Protein AF-0000000078518004 (afdb_homodimer)

Radius of gyration: 22.07 Å; Cα contacts (8 Å, |Δi|>4): 1075; chains: 2; bounding box: 61×69×48 Å

pLDDT: mean 90.81, std 13.17, range [35.31, 98.94]

Nearest PDB structures (foldseek):
  4y1e-assembly1_B  TM=8.186E-01  e=3.702E-12  Staphylococcus aureus subsp. aureus Mu50
  4y1g-assembly1_A  TM=8.233E-01  e=7.832E-12  Staphylococcus aureus subsp. aureus Mu50
  4y1r-assembly1_A  TM=8.293E-01  e=1.139E-11  Staphylococcus aureus subsp. aureus Mu50
  3cne-assembly2_C  TM=8.082E-01  e=4.004E-10  Bacteroides thetaiotaomicron VPI-5482
  3f5d-assembly1_A  TM=7.472E-01  e=5.141E-10  Bacillus subtilis

InterPro domains:
  IPR002818 DJ-1/PfpI [PF01965] (6-167)
  IPR029062 Class I glutamine amidotransferase-like [G3DSA:3.40.50.880] (2-229)
  IPR029062 Class I glutamine amidotransferase-like [SSF52317] (6-224)
  IPR052158 Isonitrile Hydratase and Quaternary Amine Regulator [PTHR43130] (5-227)

Solvent-accessible surface area (backbone atoms only — not comparable to full-atom values): 23136 Å² total; per-residue (Å²): 125,86,79,72,69,46,28,34,36,32,52,52,48,72,32,25,32,55,37,26,44,26,33,26,45,53,50,39,41,67,68,57,31,45,57,42,35,26,15,84,51,63,68,32,38,25,68,65,57,50,29,34,44,42,76,38,39,46,74,62,45,65,78,48,48,81,66,34,42,32,39,40,32,35,17,44,56,63,84,65,40,68,81,24,45,45,75,91,70,22,92,39,25,66,57,24,51,50,54,35,43,68,52,50,67,51,62,82,89,72,56,74,69,31,33,39,40,20,13,14,52,15,35,47,46,36,26,55,46,49,66,38,54,67,31,56,40,30,21,20,72,92,42,43,70,57,45,48,50,43,30,48,51,41,38,74,74,31,91,84,54,74,34,52,49,74,45,70,47,50,76,92,67,67,56,42,42,38,77,49,46,57,49,99,53,55,26,28,41,31,20,8,14,25,30,49,16,19,33,56,42,35,46,52,56,50,43,76,79,45,51,68,68,59,43,51,49,46,26,54,64,41,47,43,85,78,74,87,124,126,86,78,73,69,47,28,33,35,31,54,52,47,73,32,25,31,56,37,25,45,27,33,25,46,53,47,39,42,68,67,58,32,46,56,42,34,26,15,85,50,62,66,32,37,26,67,67,57,52,29,34,44,41,75,38,38,47,74,63,44,65,77,48,50,80,66,34,42,32,37,39,33,35,16,47,57,63,84,63,40,68,80,26,46,44,74,91,69,21,91,39,25,66,57,25,50,49,53,35,44,66,52,52,70,52,63,84,88,72,57,73,69,31,33,39,40,19,13,15,51,16,37,50,45,35,25,55,46,51,66,38,54,68,32,56,44,30,20,18,73,91,42,42,70,57,45,48,48,43,30,48,50,42,37,75,72,31,91,85,55,75,35,54,50,72,44,72,47,50,78,94,53,79,60,43,39,40,76,48,46,58,48,99,51,54,27,30,41,31,20,9,15,24,30,49,17,20,34,57,42,37,47,50,56,51,42,75,79,44,51,66,69,58,42,51,48,46,26,53,61,41,48,44,86,77,75,85,123

Sequence (458 aa):
MSHIQKRALVVIFPGFNILDVSGPVSVLYNSDFSVSYAAKDELTTSQENATVKRDISLAEAKLNLPDYEILVVPGSRPNNIIPHVQPEQGQLSELVKFISCFASDIDQDSAPQRTILAVCIGSFFLASGGVLDGLTATTHRLAVSGLRAVTQRYVDQTPGAKGTRVVPENSSGLVSYLDAGRNQFGVRIITTGAMVNGIDAALHFVSLGSSRSFVAEVAALIGHQWKDVMSHIQKRALVVIFPGFNILDVSGPVSVLYNSDFSVSYAAKDELTTSQENATVKRDISLAEAKLNLPDYEILVVPGSRPNNIIPHVQPEQGQLSELVKFISCFASDIDQDSAPQRTILAVCIGSFFLASGGVLDGLTATTHRLAVSGLRAVTQRYVDQTPGAKGTRVVPENSSGLVSYLDAGRNQFGVRIITTGAMVNGIDAALHFVSLGSSRSFVAEVAALIGHQWKDV

Structure (mmCIF, N/CA/C/O backbone):
data_AF-0000000078518004-model_v1
#
loop_
_entity.id
_entity.type
_entity.pdbx_description
1 polymer 'DJ-1 domain, InhA-type'
#
loop_
_atom_site.group_PDB
_atom_site.id
_atom_site.type_symbol
_atom_site.label_atom_id
_atom_site.label_alt_id
_atom_site.label_comp_id
_atom_site.label_asym_id
_atom_site.label_entity_id
_atom_site.label_seq_id
_atom_site.pdbx_PDB_ins_code
_atom_site.Cartn_x
_atom_site.Cartn_y
_atom_site.Cartn_z
_atom_site.occupancy
_atom_site.B_iso_or_equiv
_atom_site.auth_seq_id
_atom_site.auth_comp_id
_atom_site.auth_asym_id
_atom_site.auth_atom_id
_atom_site.pdbx_PDB_model_num
ATOM 1 N N . MET A 1 1 ? -31.094 -13.711 -0.17 1 35.31 1 MET A N 1
ATOM 2 C CA . MET A 1 1 ? -30 -14.648 -0.403 1 35.31 1 MET A CA 1
ATOM 3 C C . MET A 1 1 ? -28.766 -14.266 0.414 1 35.31 1 MET A C 1
ATOM 5 O O . MET A 1 1 ? -28.359 -13.102 0.416 1 35.31 1 MET A O 1
ATOM 9 N N . SER A 1 2 ? -28.422 -14.93 1.474 1 44.38 2 SER A N 1
ATOM 10 C CA . SER A 1 2 ? -27.422 -14.594 2.475 1 44.38 2 SER A CA 1
ATOM 11 C C . SER A 1 2 ? -26.125 -14.133 1.818 1 44.38 2 SER A C 1
ATOM 13 O O . SER A 1 2 ? -25.531 -14.859 1.019 1 44.38 2 SER A O 1
ATOM 15 N N . HIS A 1 3 ? -26 -12.922 1.458 1 57.41 3 HIS A N 1
ATOM 16 C CA . HIS A 1 3 ? -24.875 -12.359 0.719 1 57.41 3 HIS A CA 1
ATOM 17 C C . HIS A 1 3 ? -23.547 -12.75 1.352 1 57.41 3 HIS A C 1
ATOM 19 O O . HIS A 1 3 ? -23.234 -12.32 2.465 1 57.41 3 HIS A O 1
ATOM 25 N N . ILE A 1 4 ? -23.031 -13.969 0.992 1 72.75 4 ILE A N 1
ATOM 26 C CA . ILE A 1 4 ? -21.75 -14.398 1.536 1 72.75 4 ILE A CA 1
ATOM 27 C C . ILE A 1 4 ? -20.641 -13.516 0.997 1 72.75 4 ILE A C 1
ATOM 29 O O . ILE A 1 4 ? -20.484 -13.359 -0.218 1 72.75 4 ILE A O 1
ATOM 33 N N . GLN A 1 5 ? -20 -12.875 1.863 1 86.75 5 GLN A N 1
ATOM 34 C CA . GLN A 1 5 ? -18.906 -11.977 1.5 1 86.75 5 GLN A CA 1
ATOM 35 C C . GLN A 1 5 ? -17.75 -12.75 0.873 1 86.75 5 GLN A C 1
ATOM 37 O O . GLN A 1 5 ? -17.328 -13.781 1.397 1 86.75 5 GLN A O 1
ATOM 42 N N . LYS A 1 6 ? -17.359 -12.359 -0.325 1 94.56 6 LYS A N 1
ATOM 43 C CA . LYS A 1 6 ? -16.203 -12.961 -0.985 1 94.56 6 LYS A CA 1
ATOM 44 C C . LYS A 1 6 ? -14.945 -12.789 -0.144 1 94.56 6 LYS A C 1
ATOM 46 O O . LYS A 1 6 ? -14.789 -11.789 0.556 1 94.56 6 LYS A O 1
ATOM 51 N N . ARG A 1 7 ? -14.07 -13.805 -0.233 1 97 7 ARG A N 1
ATOM 52 C CA . ARG A 1 7 ? -12.891 -13.797 0.625 1 97 7 ARG A CA 1
ATOM 53 C C . ARG A 1 7 ? -11.609 -13.805 -0.205 1 97 7 ARG A C 1
ATOM 55 O O . ARG A 1 7 ? -11.5 -14.555 -1.181 1 97 7 ARG A O 1
ATOM 62 N N . ALA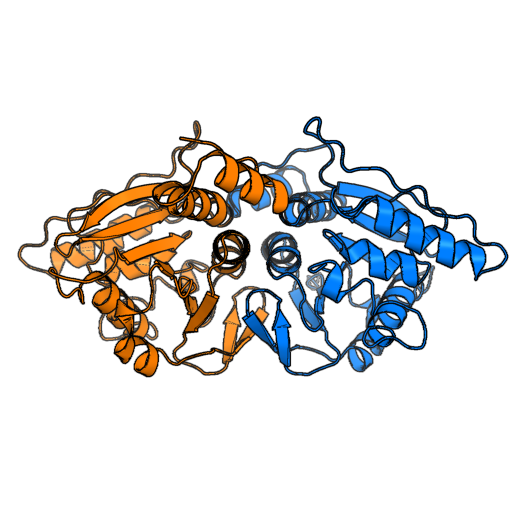 A 1 8 ? -10.719 -12.961 0.188 1 98.44 8 ALA A N 1
ATOM 63 C CA . ALA A 1 8 ? -9.375 -12.883 -0.379 1 98.44 8 ALA A CA 1
ATOM 64 C C . ALA A 1 8 ? -8.32 -13.281 0.653 1 98.44 8 ALA A C 1
ATOM 66 O O . ALA A 1 8 ? -8.445 -12.953 1.835 1 98.44 8 ALA A O 1
ATOM 67 N N . LEU A 1 9 ? -7.352 -13.977 0.203 1 98.75 9 LEU A N 1
ATOM 68 C CA . LEU A 1 9 ? -6.207 -14.336 1.029 1 98.75 9 LEU A CA 1
ATOM 69 C C . LEU A 1 9 ? -4.934 -13.672 0.511 1 98.75 9 LEU A C 1
ATOM 71 O O . LEU A 1 9 ? -4.695 -13.641 -0.698 1 98.75 9 LEU A O 1
ATOM 75 N N . VAL A 1 10 ? -4.176 -13.133 1.392 1 98.94 10 VAL A N 1
ATOM 76 C CA . VAL A 1 10 ? -2.877 -12.531 1.1 1 98.94 10 VAL A CA 1
ATOM 77 C C . VAL A 1 10 ? -1.78 -13.273 1.857 1 98.94 10 VAL A C 1
ATOM 79 O O . VAL A 1 10 ? -1.866 -13.445 3.076 1 98.94 10 VAL A O 1
ATOM 82 N N . VAL A 1 11 ? -0.768 -13.703 1.147 1 98.81 11 VAL A N 1
ATOM 83 C CA . VAL A 1 11 ? 0.359 -14.297 1.86 1 98.81 11 VAL A CA 1
ATOM 84 C C . VAL A 1 11 ? 1.446 -13.242 2.074 1 98.81 11 VAL A C 1
ATOM 86 O O . VAL A 1 11 ? 1.709 -12.422 1.191 1 98.81 11 VAL A O 1
ATOM 89 N N . ILE A 1 12 ? 1.982 -13.25 3.277 1 98.69 12 ILE A N 1
ATOM 90 C CA . ILE A 1 12 ? 3.137 -12.406 3.553 1 98.69 12 ILE A CA 1
ATOM 91 C C . ILE A 1 12 ? 4.277 -13.25 4.113 1 98.69 12 ILE A C 1
ATOM 93 O O . ILE A 1 12 ? 4.047 -14.344 4.633 1 98.69 12 ILE A O 1
ATOM 97 N N . PHE A 1 13 ? 5.465 -12.812 3.918 1 97.81 13 PHE A N 1
ATOM 98 C CA . PHE A 1 13 ? 6.715 -13.469 4.289 1 97.81 13 PHE A CA 1
ATOM 99 C C . PHE A 1 13 ? 7.781 -12.438 4.633 1 97.81 13 PHE A C 1
ATOM 101 O O . PHE A 1 13 ? 7.621 -11.25 4.344 1 97.81 13 PHE A O 1
ATOM 108 N N . PRO A 1 14 ? 8.82 -12.805 5.363 1 97.06 14 PRO A N 1
ATOM 109 C CA . PRO A 1 14 ? 9.844 -11.828 5.73 1 97.06 14 PRO A CA 1
ATOM 110 C C . PRO A 1 14 ? 10.398 -11.078 4.523 1 97.06 14 PRO A C 1
ATOM 112 O O . PRO A 1 14 ? 10.898 -11.695 3.582 1 97.06 14 PRO A O 1
ATOM 115 N N . GLY A 1 15 ? 10.25 -9.742 4.551 1 97.62 15 GLY A N 1
ATOM 116 C CA . GLY A 1 15 ? 10.773 -8.906 3.482 1 97.62 15 GLY A CA 1
ATOM 117 C C . GLY A 1 15 ? 9.773 -8.672 2.365 1 97.62 15 GLY A C 1
ATOM 118 O O . GLY A 1 15 ? 10.117 -8.109 1.323 1 97.62 15 GLY A O 1
ATOM 119 N N . PHE A 1 16 ? 8.5 -9.07 2.57 1 98.44 16 PHE A N 1
ATOM 120 C CA . PHE A 1 16 ? 7.527 -8.836 1.517 1 98.44 16 PHE A CA 1
ATOM 121 C C . PHE A 1 16 ? 7.406 -7.344 1.214 1 98.44 16 PHE A C 1
ATOM 123 O O . PHE A 1 16 ? 7.793 -6.504 2.033 1 98.44 16 PHE A O 1
ATOM 130 N N . ASN A 1 17 ? 6.973 -7.035 0.011 1 98.69 17 ASN A N 1
ATOM 131 C CA . ASN A 1 17 ? 6.77 -5.656 -0.421 1 98.69 17 ASN A CA 1
ATOM 132 C C . ASN A 1 17 ? 5.383 -5.148 -0.03 1 98.69 17 ASN A C 1
ATOM 134 O O . ASN A 1 17 ? 4.371 -5.723 -0.433 1 98.69 17 ASN A O 1
ATOM 138 N N . ILE A 1 18 ? 5.277 -4.055 0.652 1 98.69 18 ILE A N 1
ATOM 139 C CA . ILE A 1 18 ? 4.023 -3.621 1.259 1 98.69 18 ILE A CA 1
ATOM 140 C C . ILE A 1 18 ? 3.082 -3.096 0.178 1 98.69 18 ILE A C 1
ATOM 142 O O . ILE A 1 18 ? 1.86 -3.236 0.287 1 98.69 18 ILE A O 1
ATOM 146 N N . LEU A 1 19 ? 3.621 -2.451 -0.834 1 98.69 19 LEU A N 1
ATOM 147 C CA . LEU A 1 19 ? 2.768 -1.926 -1.894 1 98.69 19 LEU A CA 1
ATOM 148 C C . LEU A 1 19 ? 2.23 -3.055 -2.768 1 98.69 19 LEU A C 1
ATOM 150 O O . LEU A 1 19 ? 1.093 -2.992 -3.24 1 98.69 19 LEU A O 1
ATOM 154 N N . ASP A 1 20 ? 3.033 -4.137 -2.971 1 98.75 20 ASP A N 1
ATOM 155 C CA . ASP A 1 20 ? 2.555 -5.336 -3.656 1 98.75 20 ASP A CA 1
ATOM 156 C C . ASP A 1 20 ? 1.305 -5.891 -2.98 1 98.75 20 ASP A C 1
ATOM 158 O O . ASP A 1 20 ? 0.469 -6.523 -3.633 1 98.75 20 ASP A O 1
ATOM 162 N N . VAL A 1 21 ? 1.203 -5.672 -1.674 1 98.88 21 VAL A N 1
ATOM 163 C CA . VAL A 1 21 ? 0.066 -6.152 -0.896 1 98.88 21 VAL A CA 1
ATOM 164 C C . VAL A 1 21 ? -1.053 -5.113 -0.918 1 98.88 21 VAL A C 1
ATOM 166 O O . VAL A 1 21 ? -2.186 -5.422 -1.301 1 98.88 21 VAL A O 1
ATOM 169 N N . SER A 1 22 ? -0.735 -3.885 -0.609 1 98.88 22 SER A N 1
ATOM 170 C CA . SER A 1 22 ? -1.75 -2.877 -0.318 1 98.88 22 SER A CA 1
ATOM 171 C C . SER A 1 22 ? -2.475 -2.439 -1.586 1 98.88 22 SER A C 1
ATOM 173 O O . SER A 1 22 ? -3.648 -2.062 -1.539 1 98.88 22 SER A O 1
ATOM 175 N N . GLY A 1 23 ? -1.747 -2.455 -2.719 1 98.31 23 GLY A N 1
ATOM 176 C CA . GLY A 1 23 ? -2.4 -2.119 -3.973 1 98.31 23 GLY A CA 1
ATOM 177 C C . GLY A 1 23 ? -3.609 -2.986 -4.266 1 98.31 23 GLY A C 1
ATOM 178 O O . GLY A 1 23 ? -4.742 -2.496 -4.285 1 98.31 23 GLY A O 1
ATOM 179 N N . PRO A 1 24 ? -3.387 -4.285 -4.434 1 98.81 24 PRO A N 1
ATOM 180 C CA . PRO A 1 24 ? -4.512 -5.188 -4.695 1 98.81 24 PRO A CA 1
ATOM 181 C C . PRO A 1 24 ? -5.539 -5.191 -3.566 1 98.81 24 PRO A C 1
ATOM 183 O O . PRO A 1 24 ? -6.746 -5.219 -3.828 1 98.81 24 PRO A O 1
ATOM 186 N N . VAL A 1 25 ? -5.121 -5.152 -2.32 1 98.88 25 VAL A N 1
ATOM 187 C CA . VAL A 1 25 ? -6.012 -5.254 -1.167 1 98.88 25 VAL A CA 1
ATOM 188 C C . VAL A 1 25 ? -6.965 -4.062 -1.146 1 98.88 25 VAL A C 1
ATOM 190 O O . VAL A 1 25 ? -8.133 -4.199 -0.777 1 98.88 25 VAL A O 1
ATOM 193 N N . SER A 1 26 ? -6.441 -2.887 -1.489 1 98.62 26 SER A N 1
ATOM 194 C CA . SER A 1 26 ? -7.301 -1.709 -1.54 1 98.62 26 SER A CA 1
ATOM 195 C C . SER A 1 26 ? -8.445 -1.903 -2.527 1 98.62 26 SER A C 1
ATOM 197 O O . SER A 1 26 ? -9.594 -1.547 -2.236 1 98.62 26 SER A O 1
ATOM 199 N N . VAL A 1 27 ? -8.148 -2.467 -3.688 1 98.44 27 VAL A N 1
ATOM 200 C CA . VAL A 1 27 ? -9.164 -2.738 -4.695 1 98.44 27 VAL A CA 1
ATOM 201 C C . VAL A 1 27 ? -10.156 -3.77 -4.16 1 98.44 27 VAL A C 1
ATOM 203 O O . VAL A 1 27 ? -11.375 -3.564 -4.23 1 98.44 27 VAL A O 1
ATOM 206 N N . LEU A 1 28 ? -9.656 -4.855 -3.594 1 98.75 28 LEU A N 1
ATOM 207 C CA . LEU A 1 28 ? -10.5 -5.953 -3.127 1 98.75 28 LEU A CA 1
ATOM 208 C C . LEU A 1 28 ? -11.406 -5.496 -1.988 1 98.75 28 LEU A C 1
ATOM 210 O O . LEU A 1 28 ? -12.602 -5.797 -1.98 1 98.75 28 LEU A O 1
ATOM 214 N N . TYR A 1 29 ? -10.836 -4.77 -1.044 1 98.25 29 TYR A N 1
ATOM 215 C CA . TYR A 1 29 ? -11.609 -4.242 0.074 1 98.25 29 TYR A CA 1
ATOM 216 C C . TYR A 1 29 ? -12.758 -3.375 -0.421 1 98.25 29 TYR A C 1
ATOM 218 O O . TYR A 1 29 ? -13.898 -3.531 0.027 1 98.25 29 TYR A O 1
ATOM 226 N N . ASN A 1 30 ? -12.461 -2.514 -1.354 1 97.81 30 ASN A N 1
ATOM 227 C CA . ASN A 1 30 ? -13.484 -1.614 -1.871 1 97.81 30 ASN A CA 1
ATOM 228 C C . ASN A 1 30 ? -14.422 -2.328 -2.842 1 97.81 30 ASN A C 1
ATOM 230 O O . ASN A 1 30 ? -15.359 -1.724 -3.367 1 97.81 30 ASN A O 1
ATOM 234 N N . SER A 1 31 ? -14.203 -3.568 -3.123 1 97.81 31 SER A N 1
ATOM 235 C CA . SER A 1 31 ? -15.094 -4.414 -3.91 1 97.81 31 SER A CA 1
ATOM 236 C C . SER A 1 31 ? -15.805 -5.438 -3.031 1 97.81 31 SER A C 1
ATOM 238 O O . SER A 1 31 ? -16.234 -6.488 -3.514 1 97.81 31 SER A O 1
ATOM 240 N N . ASP A 1 32 ? -15.758 -5.223 -1.697 1 96.06 32 ASP A N 1
ATOM 241 C CA . ASP A 1 32 ? -16.547 -5.934 -0.691 1 96.06 32 ASP A CA 1
ATOM 242 C C . ASP A 1 32 ? -15.938 -7.305 -0.398 1 96.06 32 ASP A C 1
ATOM 244 O O . ASP A 1 32 ? -16.656 -8.25 -0.063 1 96.06 32 ASP A O 1
ATOM 248 N N . PHE A 1 33 ? -14.672 -7.48 -0.65 1 97.69 33 PHE A N 1
ATOM 249 C CA . PHE A 1 33 ? -13.977 -8.68 -0.198 1 97.69 33 PHE A CA 1
ATOM 250 C C . PHE A 1 33 ? -13.57 -8.555 1.266 1 97.69 33 PHE A C 1
ATOM 252 O O . PHE A 1 33 ? -13.156 -7.48 1.706 1 97.69 33 PHE A O 1
ATOM 259 N N . SER A 1 34 ? -13.68 -9.641 1.986 1 97.81 34 SER A N 1
ATOM 260 C CA . SER A 1 34 ? -12.938 -9.766 3.238 1 97.81 34 SER A CA 1
ATOM 261 C C . SER A 1 34 ? -11.523 -10.266 2.994 1 97.81 34 SER A C 1
ATOM 263 O O . SER A 1 34 ? -11.312 -11.195 2.215 1 97.81 34 SER A O 1
ATOM 265 N N . VAL A 1 35 ? -10.586 -9.625 3.648 1 98.5 35 VAL A N 1
ATOM 266 C CA . VAL A 1 35 ? -9.18 -9.945 3.404 1 98.5 35 VAL A CA 1
ATOM 267 C C . VAL A 1 35 ? -8.578 -10.586 4.648 1 98.5 35 VAL A C 1
ATOM 269 O O . VAL A 1 35 ? -8.766 -10.094 5.766 1 98.5 35 VAL A O 1
ATOM 272 N N . SER A 1 36 ? -7.875 -11.68 4.449 1 98.75 36 SER A N 1
ATOM 273 C CA . SER A 1 36 ? -7.094 -12.312 5.504 1 98.75 36 SER A CA 1
ATOM 274 C C . SER A 1 36 ? -5.621 -12.422 5.113 1 98.75 36 SER A C 1
ATOM 276 O O . SER A 1 36 ? -5.301 -12.695 3.957 1 98.75 36 SER A O 1
ATOM 278 N N . TYR A 1 37 ? -4.812 -12.203 6.074 1 98.88 37 TYR A N 1
ATOM 279 C CA . TYR A 1 37 ? -3.373 -12.305 5.879 1 98.88 37 TYR A CA 1
ATOM 280 C C . TYR A 1 37 ? -2.836 -13.609 6.445 1 98.88 37 TYR A C 1
ATOM 282 O O . TYR A 1 37 ? -3.062 -13.93 7.617 1 98.88 37 TYR A O 1
ATOM 290 N N . ALA A 1 38 ? -2.148 -14.359 5.609 1 98.88 38 ALA A N 1
ATOM 291 C CA . ALA A 1 38 ? -1.561 -15.633 6.012 1 98.88 38 ALA A CA 1
ATOM 292 C C . ALA A 1 38 ? -0.036 -15.562 5.996 1 98.88 38 ALA A C 1
ATOM 294 O O . ALA A 1 38 ? 0.554 -14.969 5.094 1 98.88 38 ALA A O 1
ATOM 295 N N . ALA A 1 39 ? 0.574 -16.109 6.953 1 98.62 39 ALA A N 1
ATOM 296 C CA . ALA A 1 39 ? 2.029 -16.172 7.059 1 98.62 39 ALA A CA 1
ATOM 297 C C . ALA A 1 39 ? 2.479 -17.344 7.918 1 98.62 39 ALA A C 1
ATOM 299 O O . ALA A 1 39 ? 1.678 -17.922 8.656 1 98.62 39 ALA A O 1
ATOM 300 N N . LYS A 1 40 ? 3.715 -17.719 7.66 1 96.94 40 LYS A N 1
ATOM 301 C CA . LYS A 1 40 ? 4.312 -18.734 8.516 1 96.94 40 LYS A CA 1
ATOM 302 C C . LYS A 1 40 ? 4.465 -18.234 9.945 1 96.94 40 LYS A C 1
ATOM 304 O O . LYS A 1 40 ? 4.023 -18.891 10.891 1 96.94 40 LYS A O 1
ATOM 309 N N . ASP A 1 41 ? 5.055 -17.062 10.102 1 97.38 41 ASP A N 1
ATOM 310 C CA . ASP A 1 41 ? 5.312 -16.484 11.414 1 97.38 41 ASP A CA 1
ATOM 311 C C . ASP A 1 41 ? 4.168 -15.562 11.836 1 97.38 41 ASP A C 1
ATOM 313 O O . ASP A 1 41 ? 3.49 -14.977 10.992 1 97.38 41 ASP A O 1
ATOM 317 N N . GLU A 1 42 ? 3.932 -15.453 13.094 1 98.5 42 GLU A N 1
ATOM 318 C CA . GLU A 1 42 ? 2.85 -14.617 13.609 1 98.5 42 GLU A CA 1
ATOM 319 C C . GLU A 1 42 ? 3.041 -13.156 13.211 1 98.5 42 GLU A C 1
ATOM 321 O O . GLU A 1 42 ? 2.084 -12.484 12.828 1 98.5 42 GLU A O 1
ATOM 326 N N . LEU A 1 43 ? 4.27 -12.664 13.438 1 98.75 43 LEU A N 1
ATOM 327 C CA . LEU A 1 43 ? 4.66 -11.328 13 1 98.75 43 LEU A CA 1
ATOM 328 C C . LEU A 1 43 ? 5.668 -11.398 11.859 1 98.75 43 LEU A C 1
ATOM 330 O O . LEU A 1 43 ? 6.645 -12.148 11.93 1 98.75 43 LEU A O 1
ATOM 334 N N . THR A 1 44 ? 5.379 -10.688 10.773 1 98.5 44 THR A N 1
ATOM 335 C CA . THR A 1 44 ? 6.242 -10.664 9.594 1 98.5 44 THR A CA 1
ATOM 336 C C . THR A 1 44 ? 6.539 -9.227 9.18 1 98.5 44 THR A C 1
ATOM 338 O O . THR A 1 44 ? 5.629 -8.398 9.094 1 98.5 44 THR A O 1
ATOM 341 N N . THR A 1 45 ? 7.805 -8.922 8.953 1 98.75 45 THR A N 1
ATOM 342 C CA . THR A 1 45 ? 8.203 -7.555 8.648 1 98.75 45 THR A CA 1
ATOM 343 C C . THR A 1 45 ? 8.484 -7.391 7.16 1 98.75 45 THR A C 1
ATOM 345 O O . THR A 1 45 ? 9.211 -8.195 6.57 1 98.75 45 THR A O 1
ATOM 348 N N . SER A 1 46 ? 7.93 -6.375 6.566 1 98.69 46 SER A N 1
ATOM 349 C CA . SER A 1 46 ? 8.133 -6.051 5.16 1 98.69 46 SER A CA 1
ATOM 350 C C . SER A 1 46 ? 9.5 -5.406 4.934 1 98.69 46 SER A C 1
ATOM 352 O O . SER A 1 46 ? 10.188 -5.051 5.895 1 98.69 46 SER A O 1
ATOM 354 N N . GLN A 1 47 ? 9.922 -5.285 3.691 1 97.75 47 GLN A N 1
ATOM 355 C CA . GLN A 1 47 ? 11.18 -4.621 3.369 1 97.75 47 GLN A CA 1
ATOM 356 C C . GLN A 1 47 ? 11.125 -3.137 3.727 1 97.75 47 GLN A C 1
ATOM 358 O O . GLN A 1 47 ? 12.164 -2.512 3.965 1 97.75 47 GLN A O 1
ATOM 363 N N . GLU A 1 48 ? 9.922 -2.553 3.867 1 98.25 48 GLU A N 1
ATOM 364 C CA . GLU A 1 48 ? 9.742 -1.152 4.246 1 98.25 48 GLU A CA 1
ATOM 365 C C . GLU A 1 48 ? 9.547 -1.008 5.75 1 98.25 48 GLU A C 1
ATOM 367 O O . GLU A 1 48 ? 9.039 0.012 6.223 1 98.25 48 GLU A O 1
ATOM 372 N N . ASN A 1 49 ? 9.719 -2.045 6.52 1 98.44 49 ASN A N 1
ATOM 373 C CA . ASN A 1 49 ? 9.766 -2.076 7.977 1 98.44 49 ASN A CA 1
ATOM 374 C C . ASN A 1 49 ? 8.367 -2.078 8.586 1 98.44 49 ASN A C 1
ATOM 376 O O . ASN A 1 49 ? 8.18 -1.641 9.719 1 98.44 49 ASN A O 1
ATOM 380 N N . ALA A 1 50 ? 7.355 -2.436 7.855 1 98.81 50 ALA A N 1
ATOM 381 C CA . ALA A 1 50 ? 6.039 -2.672 8.445 1 98.81 50 ALA A CA 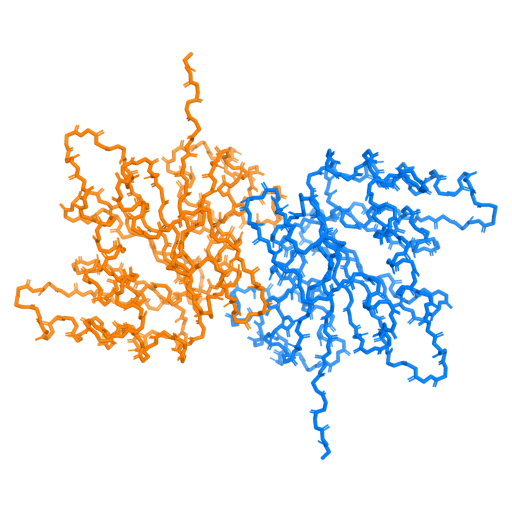1
ATOM 382 C C . ALA A 1 50 ? 5.934 -4.094 8.992 1 98.81 50 ALA A C 1
ATOM 384 O O . ALA A 1 50 ? 6.066 -5.062 8.242 1 98.81 50 ALA A O 1
ATOM 385 N N . THR A 1 51 ? 5.742 -4.207 10.25 1 98.94 51 THR A N 1
ATOM 386 C CA . THR A 1 51 ? 5.543 -5.512 10.867 1 98.94 51 THR A CA 1
ATOM 387 C C . THR A 1 51 ? 4.059 -5.844 10.969 1 98.94 51 THR A C 1
ATOM 389 O O . THR A 1 51 ? 3.316 -5.164 11.688 1 98.94 51 THR A O 1
ATOM 392 N N . VAL A 1 52 ? 3.662 -6.922 10.312 1 98.94 52 VAL A N 1
ATOM 393 C CA . VAL A 1 52 ? 2.248 -7.27 10.195 1 98.94 52 VAL A CA 1
ATOM 394 C C . VAL A 1 52 ? 1.971 -8.57 10.938 1 98.94 52 VAL A C 1
ATOM 396 O O . VAL A 1 52 ? 2.732 -9.539 10.82 1 98.94 52 VAL A O 1
ATOM 399 N N . LYS A 1 53 ? 0.917 -8.578 11.648 1 98.94 53 LYS A N 1
ATOM 400 C CA . LYS A 1 53 ? 0.439 -9.797 12.297 1 98.94 53 LYS A CA 1
ATOM 401 C C . LYS A 1 53 ? -0.49 -10.586 11.375 1 98.94 53 LYS A C 1
ATOM 403 O O . LYS A 1 53 ? -1.459 -10.039 10.852 1 98.94 53 LYS A O 1
ATOM 408 N N . ARG A 1 54 ? -0.216 -11.844 11.227 1 98.81 54 ARG A N 1
ATOM 409 C CA . ARG A 1 54 ? -1.089 -12.656 10.383 1 98.81 54 ARG A CA 1
ATOM 410 C C . ARG A 1 54 ? -2.449 -12.859 11.047 1 98.81 54 ARG A C 1
ATOM 412 O O . ARG A 1 54 ? -2.562 -12.82 12.273 1 98.81 54 ARG A O 1
ATOM 419 N N . ASP A 1 55 ? -3.461 -13.086 10.25 1 98.75 55 ASP A N 1
ATOM 420 C CA . ASP A 1 55 ? -4.773 -13.5 10.734 1 98.75 55 ASP A CA 1
ATOM 421 C C . ASP A 1 55 ? -4.844 -15.016 10.898 1 98.75 55 ASP A C 1
ATOM 423 O O . ASP A 1 55 ? -5.602 -15.523 11.734 1 98.75 55 ASP A O 1
ATOM 427 N N . ILE A 1 56 ? -4.121 -15.672 10.039 1 98.62 56 ILE A N 1
ATOM 428 C CA . ILE A 1 56 ? -4.207 -17.125 9.945 1 98.62 56 ILE A CA 1
ATOM 429 C C . ILE A 1 56 ? -2.852 -17.703 9.531 1 98.62 56 ILE A C 1
ATOM 431 O O . ILE A 1 56 ? -2.127 -17.078 8.75 1 98.62 56 ILE A O 1
ATOM 435 N N . SER A 1 57 ? -2.473 -18.797 10.062 1 98.38 57 SER A N 1
ATOM 436 C CA . SER A 1 57 ? -1.234 -19.453 9.641 1 98.38 57 SER A CA 1
ATOM 437 C C . SER A 1 57 ? -1.387 -20.094 8.266 1 98.38 57 SER A C 1
ATOM 439 O O . SER A 1 57 ? -2.502 -20.391 7.828 1 98.38 57 SER A O 1
ATOM 441 N N . LEU A 1 58 ? -0.261 -20.297 7.621 1 97.62 58 LEU A N 1
ATOM 442 C CA . LEU A 1 58 ? -0.307 -21 6.352 1 97.62 58 LEU A CA 1
ATOM 443 C C . LEU A 1 58 ? -0.932 -22.391 6.523 1 97.62 58 LEU A C 1
ATOM 445 O O . LEU A 1 58 ? -1.744 -22.812 5.699 1 97.62 58 LEU A O 1
ATOM 449 N N . ALA A 1 59 ? -0.57 -23.078 7.578 1 96 59 ALA A N 1
ATOM 450 C CA . ALA A 1 59 ? -1.089 -24.422 7.855 1 96 59 ALA A CA 1
ATOM 451 C C . ALA A 1 59 ? -2.607 -24.391 8.008 1 96 59 ALA A C 1
ATOM 453 O O . ALA A 1 59 ? -3.309 -25.234 7.445 1 96 59 ALA A O 1
ATOM 454 N N . GLU A 1 60 ? -3.117 -23.484 8.758 1 97.5 60 GLU A N 1
ATOM 455 C CA . GLU A 1 60 ? -4.559 -23.375 8.969 1 97.5 60 GLU A CA 1
ATOM 456 C C . GLU A 1 60 ? -5.273 -22.984 7.68 1 97.5 60 GLU A C 1
ATOM 458 O O . GLU A 1 60 ? -6.355 -23.484 7.379 1 97.5 60 GLU A O 1
ATOM 463 N N . ALA A 1 61 ? -4.684 -22 6.949 1 97.44 61 ALA A N 1
ATOM 464 C CA . ALA A 1 61 ? -5.277 -21.562 5.688 1 97.44 61 ALA A CA 1
ATOM 465 C C . ALA A 1 61 ? -5.375 -22.719 4.699 1 97.44 61 ALA A C 1
ATOM 467 O O . ALA A 1 61 ? -6.332 -22.797 3.922 1 97.44 61 ALA A O 1
ATOM 468 N N . LYS A 1 62 ? -4.41 -23.578 4.727 1 94.94 62 LYS A N 1
ATOM 469 C CA . LYS A 1 62 ? -4.363 -24.719 3.811 1 94.94 62 LYS A CA 1
ATOM 470 C C . LYS A 1 62 ? -5.59 -25.609 3.975 1 94.94 62 LYS A C 1
ATOM 472 O O . LYS A 1 62 ? -6.051 -26.234 3.014 1 94.94 62 LYS A O 1
ATOM 477 N N . LEU A 1 63 ? -6.191 -25.594 5.137 1 94.06 63 LEU A N 1
ATOM 478 C CA . LEU A 1 63 ? -7.336 -26.453 5.438 1 94.06 63 LEU A CA 1
ATOM 479 C C . LEU A 1 63 ? -8.625 -25.844 4.883 1 94.06 63 LEU A C 1
ATOM 481 O O . LEU A 1 63 ? -9.656 -26.516 4.828 1 94.06 63 LEU A O 1
ATOM 485 N N . ASN A 1 64 ? -8.555 -24.547 4.387 1 91.38 64 ASN A N 1
ATOM 486 C CA . ASN A 1 64 ? -9.773 -23.859 3.967 1 91.38 64 ASN A CA 1
ATOM 487 C C . ASN A 1 64 ? -9.578 -23.125 2.646 1 91.38 64 ASN A C 1
ATOM 489 O O . ASN A 1 64 ? -10.125 -22.047 2.447 1 91.38 64 ASN A O 1
ATOM 493 N N . LEU A 1 65 ? -8.805 -23.656 1.76 1 92.75 65 LEU A N 1
ATOM 494 C CA . LEU A 1 65 ? -8.406 -22.984 0.528 1 92.75 65 LEU A CA 1
ATOM 495 C C . LEU A 1 65 ? -9.617 -22.672 -0.344 1 92.75 65 LEU A C 1
ATOM 497 O O . LEU A 1 65 ? -9.703 -21.609 -0.958 1 92.75 65 LEU A O 1
ATOM 501 N N . PRO A 1 66 ? -10.641 -23.609 -0.39 1 88.94 66 PRO A N 1
ATOM 502 C CA . PRO A 1 66 ? -11.797 -23.359 -1.258 1 88.94 66 PRO A CA 1
ATOM 503 C C . PRO A 1 66 ? -12.609 -22.141 -0.824 1 88.94 66 PRO A C 1
ATOM 505 O O . PRO A 1 66 ? -13.453 -21.656 -1.579 1 88.94 66 PRO A O 1
ATOM 508 N N . ASP A 1 67 ? -12.336 -21.656 0.385 1 90.88 67 ASP A N 1
ATOM 509 C CA . ASP A 1 67 ? -13.086 -20.531 0.915 1 90.88 67 ASP A CA 1
ATOM 510 C C . ASP A 1 67 ? -12.641 -19.219 0.259 1 90.88 67 ASP A C 1
ATOM 512 O O . ASP A 1 67 ? -13.328 -18.203 0.363 1 90.88 67 ASP A O 1
ATOM 516 N N . TYR A 1 68 ? -11.508 -19.266 -0.367 1 95.19 68 TYR A N 1
ATOM 517 C CA . TYR A 1 68 ? -10.93 -18.031 -0.885 1 95.19 68 TYR A CA 1
ATOM 518 C C . TYR A 1 68 ? -11.055 -17.953 -2.402 1 95.19 68 TYR A C 1
ATOM 520 O O . TYR A 1 68 ? -10.703 -18.906 -3.105 1 95.19 68 TYR A O 1
ATOM 528 N N . GLU A 1 69 ? -11.5 -16.812 -2.873 1 94.94 69 GLU A N 1
ATOM 529 C CA . GLU A 1 69 ? -11.688 -16.609 -4.309 1 94.94 69 GLU A CA 1
ATOM 530 C C . GLU A 1 69 ? -10.391 -16.172 -4.98 1 94.94 69 GLU A C 1
ATOM 532 O O . GLU A 1 69 ? -10.195 -16.391 -6.176 1 94.94 69 GLU A O 1
ATOM 537 N N . ILE A 1 70 ? -9.523 -15.523 -4.188 1 97.94 70 ILE A N 1
ATOM 538 C CA . ILE A 1 70 ? -8.281 -15.023 -4.766 1 97.94 70 ILE A CA 1
ATOM 539 C C . ILE A 1 70 ? -7.16 -15.102 -3.73 1 97.94 70 ILE A C 1
ATOM 541 O O . ILE A 1 70 ? -7.387 -14.852 -2.543 1 97.94 70 ILE A O 1
ATOM 545 N N . LEU A 1 71 ? -5.992 -15.508 -4.219 1 98.75 71 LEU A N 1
ATOM 546 C CA . LEU A 1 71 ? -4.738 -15.453 -3.475 1 98.75 71 LEU A CA 1
ATOM 547 C C . LEU A 1 71 ? -3.822 -14.367 -4.035 1 98.75 71 LEU A C 1
ATOM 549 O O . LEU A 1 71 ? -3.463 -14.398 -5.215 1 98.75 71 LEU A O 1
ATOM 553 N N . VAL A 1 72 ? -3.488 -13.398 -3.234 1 98.94 72 VAL A N 1
ATOM 554 C CA . VAL A 1 72 ? -2.527 -12.367 -3.607 1 98.94 72 VAL A CA 1
ATOM 555 C C . VAL A 1 72 ? -1.134 -12.75 -3.119 1 98.94 72 VAL A C 1
ATOM 557 O O . VAL A 1 72 ? -0.934 -13 -1.927 1 98.94 72 VAL A O 1
ATOM 560 N N . VAL A 1 73 ? -0.186 -12.812 -4.047 1 98.88 73 VAL A N 1
ATOM 561 C CA . VAL A 1 73 ? 1.192 -13.195 -3.768 1 98.88 73 VAL A CA 1
ATOM 562 C C . VAL A 1 73 ? 2.131 -12.031 -4.074 1 98.88 73 VAL A C 1
ATOM 564 O O . VAL A 1 73 ? 2.492 -11.805 -5.23 1 98.88 73 VAL A O 1
ATOM 567 N N . PRO A 1 74 ? 2.578 -11.344 -3.037 1 98.88 74 PRO A N 1
ATOM 568 C CA . PRO A 1 74 ? 3.463 -10.195 -3.252 1 98.88 74 PRO A CA 1
ATOM 569 C C . PRO A 1 74 ? 4.902 -10.602 -3.555 1 98.88 74 PRO A C 1
ATOM 571 O O . PRO A 1 74 ? 5.266 -11.773 -3.373 1 98.88 74 PRO A O 1
ATOM 574 N N . GLY A 1 75 ? 5.645 -9.617 -4.066 1 98.25 75 GLY A N 1
ATOM 575 C CA . GLY A 1 75 ? 7.078 -9.781 -4.234 1 98.25 75 GLY A CA 1
ATOM 576 C C . GLY A 1 75 ? 7.887 -9.148 -3.121 1 98.25 75 GLY A C 1
ATOM 577 O O . GLY A 1 75 ? 7.441 -9.094 -1.975 1 98.25 75 GLY A O 1
ATOM 578 N N . SER A 1 76 ? 9.078 -8.891 -3.426 1 97.19 76 SER A N 1
ATOM 579 C CA . SER A 1 76 ? 10.109 -8.297 -2.578 1 97.19 76 SER A CA 1
ATOM 580 C C . SER A 1 76 ? 11.312 -7.84 -3.404 1 97.19 76 SER A C 1
ATOM 582 O O . SER A 1 76 ? 11.273 -7.875 -4.637 1 97.19 76 SER A O 1
ATOM 584 N N . ARG A 1 77 ? 12.312 -7.34 -2.725 1 94 77 ARG A N 1
ATOM 585 C CA . ARG A 1 77 ? 13.602 -7.242 -3.393 1 94 77 ARG A CA 1
ATOM 586 C C . ARG A 1 77 ? 14.125 -8.617 -3.791 1 94 77 ARG A C 1
ATOM 588 O O . ARG A 1 77 ? 13.953 -9.594 -3.051 1 94 77 ARG A O 1
ATOM 595 N N . PRO A 1 78 ? 14.766 -8.664 -4.98 1 88.94 78 PRO A N 1
ATOM 596 C CA . PRO A 1 78 ? 15.211 -9.961 -5.496 1 88.94 78 PRO A CA 1
ATOM 597 C C . PRO A 1 78 ? 16.047 -10.742 -4.484 1 88.94 78 PRO A C 1
ATOM 599 O O . PRO A 1 78 ? 15.883 -11.953 -4.344 1 88.94 78 PRO A O 1
ATOM 602 N N . ASN A 1 79 ? 16.875 -10.031 -3.752 1 87.62 79 ASN A N 1
ATOM 603 C CA . ASN A 1 79 ? 17.766 -10.703 -2.812 1 87.62 79 ASN A CA 1
ATOM 604 C C . ASN A 1 79 ? 16.984 -11.359 -1.673 1 87.62 79 ASN A C 1
ATOM 606 O O . ASN A 1 79 ? 17.516 -12.242 -0.991 1 87.62 79 ASN A O 1
ATOM 610 N N . ASN A 1 80 ? 15.758 -10.938 -1.487 1 87.94 80 ASN A N 1
ATOM 611 C CA . ASN A 1 80 ? 14.93 -11.508 -0.429 1 87.94 80 ASN A CA 1
ATOM 612 C C . ASN A 1 80 ? 14.203 -12.758 -0.904 1 87.94 80 ASN A C 1
ATOM 614 O O . ASN A 1 80 ? 13.625 -13.492 -0.097 1 87.94 80 ASN A O 1
ATOM 618 N N . ILE A 1 81 ? 14.195 -13.062 -2.197 1 86.12 81 ILE A N 1
ATOM 619 C CA . ILE A 1 81 ? 13.383 -14.164 -2.703 1 86.12 81 ILE A CA 1
ATOM 620 C C . ILE A 1 81 ? 14.273 -15.172 -3.436 1 86.12 81 ILE A C 1
ATOM 622 O O . ILE A 1 81 ? 14.289 -16.359 -3.092 1 86.12 81 ILE A O 1
ATOM 626 N N . ILE A 1 82 ? 15.141 -14.773 -4.312 1 79.19 82 ILE A N 1
ATOM 627 C CA . ILE A 1 82 ? 15.773 -15.633 -5.312 1 79.19 82 ILE A CA 1
ATOM 628 C C . ILE A 1 82 ? 16.594 -16.719 -4.617 1 79.19 82 ILE A C 1
ATOM 630 O O . ILE A 1 82 ? 16.469 -17.906 -4.938 1 79.19 82 ILE A O 1
ATOM 634 N N . PRO A 1 83 ? 17.328 -16.297 -3.57 1 78.56 83 PRO A N 1
ATOM 635 C CA . PRO A 1 83 ? 18.141 -17.328 -2.924 1 78.56 83 PRO A CA 1
ATOM 636 C C . PRO A 1 83 ? 17.297 -18.281 -2.066 1 78.56 83 PRO A C 1
ATOM 638 O O . PRO A 1 83 ? 17.781 -19.344 -1.653 1 78.56 83 PRO A O 1
ATOM 641 N N . HIS A 1 84 ? 16.031 -17.922 -1.873 1 81.06 84 HIS A N 1
ATOM 642 C CA . HIS A 1 84 ? 15.289 -18.609 -0.815 1 81.06 84 HIS A CA 1
ATOM 643 C C . HIS A 1 84 ? 14.125 -19.406 -1.387 1 81.06 84 HIS A C 1
ATOM 645 O O . HIS A 1 84 ? 13.344 -20 -0.636 1 81.06 84 HIS A O 1
ATOM 651 N N . VAL A 1 85 ? 13.961 -19.391 -2.664 1 74.44 85 VAL A N 1
ATOM 652 C CA . VAL A 1 85 ? 12.781 -20.047 -3.24 1 74.44 85 VAL A CA 1
ATOM 653 C C . VAL A 1 85 ? 13.156 -21.422 -3.768 1 74.44 85 VAL A C 1
ATOM 655 O O . VAL A 1 85 ? 12.305 -22.156 -4.27 1 74.44 85 VAL A O 1
ATOM 658 N N . GLN A 1 86 ? 14.422 -21.812 -3.578 1 68.94 86 GLN A N 1
ATOM 659 C CA . GLN A 1 86 ? 14.75 -23.156 -4.012 1 68.94 86 GLN A CA 1
ATOM 660 C C . GLN A 1 86 ? 13.922 -24.188 -3.248 1 68.94 86 GLN A C 1
ATOM 662 O O . GLN A 1 86 ? 13.789 -24.109 -2.025 1 68.94 86 GLN A O 1
ATOM 667 N N . PRO A 1 87 ? 13.352 -25.094 -4.031 1 61.34 87 PRO A N 1
ATOM 668 C CA . PRO A 1 87 ? 12.508 -26.094 -3.391 1 61.34 87 PRO A CA 1
ATOM 669 C C . PRO A 1 87 ? 13.25 -26.906 -2.34 1 61.34 87 PRO A C 1
ATOM 671 O O . PRO A 1 87 ? 14.453 -27.156 -2.484 1 61.34 87 PRO A O 1
ATOM 674 N N . GLU A 1 88 ? 12.5 -27.266 -1.232 1 62.38 88 GLU A N 1
ATOM 675 C CA . GLU A 1 88 ? 12.883 -28.203 -0.191 1 62.38 88 GLU A CA 1
ATOM 676 C C . GLU A 1 88 ? 13.906 -27.609 0.764 1 62.38 88 GLU A C 1
ATOM 678 O O . GLU A 1 88 ? 14.156 -28.141 1.843 1 62.38 88 GLU A O 1
ATOM 683 N N . GLN A 1 89 ? 14.5 -26.516 0.337 1 63.12 89 GLN A N 1
ATOM 684 C CA . GLN A 1 89 ? 15.602 -26.109 1.205 1 63.12 89 GLN A CA 1
ATOM 685 C C . GLN A 1 89 ? 15.438 -24.656 1.642 1 63.12 89 GLN A C 1
ATOM 687 O O . GLN A 1 89 ? 15.945 -24.25 2.693 1 63.12 89 GLN A O 1
ATOM 692 N N . GLY A 1 90 ? 14.633 -24.047 0.988 1 71.5 90 GLY A N 1
ATOM 693 C CA . GLY A 1 90 ? 14.688 -22.609 1.236 1 71.5 90 GLY A CA 1
ATOM 694 C C . GLY A 1 90 ? 13.703 -22.156 2.297 1 71.5 90 GLY A C 1
ATOM 695 O O . GLY A 1 90 ? 12.703 -22.828 2.562 1 71.5 90 GLY A O 1
ATOM 696 N N . GLN A 1 91 ? 14.016 -21.109 2.932 1 79.25 91 GLN A N 1
ATOM 697 C CA . GLN A 1 91 ? 13.211 -20.516 3.994 1 79.25 91 GLN A CA 1
ATOM 698 C C . GLN A 1 91 ? 11.789 -20.234 3.512 1 79.25 91 GLN A C 1
ATOM 700 O O . GLN A 1 91 ? 10.859 -20.141 4.316 1 79.25 91 GLN A O 1
ATOM 705 N N . LEU A 1 92 ? 11.68 -20.234 2.186 1 90.12 92 LEU A N 1
ATOM 706 C CA . LEU A 1 92 ? 10.383 -19.875 1.624 1 90.12 92 LEU A CA 1
ATOM 707 C C . LEU A 1 92 ? 9.711 -21.078 0.982 1 90.12 92 LEU A C 1
ATOM 709 O O . LEU A 1 92 ? 8.719 -20.938 0.271 1 90.12 92 LEU A O 1
ATOM 713 N N . SER A 1 93 ? 10.227 -22.328 1.271 1 90.31 93 SER A N 1
ATOM 714 C CA . SER A 1 93 ? 9.711 -23.562 0.669 1 90.31 93 SER A CA 1
ATOM 715 C C . SER A 1 93 ? 8.266 -23.828 1.085 1 90.31 93 SER A C 1
ATOM 717 O O . SER A 1 93 ? 7.465 -24.297 0.282 1 90.31 93 SER A O 1
ATOM 719 N N . GLU A 1 94 ? 7.977 -23.516 2.355 1 92.56 94 GLU A N 1
ATOM 720 C CA . GLU A 1 94 ? 6.617 -23.719 2.838 1 92.56 94 GLU A CA 1
ATOM 721 C C . GLU A 1 94 ? 5.621 -22.844 2.086 1 92.56 94 GLU A C 1
ATOM 723 O O . GLU A 1 94 ? 4.512 -23.281 1.772 1 92.56 94 GLU A O 1
ATOM 728 N N . LEU A 1 95 ? 6.039 -21.656 1.823 1 95.62 95 LEU A N 1
ATOM 729 C CA . LEU A 1 95 ? 5.184 -20.734 1.084 1 95.62 95 LEU A CA 1
ATOM 730 C C . LEU A 1 95 ? 4.969 -21.219 -0.346 1 95.62 95 LEU A C 1
ATOM 732 O O . LEU A 1 95 ? 3.846 -21.203 -0.854 1 95.62 95 LEU A O 1
ATOM 736 N N . VAL A 1 96 ? 6.035 -21.672 -1.005 1 95.5 96 VAL A N 1
ATOM 737 C CA . VAL A 1 96 ? 5.949 -22.203 -2.361 1 95.5 96 VAL A CA 1
ATOM 738 C C . VAL A 1 96 ? 4.973 -23.375 -2.4 1 95.5 96 VAL A C 1
ATOM 740 O O . VAL A 1 96 ? 4.105 -23.438 -3.273 1 95.5 96 VAL A O 1
ATOM 743 N N . LYS A 1 97 ? 5.066 -24.266 -1.453 1 94.19 97 LYS A N 1
ATOM 744 C CA . LYS A 1 97 ? 4.176 -25.422 -1.378 1 94.19 97 LYS A CA 1
ATOM 745 C C . LYS A 1 97 ? 2.727 -24.984 -1.166 1 94.19 97 LYS A C 1
ATOM 747 O O . LYS A 1 97 ? 1.809 -25.547 -1.766 1 94.19 97 LYS A O 1
ATOM 752 N N . PHE A 1 98 ? 2.549 -24.062 -0.319 1 96.56 98 PHE A N 1
ATOM 753 C CA . PHE A 1 98 ? 1.218 -23.531 -0.045 1 96.56 98 PHE A CA 1
ATOM 754 C C . PHE A 1 98 ? 0.581 -22.984 -1.316 1 96.56 98 PHE A C 1
ATOM 756 O O . PHE A 1 98 ? -0.574 -23.281 -1.62 1 96.56 98 PHE A O 1
ATOM 763 N N . ILE A 1 99 ? 1.337 -22.172 -2.031 1 97.12 99 ILE A N 1
ATOM 764 C CA . ILE A 1 99 ? 0.855 -21.562 -3.262 1 97.12 99 ILE A CA 1
ATOM 765 C C . ILE A 1 99 ? 0.531 -22.641 -4.289 1 97.12 99 ILE A C 1
ATOM 767 O O . ILE A 1 99 ? -0.487 -22.562 -4.98 1 97.12 99 ILE A O 1
ATOM 771 N N . SER A 1 100 ? 1.37 -23.672 -4.359 1 95.81 100 SER A N 1
ATOM 772 C CA . SER A 1 100 ? 1.116 -24.797 -5.258 1 95.81 100 SER A CA 1
ATOM 773 C C . SER A 1 100 ? -0.182 -25.5 -4.898 1 95.81 100 SER A C 1
ATOM 775 O O . SER A 1 100 ? -0.947 -25.891 -5.785 1 95.81 100 SER A O 1
ATOM 777 N N . CYS A 1 101 ? -0.426 -25.641 -3.65 1 95.62 101 CYS A N 1
ATOM 778 C CA . CYS A 1 101 ? -1.661 -26.281 -3.199 1 95.62 101 CYS A CA 1
ATOM 779 C C . CYS A 1 101 ? -2.875 -25.438 -3.594 1 95.62 101 CYS A C 1
ATOM 781 O O . CYS A 1 101 ? -3.871 -25.984 -4.082 1 95.62 101 CYS A O 1
ATOM 783 N N . PHE A 1 102 ? -2.77 -24.156 -3.369 1 96.69 102 PHE A N 1
ATOM 784 C CA . PHE A 1 102 ? -3.861 -23.266 -3.76 1 96.69 102 PHE A CA 1
ATOM 785 C C . PHE A 1 102 ? -4.148 -23.391 -5.254 1 96.69 102 PHE A C 1
ATOM 787 O O . PHE A 1 102 ? -5.305 -23.312 -5.676 1 96.69 102 PHE A O 1
ATOM 794 N N . ALA A 1 103 ? -3.148 -23.609 -6.039 1 96.19 103 ALA A N 1
ATOM 795 C CA . ALA A 1 103 ? -3.223 -23.609 -7.5 1 96.19 103 ALA A CA 1
ATOM 796 C C . ALA A 1 103 ? -3.773 -24.938 -8.016 1 96.19 103 ALA A C 1
ATOM 798 O O . ALA A 1 103 ? -4.086 -25.062 -9.195 1 96.19 103 ALA A O 1
ATOM 799 N N . SER A 1 104 ? -3.906 -25.953 -7.133 1 92.25 104 SER A N 1
ATOM 800 C CA . SER A 1 104 ? -4.219 -27.281 -7.664 1 92.25 104 SER A CA 1
ATOM 801 C C . SER A 1 104 ? -5.336 -27.938 -6.871 1 92.25 104 SER A C 1
ATOM 803 O O . SER A 1 104 ? -5.93 -28.922 -7.324 1 92.25 104 SER A O 1
ATOM 805 N N . ASP A 1 105 ? -5.492 -27.438 -5.66 1 78.44 105 ASP A N 1
ATOM 806 C CA . ASP A 1 105 ? -6.461 -28.094 -4.793 1 78.44 105 ASP A CA 1
ATOM 807 C C . ASP A 1 105 ? -7.887 -27.672 -5.137 1 78.44 105 ASP A C 1
ATOM 809 O O . ASP A 1 105 ? -8.523 -26.938 -4.383 1 78.44 105 ASP A O 1
ATOM 813 N N . ILE A 1 106 ? -8.336 -27.953 -6.301 1 71.12 106 ILE A N 1
ATOM 814 C CA . ILE A 1 106 ? -9.703 -27.625 -6.676 1 71.12 106 ILE A CA 1
ATOM 815 C C . ILE A 1 106 ? -10.5 -28.906 -6.91 1 71.12 106 ILE A C 1
ATOM 817 O O . ILE A 1 106 ? -9.984 -29.875 -7.473 1 71.12 106 ILE A O 1
ATOM 821 N N . ASP A 1 107 ? -11.531 -29.031 -6.055 1 61.47 107 ASP A N 1
ATOM 822 C CA . ASP A 1 107 ? -12.492 -30.047 -6.477 1 61.47 107 ASP A CA 1
ATOM 823 C C . ASP A 1 107 ? -13.273 -29.578 -7.699 1 61.47 107 ASP A C 1
ATOM 825 O O . ASP A 1 107 ? -13.953 -28.547 -7.652 1 61.47 107 ASP A O 1
ATOM 829 N N . GLN A 1 108 ? -12.867 -29.969 -8.969 1 55.81 108 GLN A N 1
ATOM 830 C CA . GLN A 1 108 ? -13.367 -29.578 -10.281 1 55.81 108 GLN A CA 1
ATOM 831 C C . GLN A 1 108 ? -14.875 -29.359 -10.258 1 55.81 108 GLN A C 1
ATOM 833 O O . GLN A 1 108 ? -15.398 -28.516 -11 1 55.81 108 GLN A O 1
ATOM 838 N N . ASP A 1 109 ? -15.695 -30.094 -9.586 1 54.28 109 ASP A N 1
ATOM 839 C CA . ASP A 1 109 ? -17.141 -30.062 -9.766 1 54.28 109 ASP A CA 1
ATOM 840 C C . ASP A 1 109 ? -17.766 -28.891 -9.023 1 54.28 109 ASP A C 1
ATOM 842 O O . ASP A 1 109 ? -18.906 -28.516 -9.281 1 54.28 109 ASP A O 1
ATOM 846 N N . SER A 1 110 ? -17.156 -28.25 -8.062 1 51.91 110 SER A N 1
ATOM 847 C CA . SER A 1 110 ? -18.016 -27.391 -7.25 1 51.91 110 SER A CA 1
ATOM 848 C C . SER A 1 110 ? -17.297 -26.094 -6.891 1 51.91 110 SER A C 1
ATOM 850 O O . SER A 1 110 ? -17.922 -25.156 -6.359 1 51.91 110 SER A O 1
ATOM 852 N N . ALA A 1 111 ? -16.078 -25.938 -7.145 1 55.31 111 ALA A N 1
ATOM 853 C CA . ALA A 1 111 ? -15.43 -24.859 -6.395 1 55.31 111 ALA A CA 1
ATOM 854 C C . ALA A 1 111 ? -15.422 -23.562 -7.199 1 55.31 111 ALA A C 1
ATOM 856 O O . ALA A 1 111 ? -15.391 -23.578 -8.43 1 55.31 111 ALA A O 1
ATOM 857 N N . PRO A 1 112 ? -15.922 -22.5 -6.457 1 59.84 112 PRO A N 1
ATOM 858 C CA . PRO A 1 112 ? -15.758 -21.188 -7.09 1 59.84 112 PRO A CA 1
ATOM 859 C C . PRO A 1 112 ? -14.398 -21.016 -7.762 1 59.84 112 PRO A C 1
ATOM 861 O O . PRO A 1 112 ? -13.43 -21.672 -7.371 1 59.84 112 PRO A O 1
ATOM 864 N N . GLN A 1 113 ? -14.422 -20.328 -8.828 1 81.75 113 GLN A N 1
ATOM 865 C CA . GLN A 1 113 ? -13.227 -20.016 -9.594 1 81.75 113 GLN A CA 1
ATOM 866 C C . GLN A 1 113 ? -12.188 -19.312 -8.734 1 81.75 113 GLN A C 1
ATOM 868 O O . GLN A 1 113 ? -12.508 -18.344 -8.031 1 81.75 113 GLN A O 1
ATOM 873 N N . ARG A 1 114 ? -11.062 -20 -8.562 1 93.69 114 ARG A N 1
ATOM 874 C CA . ARG A 1 114 ? -9.977 -19.422 -7.781 1 93.69 114 ARG A CA 1
ATOM 875 C C . ARG A 1 114 ? -8.984 -18.688 -8.68 1 93.69 114 ARG A C 1
ATOM 877 O O . ARG A 1 114 ? -8.805 -19.062 -9.844 1 93.69 114 ARG A O 1
ATOM 884 N N . THR A 1 115 ? -8.445 -17.641 -8.172 1 97.44 115 THR A N 1
ATOM 885 C CA . THR A 1 115 ? -7.465 -16.844 -8.883 1 97.44 115 THR A CA 1
ATOM 886 C C . THR A 1 115 ? -6.227 -16.609 -8.023 1 97.44 115 THR A C 1
ATOM 888 O O . THR A 1 115 ? -6.332 -16.406 -6.812 1 97.44 115 THR A O 1
ATOM 891 N N . ILE A 1 116 ? -5.082 -16.75 -8.648 1 98.69 116 ILE A N 1
ATOM 892 C CA . ILE A 1 116 ? -3.848 -16.281 -8.031 1 98.69 116 ILE A CA 1
ATOM 893 C C . ILE A 1 116 ? -3.367 -15.008 -8.734 1 98.69 116 ILE A C 1
ATOM 895 O O . ILE A 1 116 ? -3.293 -14.961 -9.961 1 98.69 116 ILE A O 1
ATOM 899 N N . LEU A 1 117 ? -3.127 -14 -7.988 1 98.88 117 LEU A N 1
ATOM 900 C CA . LEU A 1 117 ? -2.545 -12.742 -8.445 1 98.88 117 LEU A CA 1
ATOM 901 C C . LEU A 1 117 ? -1.153 -12.547 -7.852 1 98.88 117 LEU A C 1
ATOM 903 O O . LEU A 1 117 ? -1.015 -12.266 -6.66 1 98.88 117 LEU A O 1
ATOM 907 N N . ALA A 1 118 ? -0.176 -12.727 -8.68 1 98.81 118 ALA A N 1
ATOM 908 C CA . ALA A 1 118 ? 1.203 -12.5 -8.258 1 98.81 118 ALA A CA 1
ATOM 909 C C . ALA A 1 118 ? 1.692 -11.125 -8.703 1 98.81 118 ALA A C 1
ATOM 911 O O . ALA A 1 118 ? 1.606 -10.773 -9.883 1 98.81 118 ALA A O 1
ATOM 912 N N . VAL A 1 119 ? 2.213 -10.375 -7.777 1 98.44 119 VAL A N 1
ATOM 913 C CA . VAL A 1 119 ? 2.59 -8.984 -8.031 1 98.44 119 VAL A CA 1
ATOM 914 C C . VAL A 1 119 ? 4.109 -8.852 -8.023 1 98.44 119 VAL A C 1
ATOM 916 O O . VAL A 1 119 ? 4.785 -9.422 -7.16 1 98.44 119 VAL A O 1
ATOM 919 N N . CYS A 1 120 ? 4.672 -8.023 -9.008 1 96.81 120 CYS A N 1
ATOM 920 C CA . CYS A 1 120 ? 6.117 -7.824 -9.078 1 96.81 120 CYS A CA 1
ATOM 921 C C . CYS A 1 120 ? 6.848 -9.156 -9.164 1 96.81 120 CYS A C 1
ATOM 923 O O . CYS A 1 120 ? 6.555 -9.977 -10.039 1 96.81 120 CYS A O 1
ATOM 925 N N . ILE A 1 121 ? 7.711 -9.469 -8.234 1 96.94 121 ILE A N 1
ATOM 926 C CA . ILE A 1 121 ? 8.477 -10.703 -8.383 1 96.94 121 ILE A CA 1
ATOM 927 C C . ILE A 1 121 ? 7.797 -11.828 -7.609 1 96.94 121 ILE A C 1
ATOM 929 O O . ILE A 1 121 ? 8.398 -12.883 -7.379 1 96.94 121 ILE A O 1
ATOM 933 N N . GLY A 1 122 ? 6.504 -11.617 -7.238 1 98.12 122 GLY A N 1
ATOM 934 C CA . GLY A 1 122 ? 5.719 -12.711 -6.688 1 98.12 122 GLY A CA 1
ATOM 935 C C . GLY A 1 122 ? 5.625 -13.906 -7.617 1 98.12 122 GLY A C 1
ATOM 936 O O . GLY A 1 122 ? 5.395 -15.031 -7.172 1 98.12 122 GLY A O 1
ATOM 937 N N . SER A 1 123 ? 5.781 -13.703 -8.875 1 97.31 123 SER A N 1
ATOM 938 C CA . SER A 1 123 ? 5.727 -14.75 -9.891 1 97.31 123 SER A CA 1
ATOM 939 C C . SER A 1 123 ? 6.832 -15.781 -9.672 1 97.31 123 SER A C 1
ATOM 941 O O . SER A 1 123 ? 6.723 -16.922 -10.141 1 97.31 123 SER A O 1
ATOM 943 N N . PHE A 1 124 ? 7.891 -15.414 -8.977 1 97 124 PHE A N 1
ATOM 944 C CA . PHE A 1 124 ? 8.984 -16.344 -8.703 1 97 124 PHE A CA 1
ATOM 945 C C . PHE A 1 124 ? 8.5 -17.516 -7.852 1 97 124 PHE A C 1
ATOM 947 O O . PHE A 1 124 ? 8.938 -18.641 -8.047 1 97 124 PHE A O 1
ATOM 954 N N . PHE A 1 125 ? 7.613 -17.234 -6.887 1 96.81 125 PHE A N 1
ATOM 955 C CA . PHE A 1 125 ? 7.055 -18.312 -6.074 1 96.81 125 PHE A CA 1
ATOM 956 C C . PHE A 1 125 ? 6.262 -19.281 -6.938 1 96.81 125 PHE A C 1
ATOM 958 O O . PHE A 1 125 ? 6.371 -20.5 -6.77 1 96.81 125 PHE A O 1
ATOM 965 N N . LEU A 1 126 ? 5.457 -18.719 -7.859 1 97.31 126 LEU A N 1
ATOM 966 C CA . LEU A 1 126 ? 4.668 -19.547 -8.758 1 97.31 126 LEU A CA 1
ATOM 967 C C . LEU A 1 126 ? 5.57 -20.406 -9.648 1 97.31 126 LEU A C 1
ATOM 969 O O . LEU A 1 126 ? 5.32 -21.594 -9.836 1 97.31 126 LEU A O 1
ATOM 973 N N . ALA A 1 127 ? 6.598 -19.766 -10.172 1 96.56 127 ALA A N 1
ATOM 974 C CA . ALA A 1 127 ? 7.531 -20.453 -11.047 1 96.56 127 ALA A CA 1
ATOM 975 C C . ALA A 1 127 ? 8.219 -21.609 -10.32 1 96.56 127 ALA A C 1
ATOM 977 O O . ALA A 1 127 ? 8.305 -22.719 -10.844 1 96.56 127 ALA A O 1
ATOM 978 N N . SER A 1 128 ? 8.68 -21.344 -9.117 1 94.38 128 SER A N 1
ATOM 979 C CA . SER A 1 128 ? 9.414 -22.328 -8.336 1 94.38 128 SER A CA 1
ATOM 980 C C . SER A 1 128 ? 8.531 -23.531 -7.992 1 94.38 128 SER A C 1
ATOM 982 O O . SER A 1 128 ? 9.008 -24.656 -7.898 1 94.38 128 SER A O 1
ATOM 984 N N . GLY A 1 129 ? 7.23 -23.266 -7.832 1 94.06 129 GLY A N 1
ATOM 985 C CA . GLY A 1 129 ? 6.289 -24.297 -7.461 1 94.06 129 GLY A CA 1
ATOM 986 C C . GLY A 1 129 ? 5.656 -24.984 -8.656 1 94.06 129 GLY A C 1
ATOM 987 O O . GLY A 1 129 ? 4.801 -25.859 -8.5 1 94.06 129 GLY A O 1
ATOM 988 N N . GLY A 1 130 ? 5.98 -24.516 -9.836 1 95.19 130 GLY A N 1
ATOM 989 C CA . GLY A 1 130 ? 5.48 -25.141 -11.047 1 95.19 130 GLY A CA 1
ATOM 990 C C . GLY A 1 130 ? 4.109 -24.641 -11.461 1 95.19 130 GLY A C 1
ATOM 991 O O . GLY A 1 130 ? 3.518 -25.141 -12.414 1 95.19 130 GLY A O 1
ATOM 992 N N . VAL A 1 131 ? 3.627 -23.656 -10.781 1 97 131 VAL A N 1
ATOM 993 C CA . VAL A 1 131 ? 2.283 -23.141 -11.016 1 97 131 VAL A CA 1
ATOM 994 C C . VAL A 1 131 ? 2.215 -22.484 -12.398 1 97 131 VAL A C 1
ATOM 996 O O . VAL A 1 131 ? 1.164 -22.5 -13.039 1 97 131 VAL A O 1
ATOM 999 N N . LEU A 1 132 ? 3.35 -22 -12.938 1 98 132 LEU A N 1
ATOM 1000 C CA . LEU A 1 132 ? 3.373 -21.266 -14.203 1 98 132 LEU A CA 1
ATOM 1001 C C . LEU A 1 132 ? 3.611 -22.219 -15.375 1 98 132 LEU A C 1
ATOM 1003 O O . LEU A 1 132 ? 3.639 -21.781 -16.531 1 98 132 LEU A O 1
ATOM 1007 N N . ASP A 1 133 ? 3.771 -23.516 -15.133 1 97.62 133 ASP A N 1
ATOM 1008 C CA . ASP A 1 133 ? 4.102 -24.453 -16.203 1 97.62 133 ASP A CA 1
ATOM 1009 C C . ASP A 1 133 ? 3 -24.484 -17.266 1 97.62 133 ASP A C 1
ATOM 1011 O O . ASP A 1 133 ? 1.828 -24.703 -16.938 1 97.62 133 ASP A O 1
ATOM 1015 N N . GLY A 1 134 ? 3.375 -24.266 -18.484 1 97.81 134 GLY A N 1
ATOM 1016 C CA . GLY A 1 134 ? 2.447 -24.281 -19.594 1 97.81 134 GLY A CA 1
ATOM 1017 C C . GLY A 1 134 ? 1.763 -22.953 -19.828 1 97.81 134 GLY A C 1
ATOM 1018 O O . GLY A 1 134 ? 0.916 -22.828 -20.703 1 97.81 134 GLY A O 1
ATOM 1019 N N . LEU A 1 135 ? 2.146 -21.922 -19.078 1 97.75 135 LEU A N 1
ATOM 1020 C CA . LEU A 1 135 ? 1.466 -20.641 -19.141 1 97.75 135 LEU A CA 1
ATOM 1021 C C . LEU A 1 135 ? 2.43 -19.531 -19.562 1 97.75 135 LEU A C 1
ATOM 1023 O O . LEU A 1 135 ? 3.635 -19.766 -19.688 1 97.75 135 LEU A O 1
ATOM 1027 N N . THR A 1 136 ? 1.864 -18.359 -19.891 1 96.44 136 THR A N 1
ATOM 1028 C CA . THR A 1 136 ? 2.631 -17.125 -20.062 1 96.44 136 THR A CA 1
ATOM 1029 C C . THR A 1 136 ? 2.6 -16.297 -18.781 1 96.44 136 THR A C 1
ATOM 1031 O O . THR A 1 136 ? 1.576 -16.234 -18.094 1 96.44 136 THR A O 1
ATOM 1034 N N . ALA A 1 137 ? 3.725 -15.664 -18.469 1 96.19 137 ALA A N 1
ATOM 1035 C CA . ALA A 1 137 ? 3.801 -14.875 -17.234 1 96.19 137 ALA A CA 1
ATOM 1036 C C . ALA A 1 137 ? 4.684 -13.648 -17.422 1 96.19 137 ALA A C 1
ATOM 1038 O O . ALA A 1 137 ? 5.457 -13.57 -18.391 1 96.19 137 ALA A O 1
ATOM 1039 N N . THR A 1 138 ? 4.5 -12.664 -16.641 1 95.62 138 THR A N 1
ATOM 1040 C CA . THR A 1 138 ? 5.383 -11.5 -16.562 1 95.62 138 THR A CA 1
ATOM 1041 C C . THR A 1 138 ? 5.844 -11.266 -15.125 1 95.62 138 THR A C 1
ATOM 1043 O O . THR A 1 138 ? 5.488 -12.031 -14.227 1 95.62 138 THR A O 1
ATOM 1046 N N . THR A 1 139 ? 6.758 -10.391 -14.93 1 95.56 139 THR A N 1
ATOM 1047 C CA . THR A 1 139 ? 7.32 -9.977 -13.648 1 95.56 139 THR A CA 1
ATOM 1048 C C . THR A 1 139 ? 7.891 -8.562 -13.742 1 95.56 139 THR A C 1
ATOM 1050 O O . THR A 1 139 ? 7.754 -7.898 -14.773 1 95.56 139 THR A O 1
ATOM 1053 N N . HIS A 1 140 ? 8.406 -8.094 -12.656 1 94.94 140 HIS A N 1
ATOM 1054 C CA . HIS A 1 140 ? 9.055 -6.789 -12.695 1 94.94 140 HIS A CA 1
ATOM 1055 C C . HIS A 1 140 ? 10.141 -6.75 -13.766 1 94.94 140 HIS A C 1
ATOM 1057 O O . HIS A 1 140 ? 10.898 -7.707 -13.922 1 94.94 140 HIS A O 1
ATOM 1063 N N . ARG A 1 141 ? 10.25 -5.645 -14.406 1 91.5 141 ARG A N 1
ATOM 1064 C CA . ARG A 1 141 ? 11.133 -5.5 -15.562 1 91.5 141 ARG A CA 1
ATOM 1065 C C . ARG A 1 141 ? 12.57 -5.871 -15.195 1 91.5 141 ARG A C 1
ATOM 1067 O O . ARG A 1 141 ? 13.312 -6.387 -16.031 1 91.5 141 ARG A O 1
ATOM 1074 N N . LEU A 1 142 ? 12.953 -5.625 -13.984 1 91.19 142 LEU A N 1
ATOM 1075 C CA . LEU A 1 142 ? 14.336 -5.848 -13.562 1 91.19 142 LEU A CA 1
ATOM 1076 C C . LEU A 1 142 ? 14.57 -7.312 -13.219 1 91.19 142 LEU A C 1
ATOM 1078 O O . LEU A 1 142 ? 15.711 -7.723 -12.992 1 91.19 142 LEU A O 1
ATOM 1082 N N . ALA A 1 143 ? 13.508 -8.102 -13.242 1 93.88 143 ALA A N 1
ATOM 1083 C CA . ALA A 1 143 ? 13.641 -9.477 -12.781 1 93.88 143 ALA A CA 1
ATOM 1084 C C . ALA A 1 143 ? 13.266 -10.469 -13.883 1 93.88 143 ALA A C 1
ATOM 1086 O O . ALA A 1 143 ? 13.094 -11.664 -13.617 1 93.88 143 ALA A O 1
ATOM 1087 N N . VAL A 1 144 ? 13.156 -10.023 -15.109 1 93.62 144 VAL A N 1
ATOM 1088 C CA . VAL A 1 144 ? 12.68 -10.859 -16.203 1 93.62 144 VAL A CA 1
ATOM 1089 C C . VAL A 1 144 ? 13.664 -12 -16.453 1 93.62 144 VAL A C 1
ATOM 1091 O O . VAL A 1 144 ? 13.266 -13.164 -16.547 1 93.62 144 VAL A O 1
ATOM 1094 N N . SER A 1 145 ? 14.953 -11.695 -16.547 1 94.44 145 SER A N 1
ATOM 1095 C CA . SER A 1 145 ? 15.961 -12.727 -16.766 1 94.44 145 SER A CA 1
ATOM 1096 C C . SER A 1 145 ? 15.977 -13.742 -15.625 1 94.44 145 SER A C 1
ATOM 1098 O O . SER A 1 145 ? 16.156 -14.938 -15.859 1 94.44 145 SER A O 1
ATOM 1100 N N . GLY A 1 146 ? 15.797 -13.227 -14.43 1 94.81 146 GLY A N 1
ATOM 1101 C CA . GLY A 1 146 ? 15.742 -14.109 -13.273 1 94.81 146 GLY A CA 1
ATOM 1102 C C . GLY A 1 146 ? 14.562 -15.07 -13.32 1 94.81 146 GLY A C 1
ATOM 1103 O O . GLY A 1 146 ? 14.703 -16.25 -13 1 94.81 146 GLY A O 1
ATOM 1104 N N . LEU A 1 147 ? 13.414 -14.539 -13.703 1 95.56 147 LEU A N 1
ATOM 1105 C CA . LEU A 1 147 ? 12.242 -15.406 -13.781 1 95.56 147 LEU A CA 1
ATOM 1106 C C . LEU A 1 147 ? 12.422 -16.469 -14.852 1 95.56 147 LEU A C 1
ATOM 1108 O O . LEU A 1 147 ? 12.039 -17.625 -14.648 1 95.56 147 LEU A O 1
ATOM 1112 N N . ARG A 1 148 ? 13.023 -16.109 -15.984 1 96.25 148 ARG A N 1
ATOM 1113 C CA . ARG A 1 148 ? 13.32 -17.078 -17.031 1 96.25 148 ARG A CA 1
ATOM 1114 C C . ARG A 1 148 ? 14.211 -18.203 -16.5 1 96.25 148 ARG A C 1
ATOM 1116 O O . ARG A 1 148 ? 13.984 -19.375 -16.797 1 96.25 148 ARG A O 1
ATOM 1123 N N . ALA A 1 149 ? 15.141 -17.812 -15.695 1 95.31 149 ALA A N 1
ATOM 1124 C CA . ALA A 1 149 ? 16.062 -18.797 -15.125 1 95.31 149 ALA A CA 1
ATOM 1125 C C . ALA A 1 149 ? 15.328 -19.75 -14.18 1 95.31 149 ALA A C 1
ATOM 1127 O O . ALA A 1 149 ? 15.57 -20.953 -14.211 1 95.31 149 ALA A O 1
ATOM 1128 N N . VAL A 1 150 ? 14.461 -19.219 -13.352 1 94.69 150 VAL A N 1
ATOM 1129 C CA . VAL A 1 150 ? 13.734 -20.047 -12.391 1 94.69 150 VAL A CA 1
ATOM 1130 C C . VAL A 1 150 ? 12.797 -21 -13.133 1 94.69 150 VAL A C 1
ATOM 1132 O O . VAL A 1 150 ? 12.688 -22.172 -12.773 1 94.69 150 VAL A O 1
ATOM 1135 N N . THR A 1 151 ? 12.125 -20.531 -14.164 1 96.19 151 THR A N 1
ATOM 1136 C CA . THR A 1 151 ? 11.219 -21.359 -14.93 1 96.19 151 THR A CA 1
ATOM 1137 C C . THR A 1 151 ? 11.992 -22.469 -15.664 1 96.19 151 THR A C 1
ATOM 1139 O O . THR A 1 151 ? 11.523 -23.594 -15.766 1 96.19 151 THR A O 1
ATOM 1142 N N . GLN A 1 152 ? 13.156 -22.125 -16.172 1 96.19 152 GLN A N 1
ATOM 1143 C CA . GLN A 1 152 ? 13.992 -23.125 -16.828 1 96.19 152 GLN A CA 1
ATOM 1144 C C . GLN A 1 152 ? 14.453 -24.188 -15.828 1 96.19 152 GLN A C 1
ATOM 1146 O O . GLN A 1 152 ? 14.477 -25.375 -16.141 1 96.19 152 GLN A O 1
ATOM 1151 N N . ARG A 1 153 ? 14.852 -23.75 -14.688 1 94.19 153 ARG A N 1
ATOM 1152 C CA . ARG A 1 153 ? 15.258 -24.703 -13.641 1 94.19 153 ARG A CA 1
ATOM 1153 C C . ARG A 1 153 ? 14.133 -25.688 -13.328 1 94.19 153 ARG A C 1
ATOM 1155 O O . ARG A 1 153 ? 14.383 -26.875 -13.141 1 94.19 153 ARG A O 1
ATOM 1162 N N . TYR A 1 154 ? 12.93 -25.156 -13.203 1 94.25 154 TYR A N 1
ATOM 1163 C CA . TYR A 1 154 ? 11.789 -26.031 -12.969 1 94.25 154 TYR A CA 1
ATOM 1164 C C . TYR A 1 154 ? 11.672 -27.078 -14.062 1 94.25 154 TYR A C 1
ATOM 1166 O O . TYR A 1 154 ? 11.469 -28.266 -13.781 1 94.25 154 TYR A O 1
ATOM 1174 N N . VAL A 1 155 ? 11.805 -26.703 -15.336 1 96.25 155 VAL A N 1
ATOM 1175 C CA . VAL A 1 155 ? 11.711 -27.625 -16.469 1 96.25 155 VAL A CA 1
ATOM 1176 C C . VAL A 1 155 ? 12.805 -28.672 -16.375 1 96.25 155 VAL A C 1
ATOM 1178 O O . VAL A 1 155 ? 12.555 -29.859 -16.594 1 96.25 155 VAL A O 1
ATOM 1181 N N . ASP A 1 156 ? 13.984 -28.172 -16.062 1 96.12 156 ASP A N 1
ATOM 1182 C CA . ASP A 1 156 ? 15.141 -29.078 -15.984 1 96.12 156 ASP A CA 1
ATOM 1183 C C . ASP A 1 156 ? 14.945 -30.141 -14.906 1 96.12 156 ASP A C 1
ATOM 1185 O O . ASP A 1 156 ? 15.453 -31.25 -15.023 1 96.12 156 ASP A O 1
ATOM 1189 N N . GLN A 1 157 ? 14.188 -29.812 -13.906 1 93.81 157 GLN A N 1
ATOM 1190 C CA . GLN A 1 157 ? 14.062 -30.688 -12.742 1 93.81 157 GLN A CA 1
ATOM 1191 C C . GLN A 1 157 ? 12.758 -31.469 -12.781 1 93.81 157 GLN A C 1
ATOM 1193 O O . GLN A 1 157 ? 12.477 -32.281 -11.891 1 93.81 157 GLN A O 1
ATOM 1198 N N . THR A 1 158 ? 11.922 -31.25 -13.727 1 95.25 158 THR A N 1
ATOM 1199 C CA . THR A 1 158 ? 10.594 -31.859 -13.75 1 95.25 158 THR A CA 1
ATOM 1200 C C . THR A 1 158 ? 10.312 -32.5 -15.117 1 95.25 158 THR A C 1
ATOM 1202 O O . THR A 1 158 ? 9.898 -31.797 -16.047 1 95.25 158 THR A O 1
ATOM 1205 N N . PRO A 1 159 ? 10.406 -33.781 -15.25 1 95.69 159 PRO A N 1
ATOM 1206 C CA . PRO A 1 159 ? 10.109 -34.438 -16.516 1 95.69 159 PRO A CA 1
ATOM 1207 C C . PRO A 1 159 ? 8.68 -34.156 -17 1 95.69 159 PRO A C 1
ATOM 1209 O O . PRO A 1 159 ? 7.73 -34.281 -16.219 1 95.69 159 PRO A O 1
ATOM 1212 N N . GLY A 1 160 ? 8.594 -33.781 -18.156 1 95.94 160 GLY A N 1
ATOM 1213 C CA . GLY A 1 160 ? 7.281 -33.594 -18.75 1 95.94 160 GLY A CA 1
ATOM 1214 C C . GLY A 1 160 ? 6.777 -32.188 -18.641 1 95.94 160 GLY A C 1
ATOM 1215 O O . GLY A 1 160 ? 5.703 -31.844 -19.156 1 95.94 160 GLY A O 1
ATOM 1216 N N . ALA A 1 161 ? 7.535 -31.391 -17.953 1 96.75 161 ALA A N 1
ATOM 1217 C CA . ALA A 1 161 ? 7.152 -30 -17.844 1 96.75 161 ALA A CA 1
ATOM 1218 C C . ALA A 1 161 ? 7.074 -29.328 -19.219 1 96.75 161 ALA A C 1
ATOM 1220 O O . ALA A 1 161 ? 7.898 -29.609 -20.094 1 96.75 161 ALA A O 1
ATOM 1221 N N . LYS A 1 162 ? 6.086 -28.484 -19.422 1 97.19 162 LYS A N 1
ATOM 1222 C CA . LYS A 1 162 ? 5.84 -27.844 -20.703 1 97.19 162 LYS A CA 1
ATOM 1223 C C . LYS A 1 162 ? 6.656 -26.562 -20.828 1 97.19 162 LYS A C 1
ATOM 1225 O O . LYS A 1 162 ? 6.926 -26.094 -21.953 1 97.19 162 LYS A O 1
ATOM 1230 N N . GLY A 1 163 ? 6.988 -25.969 -19.688 1 97.44 163 GLY A N 1
ATOM 1231 C CA . GLY A 1 163 ? 7.699 -24.688 -19.672 1 97.44 163 GLY A CA 1
ATOM 1232 C C . GLY A 1 163 ? 6.777 -23.5 -19.547 1 97.44 163 GLY A C 1
ATOM 1233 O O . GLY A 1 163 ? 5.555 -23.625 -19.656 1 97.44 163 GLY A O 1
ATOM 1234 N N . THR A 1 164 ? 7.375 -22.375 -19.234 1 97.81 164 THR A N 1
ATOM 1235 C CA . THR A 1 164 ? 6.684 -21.094 -19.078 1 97.81 164 THR A CA 1
ATOM 1236 C C . THR A 1 164 ? 7.219 -20.062 -20.062 1 97.81 164 THR A C 1
ATOM 1238 O O . THR A 1 164 ? 8.43 -19.953 -20.25 1 97.81 164 THR A O 1
ATOM 1241 N N . ARG A 1 165 ? 6.312 -19.375 -20.812 1 97.06 165 ARG A N 1
ATOM 1242 C CA . ARG A 1 165 ? 6.738 -18.234 -21.625 1 97.06 165 ARG A CA 1
ATOM 1243 C C . ARG A 1 165 ? 6.758 -16.953 -20.812 1 97.06 165 ARG A C 1
ATOM 1245 O O . ARG A 1 165 ? 5.707 -16.438 -20.422 1 97.06 165 ARG A O 1
ATOM 1252 N N . VAL A 1 166 ? 7.961 -16.422 -20.562 1 95.75 166 VAL A N 1
ATOM 1253 C CA . VAL A 1 166 ? 8.117 -15.211 -19.781 1 95.75 166 VAL A CA 1
ATOM 1254 C C . VAL A 1 166 ? 8.227 -14 -20.703 1 95.75 166 VAL A C 1
ATOM 1256 O O . VAL A 1 166 ? 9.125 -13.93 -21.547 1 95.75 166 VAL A O 1
ATOM 1259 N N . VAL A 1 167 ? 7.309 -13.016 -20.578 1 92.81 167 VAL A N 1
ATOM 1260 C CA . VAL A 1 167 ? 7.293 -11.828 -21.422 1 92.81 167 VAL A CA 1
ATOM 1261 C C . VAL A 1 167 ? 7.527 -10.578 -20.578 1 92.81 167 VAL A C 1
ATOM 1263 O O . VAL A 1 167 ? 7.016 -10.477 -19.469 1 92.81 167 VAL A O 1
ATOM 1266 N N . PRO A 1 168 ? 8.391 -9.719 -21.109 1 89.75 168 PRO A N 1
ATOM 1267 C CA . PRO A 1 168 ? 8.602 -8.484 -20.359 1 89.75 168 PRO A CA 1
ATOM 1268 C C . PRO A 1 168 ? 7.34 -7.621 -20.281 1 89.75 168 PRO A C 1
ATOM 1270 O O . PRO A 1 168 ? 6.484 -7.695 -21.172 1 89.75 168 PRO A O 1
ATOM 1273 N N . GLU A 1 169 ? 7.367 -6.988 -19.141 1 78.06 169 GLU A N 1
ATOM 1274 C CA . GLU A 1 169 ? 6.293 -6.004 -19.062 1 78.06 169 GLU A CA 1
ATOM 1275 C C . GLU A 1 169 ? 6.352 -5.027 -20.234 1 78.06 169 GLU A C 1
ATOM 1277 O O . GLU A 1 169 ? 7.43 -4.754 -20.766 1 78.06 169 GLU A O 1
ATOM 1282 N N . ASN A 1 170 ? 5.328 -4.887 -21.062 1 61.69 170 ASN A N 1
ATOM 1283 C CA . ASN A 1 170 ? 5.34 -3.977 -22.188 1 61.69 170 ASN A CA 1
ATOM 1284 C C . ASN A 1 170 ? 5.414 -2.52 -21.75 1 61.69 170 ASN A C 1
ATOM 1286 O O . ASN A 1 170 ? 4.566 -2.055 -20.984 1 61.69 170 ASN A O 1
ATOM 1290 N N . SER A 1 171 ? 6.664 -1.947 -21.906 1 47.78 171 SER A N 1
ATOM 1291 C CA . SER A 1 171 ? 6.898 -0.544 -21.594 1 47.78 171 SER A CA 1
ATOM 1292 C C . SER A 1 171 ? 5.883 0.359 -22.281 1 47.78 171 SER A C 1
ATOM 1294 O O . SER A 1 171 ? 5.766 1.539 -21.953 1 47.78 171 SER A O 1
ATOM 1296 N N . SER A 1 172 ? 5.691 0.008 -23.594 1 43.94 172 SER A N 1
ATOM 1297 C CA . SER A 1 172 ? 4.949 0.994 -24.375 1 43.94 172 SER A CA 1
ATOM 1298 C C . SER A 1 172 ? 3.619 1.336 -23.703 1 43.94 172 SER A C 1
ATOM 1300 O O . SER A 1 172 ? 2.768 1.991 -24.312 1 43.94 172 SER A O 1
ATOM 1302 N N . GLY A 1 173 ? 3.562 1.19 -22.422 1 46.38 173 GLY A N 1
ATOM 1303 C CA . GLY A 1 173 ? 2.482 1.83 -21.688 1 46.38 173 GLY A CA 1
ATOM 1304 C C . GLY A 1 173 ? 1.438 0.849 -21.188 1 46.38 173 GLY A C 1
ATOM 1305 O O . GLY A 1 173 ? 0.654 1.171 -20.297 1 46.38 173 GLY A O 1
ATOM 1306 N N . LEU A 1 174 ? 1.066 -0.081 -22.125 1 46.69 174 LEU A N 1
ATOM 1307 C CA . LEU A 1 174 ? -0.246 -0.639 -21.828 1 46.69 174 LEU A CA 1
ATOM 1308 C C . LEU A 1 174 ? -0.145 -1.704 -20.734 1 46.69 174 LEU A C 1
ATOM 1310 O O . LEU A 1 174 ? -0.88 -1.659 -19.75 1 46.69 174 LEU A O 1
ATOM 1314 N N . VAL A 1 175 ? 0.31 -3.162 -21.062 1 56.03 175 VAL A N 1
ATOM 1315 C CA . VAL A 1 175 ? -0.26 -4.211 -20.219 1 56.03 175 VAL A CA 1
ATOM 1316 C C . VAL A 1 175 ? 0.558 -4.348 -18.938 1 56.03 175 VAL A C 1
ATOM 1318 O O . VAL A 1 175 ? 1.736 -4.707 -18.984 1 56.03 175 VAL A O 1
ATOM 1321 N N . SER A 1 176 ? 0.194 -3.795 -17.75 1 80.19 176 SER A N 1
ATOM 1322 C CA . SER A 1 176 ? 0.67 -3.697 -16.375 1 80.19 176 SER A CA 1
ATOM 1323 C C . SER A 1 176 ? 0.563 -5.039 -15.664 1 80.19 176 SER A C 1
ATOM 1325 O O . SER A 1 176 ? 1.238 -5.266 -14.656 1 80.19 176 SER A O 1
ATOM 1327 N N . TYR A 1 177 ? -0.129 -5.883 -16.422 1 92.81 177 TYR A N 1
ATOM 1328 C CA . TYR A 1 177 ? -0.377 -7.215 -15.891 1 92.81 177 TYR A CA 1
ATOM 1329 C C . TYR A 1 177 ? -0.671 -8.203 -17.016 1 92.81 177 TYR A C 1
ATOM 1331 O O . TYR A 1 177 ? -0.92 -7.809 -18.156 1 92.81 177 TYR A O 1
ATOM 1339 N N . LEU A 1 178 ? -0.548 -9.508 -16.828 1 94.62 178 LEU A N 1
ATOM 1340 C CA . LEU A 1 178 ? -0.856 -10.586 -17.766 1 94.62 178 LEU A CA 1
ATOM 1341 C C . LEU A 1 178 ? -1.816 -11.586 -17.141 1 94.62 178 LEU A C 1
ATOM 1343 O O . LEU A 1 178 ? -1.506 -12.188 -16.094 1 94.62 178 LEU A O 1
ATOM 1347 N N . ASP A 1 179 ? -3.006 -11.703 -17.688 1 95.62 179 ASP A N 1
ATOM 1348 C CA . ASP A 1 179 ? -3.943 -12.773 -17.359 1 95.62 179 ASP A CA 1
ATOM 1349 C C . ASP A 1 179 ? -3.715 -14 -18.234 1 95.62 179 ASP A C 1
ATOM 1351 O O . ASP A 1 179 ? -4.055 -14 -19.422 1 95.62 179 ASP A O 1
ATOM 1355 N N . ALA A 1 180 ? -3.18 -15.055 -17.656 1 96.69 180 ALA A N 1
ATOM 1356 C CA . ALA A 1 180 ? -2.789 -16.25 -18.422 1 96.69 180 ALA A CA 1
ATOM 1357 C C . ALA A 1 180 ? -3.963 -17.203 -18.562 1 96.69 180 ALA A C 1
ATOM 1359 O O . ALA A 1 180 ? -3.809 -18.297 -19.125 1 96.69 180 ALA A O 1
ATOM 1360 N N . GLY A 1 181 ? -5.117 -16.812 -18.078 1 94.81 181 GLY A N 1
ATOM 1361 C CA . GLY A 1 181 ? 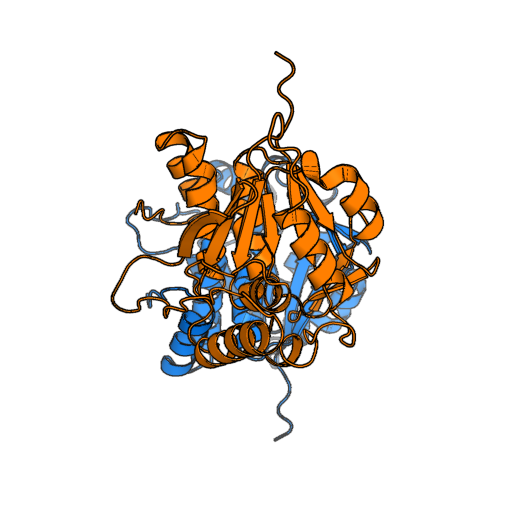-6.246 -17.719 -18.062 1 94.81 181 GLY A CA 1
ATOM 1362 C C . GLY A 1 181 ? -6.148 -18.766 -16.969 1 94.81 181 GLY A C 1
ATOM 1363 O O . GLY A 1 181 ? -5.621 -18.5 -15.883 1 94.81 181 GLY A O 1
ATOM 1364 N N . ARG A 1 182 ? -6.781 -19.938 -17.188 1 93.56 182 ARG A N 1
ATOM 1365 C CA . ARG A 1 182 ? -6.859 -20.984 -16.172 1 93.56 182 ARG A CA 1
ATOM 1366 C C . ARG A 1 182 ? -5.82 -22.062 -16.422 1 93.56 182 ARG A C 1
ATOM 1368 O O . ARG A 1 182 ? -5.582 -22.453 -17.562 1 93.56 182 ARG A O 1
ATOM 1375 N N . ASN A 1 183 ? -5.211 -22.5 -15.328 1 92.38 183 ASN A N 1
ATOM 1376 C CA . ASN A 1 183 ? -4.297 -23.641 -15.461 1 92.38 183 ASN A CA 1
ATOM 1377 C C . ASN A 1 183 ? -5.059 -24.953 -15.586 1 92.38 183 ASN A C 1
ATOM 1379 O O . ASN A 1 183 ? -6.281 -24.969 -15.711 1 92.38 183 ASN A O 1
ATOM 1383 N N . GLN A 1 184 ? -4.363 -26.094 -15.625 1 87.69 184 GLN A N 1
ATOM 1384 C CA . GLN A 1 184 ? -4.953 -27.406 -15.875 1 87.69 184 GLN A CA 1
ATOM 1385 C C . GLN A 1 184 ? -5.926 -27.797 -14.766 1 87.69 184 GLN A C 1
ATOM 1387 O O . GLN A 1 184 ? -6.754 -28.688 -14.945 1 87.69 184 GLN A O 1
ATOM 1392 N N . PHE A 1 185 ? -5.887 -27.094 -13.617 1 90.5 185 PHE A N 1
ATOM 1393 C CA . PHE A 1 185 ? -6.766 -27.406 -12.5 1 90.5 185 PHE A CA 1
ATOM 1394 C C . PHE A 1 185 ? -7.926 -26.422 -12.43 1 90.5 185 PHE A C 1
ATOM 1396 O O . PHE A 1 185 ? -8.758 -26.5 -11.516 1 90.5 185 PHE A O 1
ATOM 1403 N N . GLY A 1 186 ? -7.922 -25.453 -13.367 1 91.19 186 GLY A N 1
ATOM 1404 C CA . GLY A 1 186 ? -9.031 -24.516 -13.43 1 91.19 186 GLY A CA 1
ATOM 1405 C C . GLY A 1 186 ? -8.789 -23.25 -12.625 1 91.19 186 GLY A C 1
ATOM 1406 O O . GLY A 1 186 ? -9.695 -22.438 -12.445 1 91.19 186 GLY A O 1
ATOM 1407 N N . VAL A 1 187 ? -7.59 -23.047 -12.109 1 95.56 187 VAL A N 1
ATOM 1408 C CA . VAL A 1 187 ? -7.246 -21.859 -11.336 1 95.56 187 VAL A CA 1
ATOM 1409 C C . VAL A 1 187 ? -6.695 -20.781 -12.266 1 95.56 187 VAL A C 1
ATOM 1411 O O . VAL A 1 187 ? -5.805 -21.047 -13.078 1 95.56 187 VAL A O 1
ATOM 1414 N N . ARG A 1 188 ? -7.238 -19.594 -12.211 1 96.56 188 ARG A N 1
ATOM 1415 C CA . ARG A 1 188 ? -6.762 -18.484 -13.031 1 96.56 188 ARG A CA 1
ATOM 1416 C C . ARG A 1 188 ? -5.469 -17.906 -12.477 1 96.56 188 ARG A C 1
ATOM 1418 O O . ARG A 1 188 ? -5.332 -17.734 -11.258 1 96.56 188 ARG A O 1
ATOM 1425 N N . ILE A 1 189 ? -4.543 -17.594 -13.398 1 98.19 189 ILE A N 1
ATOM 1426 C CA . ILE A 1 189 ? -3.244 -17.062 -12.984 1 98.19 189 ILE A CA 1
ATOM 1427 C C . ILE A 1 189 ? -3.023 -15.688 -13.602 1 98.19 189 ILE A C 1
ATOM 1429 O O . ILE A 1 189 ? -3.035 -15.539 -14.82 1 98.19 189 ILE A O 1
ATOM 1433 N N . ILE A 1 190 ? -2.83 -14.688 -12.758 1 97.69 190 ILE A N 1
ATOM 1434 C CA . ILE A 1 190 ? -2.514 -13.328 -13.18 1 97.69 190 ILE A CA 1
ATOM 1435 C C . ILE A 1 190 ? -1.168 -12.906 -12.594 1 97.69 190 ILE A C 1
ATOM 1437 O O . ILE A 1 190 ? -0.924 -13.078 -11.398 1 97.69 190 ILE A O 1
ATOM 1441 N N . THR A 1 191 ? -0.289 -12.422 -13.406 1 97.5 191 THR A N 1
ATOM 1442 C CA . THR A 1 191 ? 0.999 -11.891 -12.969 1 97.5 191 THR A CA 1
ATOM 1443 C C . THR A 1 191 ? 1.157 -10.438 -13.398 1 97.5 191 THR A C 1
ATOM 1445 O O . THR A 1 191 ? 0.544 -10 -14.375 1 97.5 191 THR A O 1
ATOM 1448 N N . THR A 1 192 ? 1.925 -9.688 -12.641 1 96.44 192 THR A N 1
ATOM 1449 C CA . THR A 1 192 ? 2.109 -8.281 -12.969 1 96.44 192 THR A CA 1
ATOM 1450 C C . THR A 1 192 ? 3.592 -7.934 -13.047 1 96.44 192 THR A C 1
ATOM 1452 O O . THR A 1 192 ? 4.445 -8.75 -12.703 1 96.44 192 THR A O 1
ATOM 1455 N N . GLY A 1 193 ? 3.814 -6.711 -13.594 1 93.44 193 GLY A N 1
ATOM 1456 C CA . GLY A 1 193 ? 5.133 -6.105 -13.516 1 93.44 193 GLY A CA 1
ATOM 1457 C C . GLY A 1 193 ? 5.41 -5.449 -12.172 1 93.44 193 GLY A C 1
ATOM 1458 O O . GLY A 1 193 ? 5.348 -6.105 -11.133 1 93.44 193 GLY A O 1
ATOM 1459 N N . ALA A 1 194 ? 5.488 -4.148 -12.172 1 93.75 194 ALA A N 1
ATOM 1460 C CA . ALA A 1 194 ? 5.895 -3.379 -11 1 93.75 194 ALA A CA 1
ATOM 1461 C C . ALA A 1 194 ? 4.781 -3.346 -9.953 1 93.75 194 ALA A C 1
ATOM 1463 O O . ALA A 1 194 ? 3.674 -3.822 -10.203 1 93.75 194 ALA A O 1
ATOM 1464 N N . MET A 1 195 ? 5.086 -2.807 -8.805 1 96 195 MET A N 1
ATOM 1465 C CA . MET A 1 195 ? 4.25 -2.824 -7.609 1 96 195 MET A CA 1
ATOM 1466 C C . MET A 1 195 ? 2.875 -2.229 -7.898 1 96 195 MET A C 1
ATOM 1468 O O . MET A 1 195 ? 1.851 -2.834 -7.578 1 96 195 MET A O 1
ATOM 1472 N N . VAL A 1 196 ? 2.826 -1.09 -8.578 1 94.56 196 VAL A N 1
ATOM 1473 C CA . VAL A 1 196 ? 1.586 -0.353 -8.789 1 94.56 196 VAL A CA 1
ATOM 1474 C C . VAL A 1 196 ? 0.669 -1.143 -9.727 1 94.56 196 VAL A C 1
ATOM 1476 O O . VAL A 1 196 ? -0.556 -1.025 -9.641 1 94.56 196 VAL A O 1
ATOM 1479 N N . ASN A 1 197 ? 1.238 -1.998 -10.531 1 94 197 ASN A N 1
ATOM 1480 C CA . ASN A 1 197 ? 0.459 -2.781 -11.484 1 94 197 ASN A CA 1
ATOM 1481 C C . ASN A 1 197 ? -0.452 -3.779 -10.773 1 94 197 ASN A C 1
ATOM 1483 O O . ASN A 1 197 ? -1.399 -4.293 -11.375 1 94 197 ASN A O 1
ATOM 1487 N N . GLY A 1 198 ? -0.173 -4.059 -9.516 1 96.25 198 GLY A N 1
ATOM 1488 C CA . GLY A 1 198 ? -1.093 -4.867 -8.727 1 96.25 198 GLY A CA 1
ATOM 1489 C C . GLY A 1 198 ? -2.482 -4.266 -8.633 1 96.25 198 GLY A C 1
ATOM 1490 O O . GLY A 1 198 ? -3.473 -4.992 -8.523 1 96.25 198 GLY A O 1
ATOM 1491 N N . ILE A 1 199 ? -2.549 -2.943 -8.625 1 96 199 ILE A N 1
ATOM 1492 C CA . ILE A 1 199 ? -3.84 -2.266 -8.602 1 96 199 ILE A CA 1
ATOM 1493 C C . ILE A 1 199 ? -4.605 -2.566 -9.891 1 96 199 ILE A C 1
ATOM 1495 O O . ILE A 1 199 ? -5.762 -2.988 -9.852 1 96 199 ILE A O 1
ATOM 1499 N N . ASP A 1 200 ? -3.92 -2.439 -11.023 1 93.62 200 ASP A N 1
ATOM 1500 C CA . ASP A 1 200 ? -4.531 -2.709 -12.32 1 93.62 200 ASP A CA 1
ATOM 1501 C C . ASP A 1 200 ? -5 -4.16 -12.414 1 93.62 200 ASP A C 1
ATOM 1503 O O . ASP A 1 200 ? -6.102 -4.43 -12.898 1 93.62 200 ASP A O 1
ATOM 1507 N N . ALA A 1 201 ? -4.172 -5.027 -11.984 1 95.69 201 ALA A N 1
ATOM 1508 C CA . ALA A 1 201 ? -4.492 -6.453 -12.062 1 95.69 201 ALA A CA 1
ATOM 1509 C C . ALA A 1 201 ? -5.691 -6.793 -11.18 1 95.69 201 ALA A C 1
ATOM 1511 O O . ALA A 1 201 ? -6.551 -7.586 -11.57 1 95.69 201 ALA A O 1
ATOM 1512 N N . ALA A 1 202 ? -5.723 -6.223 -9.984 1 97.38 202 ALA A N 1
ATOM 1513 C CA . ALA A 1 202 ? -6.855 -6.457 -9.086 1 97.38 202 ALA A CA 1
ATOM 1514 C C . ALA A 1 202 ? -8.141 -5.895 -9.68 1 97.38 202 ALA A C 1
ATOM 1516 O O . ALA A 1 202 ? -9.203 -6.516 -9.57 1 97.38 202 ALA A O 1
ATOM 1517 N N . LEU A 1 203 ? -8.07 -4.707 -10.297 1 96.56 203 LEU A N 1
ATOM 1518 C CA . LEU A 1 203 ? -9.234 -4.145 -10.969 1 96.56 203 LEU A CA 1
ATOM 1519 C C . LEU A 1 203 ? -9.703 -5.055 -12.102 1 96.56 203 LEU A C 1
ATOM 1521 O O . LEU A 1 203 ? -10.906 -5.25 -12.289 1 96.56 203 LEU A O 1
ATOM 1525 N N . HIS A 1 204 ? -8.758 -5.609 -12.852 1 95.12 204 HIS A N 1
ATOM 1526 C CA . HIS A 1 204 ? -9.094 -6.586 -13.883 1 95.12 204 HIS A CA 1
ATOM 1527 C C . HIS A 1 204 ? -9.812 -7.793 -13.289 1 95.12 204 HIS A C 1
ATOM 1529 O O . HIS A 1 204 ? -10.875 -8.188 -13.781 1 95.12 204 HIS A O 1
ATOM 1535 N N . PHE A 1 205 ? -9.312 -8.281 -12.242 1 96.75 205 PHE A N 1
ATOM 1536 C CA . PHE A 1 205 ? -9.938 -9.422 -11.578 1 96.75 205 PHE A CA 1
ATOM 1537 C C . PHE A 1 205 ? -11.375 -9.094 -11.18 1 96.75 205 PHE A C 1
ATOM 1539 O O . PHE A 1 205 ? -12.289 -9.883 -11.438 1 96.75 205 PHE A O 1
ATOM 1546 N N . VAL A 1 206 ? -11.562 -7.945 -10.516 1 96.88 206 VAL A N 1
ATOM 1547 C CA . VAL A 1 206 ? -12.898 -7.551 -10.078 1 96.88 206 VAL A CA 1
ATOM 1548 C C . VAL A 1 206 ? -13.812 -7.402 -11.289 1 96.88 206 VAL A C 1
ATOM 1550 O O . VAL A 1 206 ? -15 -7.73 -11.219 1 96.88 206 VAL A O 1
ATOM 1553 N N . SER A 1 207 ? -13.25 -6.98 -12.406 1 95.75 207 SER A N 1
ATOM 1554 C CA . SER A 1 207 ? -14.047 -6.734 -13.602 1 95.75 207 SER A CA 1
ATOM 1555 C C . SER A 1 207 ? -14.586 -8.039 -14.18 1 95.75 207 SER A C 1
ATOM 1557 O O . SER A 1 207 ? -15.555 -8.031 -14.945 1 95.75 207 SER A O 1
ATOM 1559 N N . LEU A 1 208 ? -13.93 -9.164 -13.859 1 93.94 208 LEU A N 1
ATOM 1560 C CA . LEU A 1 208 ? -14.359 -10.469 -14.367 1 93.94 208 LEU A CA 1
ATOM 1561 C C . LEU A 1 208 ? -15.703 -10.867 -13.758 1 93.94 208 LEU A C 1
ATOM 1563 O O . LEU A 1 208 ? -16.422 -11.68 -14.336 1 93.94 208 LEU A O 1
ATOM 1567 N N . GLY A 1 209 ? -16.047 -10.25 -12.594 1 93.44 209 GLY A N 1
ATOM 1568 C CA . GLY A 1 209 ? -17.266 -10.664 -11.914 1 93.44 209 GLY A CA 1
ATOM 1569 C C . GLY A 1 209 ? -18.188 -9.508 -11.57 1 93.44 209 GLY A C 1
ATOM 1570 O O . GLY A 1 209 ? -19.125 -9.664 -10.797 1 93.44 209 GLY A O 1
ATOM 1571 N N . SER A 1 210 ? -17.844 -8.344 -12.031 1 94.94 210 SER A N 1
ATOM 1572 C CA . SER A 1 210 ? -18.625 -7.152 -11.711 1 94.94 210 SER A CA 1
ATOM 1573 C C . SER A 1 210 ? -18.828 -6.281 -12.945 1 94.94 210 SER A C 1
ATOM 1575 O O . SER A 1 210 ? -18.219 -6.512 -13.984 1 94.94 210 SER A O 1
ATOM 1577 N N . SER A 1 211 ? -19.641 -5.305 -12.828 1 95.5 211 SER A N 1
ATOM 1578 C CA . SER A 1 211 ? -19.906 -4.383 -13.93 1 95.5 211 SER A CA 1
ATOM 1579 C C . SER A 1 211 ? -18.75 -3.414 -14.125 1 95.5 211 SER A C 1
ATOM 1581 O O . SER A 1 211 ? -18 -3.125 -13.18 1 95.5 211 SER A O 1
ATOM 1583 N N . ARG A 1 212 ? -18.703 -2.965 -15.312 1 93.69 212 ARG A N 1
ATOM 1584 C CA . ARG A 1 212 ? -17.688 -1.971 -15.648 1 93.69 212 ARG A CA 1
ATOM 1585 C C . ARG A 1 212 ? -17.859 -0.703 -14.82 1 93.69 212 ARG A C 1
ATOM 1587 O O . ARG A 1 212 ? -16.891 -0.089 -14.391 1 93.69 212 ARG A O 1
ATOM 1594 N N . SER A 1 213 ? -19.078 -0.301 -14.664 1 94.81 213 SER A N 1
ATOM 1595 C CA . SER A 1 213 ? -19.359 0.9 -13.883 1 94.81 213 SER A CA 1
ATOM 1596 C C . SER A 1 213 ? -18.891 0.749 -12.438 1 94.81 213 SER A C 1
ATOM 1598 O O . SER A 1 213 ? -18.359 1.691 -11.859 1 94.81 213 SER A O 1
ATOM 1600 N N . PHE A 1 214 ? -19.141 -0.429 -11.875 1 96.31 214 PHE A N 1
ATOM 1601 C CA . PHE A 1 214 ? -18.688 -0.685 -10.508 1 96.31 214 PHE A CA 1
ATOM 1602 C C . PHE A 1 214 ? -17.172 -0.615 -10.414 1 96.31 214 PHE A C 1
ATOM 1604 O O . PHE A 1 214 ? -16.641 0.014 -9.5 1 96.31 214 PHE A O 1
ATOM 1611 N N . VAL A 1 215 ? -16.484 -1.207 -11.383 1 96.56 215 VAL A N 1
ATOM 1612 C CA . VAL A 1 215 ? -15.023 -1.232 -11.383 1 96.56 215 VAL A CA 1
ATOM 1613 C C . VAL A 1 215 ? -14.484 0.188 -11.539 1 96.56 215 VAL A C 1
ATOM 1615 O O . VAL A 1 215 ? -13.523 0.569 -10.859 1 96.56 215 VAL A O 1
ATOM 1618 N N . ALA A 1 216 ? -15.055 0.973 -12.359 1 94.5 216 ALA A N 1
ATOM 1619 C CA . ALA A 1 216 ? -14.656 2.365 -12.547 1 94.5 216 ALA A CA 1
ATOM 1620 C C . ALA A 1 216 ? -14.828 3.164 -11.258 1 94.5 216 ALA A C 1
ATOM 1622 O O . ALA A 1 216 ? -13.992 4.008 -10.93 1 94.5 216 ALA A O 1
ATOM 1623 N N . GLU A 1 217 ? -15.859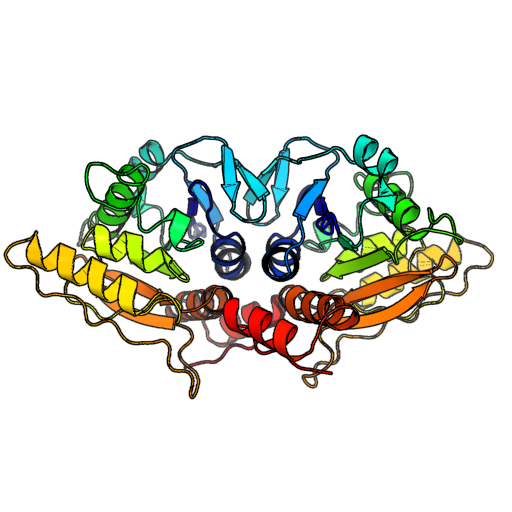 2.891 -10.57 1 95.06 217 GLU A N 1
ATOM 1624 C CA . GLU A 1 217 ? -16.109 3.559 -9.297 1 95.06 217 GLU A CA 1
ATOM 1625 C C . GLU A 1 217 ? -15.039 3.203 -8.266 1 95.06 217 GLU A C 1
ATOM 1627 O O . GLU A 1 217 ? -14.57 4.07 -7.523 1 95.06 217 GLU A O 1
ATOM 1632 N N . VAL A 1 218 ? -14.695 1.944 -8.211 1 96.88 218 VAL A N 1
ATOM 1633 C CA . VAL A 1 218 ? -13.648 1.501 -7.289 1 96.88 218 VAL A CA 1
ATOM 1634 C C . VAL A 1 218 ? -12.328 2.184 -7.641 1 96.88 218 VAL A C 1
ATOM 1636 O O . VAL A 1 218 ? -11.641 2.703 -6.758 1 96.88 218 VAL A O 1
ATOM 1639 N N . ALA A 1 219 ? -12.008 2.182 -8.93 1 95.31 219 ALA A N 1
ATOM 1640 C CA . ALA A 1 219 ? -10.781 2.83 -9.391 1 95.31 219 ALA A CA 1
ATOM 1641 C C . ALA A 1 219 ? -10.773 4.312 -9.016 1 95.31 219 ALA A C 1
ATOM 1643 O O . ALA A 1 219 ? -9.773 4.82 -8.5 1 95.31 219 ALA A O 1
ATOM 1644 N N . ALA A 1 220 ? -11.867 4.984 -9.211 1 92.31 220 ALA A N 1
ATOM 1645 C CA . ALA A 1 220 ? -11.984 6.41 -8.914 1 92.31 220 ALA A CA 1
ATOM 1646 C C . ALA A 1 220 ? -11.844 6.668 -7.414 1 92.31 220 ALA A C 1
ATOM 1648 O O . ALA A 1 220 ? -11.203 7.637 -7.004 1 92.31 220 ALA A O 1
ATOM 1649 N N . LEU A 1 221 ? -12.438 5.816 -6.664 1 94.06 221 LEU A N 1
ATOM 1650 C CA . LEU A 1 221 ? -12.383 5.945 -5.215 1 94.06 221 LEU A CA 1
ATOM 1651 C C . LEU A 1 221 ? -10.938 5.906 -4.719 1 94.06 221 LEU A C 1
ATOM 1653 O O . LEU A 1 221 ? -10.562 6.672 -3.828 1 94.06 221 LEU A O 1
ATOM 1657 N N . ILE A 1 222 ? -10.125 5.082 -5.34 1 95 222 ILE A N 1
ATOM 1658 C CA . ILE A 1 222 ? -8.766 4.871 -4.863 1 95 222 ILE A CA 1
ATOM 1659 C C . ILE A 1 222 ? -7.82 5.855 -5.555 1 95 222 ILE A C 1
ATOM 1661 O O . ILE A 1 222 ? -6.66 5.992 -5.16 1 95 222 ILE A O 1
ATOM 1665 N N . GLY A 1 223 ? -8.289 6.594 -6.57 1 91.69 223 GLY A N 1
ATOM 1666 C CA . GLY A 1 223 ? -7.508 7.59 -7.281 1 91.69 223 GLY A CA 1
ATOM 1667 C C . GLY A 1 223 ? -6.645 7 -8.383 1 91.69 223 GLY A C 1
ATOM 1668 O O . GLY A 1 223 ? -5.539 7.484 -8.633 1 91.69 223 GLY A O 1
ATOM 1669 N N . HIS A 1 224 ? -7.141 5.883 -8.961 1 90.12 224 HIS A N 1
ATOM 1670 C CA . HIS A 1 224 ? -6.414 5.176 -10.016 1 90.12 224 HIS A CA 1
ATOM 1671 C C . HIS A 1 224 ? -7.176 5.23 -11.336 1 90.12 224 HIS A C 1
ATOM 1673 O O . HIS A 1 224 ? -8.398 5.102 -11.359 1 90.12 224 HIS A O 1
ATOM 1679 N N . GLN A 1 225 ? -6.406 5.547 -12.367 1 79.94 225 GLN A N 1
ATOM 1680 C CA . GLN A 1 225 ? -7.031 5.508 -13.688 1 79.94 225 GLN A CA 1
ATOM 1681 C C . GLN A 1 225 ? -7.098 4.082 -14.227 1 79.94 225 GLN A C 1
ATOM 1683 O O . GLN A 1 225 ? -6.062 3.457 -14.469 1 79.94 225 GLN A O 1
ATOM 1688 N N . TRP A 1 226 ? -8.352 3.607 -14.258 1 75.75 226 TRP A N 1
ATOM 1689 C CA . TRP A 1 226 ? -8.531 2.25 -14.758 1 75.75 226 TRP A CA 1
ATOM 1690 C C . TRP A 1 226 ? -8.352 2.201 -16.281 1 75.75 226 TRP A C 1
ATOM 1692 O O . TRP A 1 226 ? -8.984 2.963 -17.016 1 75.75 226 TRP A O 1
ATOM 1702 N N . LYS A 1 227 ? -7.355 1.396 -16.625 1 65.62 227 LYS A N 1
ATOM 1703 C CA . LYS A 1 227 ? -7.078 1.205 -18.047 1 65.62 227 LYS A CA 1
ATOM 1704 C C . LYS A 1 227 ? -7.801 -0.026 -18.594 1 65.62 227 LYS A C 1
ATOM 1706 O O . LYS A 1 227 ? -7.617 -1.134 -18.078 1 65.62 227 LYS A O 1
ATOM 1711 N N . ASP A 1 228 ? -8.938 0.035 -18.969 1 56.56 228 ASP A N 1
ATOM 1712 C CA . ASP A 1 228 ? -9.68 -1.105 -19.5 1 56.56 228 ASP A CA 1
ATOM 1713 C C . ASP A 1 228 ? -8.953 -1.719 -20.703 1 56.56 228 ASP A C 1
ATOM 1715 O O . ASP A 1 228 ? -8.727 -1.044 -21.703 1 56.56 228 ASP A O 1
ATOM 1719 N N . VAL A 1 229 ? -8.148 -2.734 -20.391 1 47.69 229 VAL A N 1
ATOM 1720 C CA . VAL A 1 229 ? -7.516 -3.357 -21.547 1 47.69 229 VAL A CA 1
ATOM 1721 C C . VAL A 1 229 ? -8.406 -4.48 -22.078 1 47.69 229 VAL A C 1
ATOM 1723 O O . VAL A 1 229 ? -9.133 -5.121 -21.312 1 47.69 229 VAL A O 1
ATOM 1726 N N . MET B 1 1 ? 31.891 11.117 4.5 1 35.31 1 MET B N 1
ATOM 1727 C CA . MET B 1 1 ? 30.859 11.828 5.258 1 35.31 1 MET B CA 1
ATOM 1728 C C . MET B 1 1 ? 29.766 10.883 5.719 1 35.31 1 MET B C 1
ATOM 1730 O O . MET B 1 1 ? 29.25 10.094 4.926 1 35.31 1 MET B O 1
ATOM 1734 N N . SER B 1 2 ? 29.672 10.484 6.938 1 44.12 2 SER B N 1
ATOM 1735 C CA . SER B 1 2 ? 28.812 9.453 7.508 1 44.12 2 SER B CA 1
ATOM 1736 C C . SER B 1 2 ? 27.391 9.562 6.98 1 44.12 2 SER B C 1
ATOM 1738 O O . SER B 1 2 ? 26.75 10.602 7.141 1 44.12 2 SER B O 1
ATOM 1740 N N . HIS B 1 3 ? 27.094 9.062 5.855 1 57.12 3 HIS B N 1
ATOM 1741 C CA . HIS B 1 3 ? 25.812 9.188 5.176 1 57.12 3 HIS B CA 1
ATOM 1742 C C . HIS B 1 3 ? 24.656 8.867 6.117 1 57.12 3 HIS B C 1
ATOM 1744 O O . HIS B 1 3 ? 24.5 7.723 6.551 1 57.12 3 HIS B O 1
ATOM 1750 N N . ILE B 1 4 ? 24.219 9.883 6.922 1 72.5 4 ILE B N 1
ATOM 1751 C CA . ILE B 1 4 ? 23.109 9.656 7.836 1 72.5 4 ILE B CA 1
ATOM 1752 C C . ILE B 1 4 ? 21.828 9.414 7.039 1 72.5 4 ILE B C 1
ATOM 1754 O O . ILE B 1 4 ? 21.453 10.219 6.184 1 72.5 4 ILE B O 1
ATOM 1758 N N . GLN B 1 5 ? 21.297 8.281 7.207 1 86.44 5 GLN B N 1
ATOM 1759 C CA . GLN B 1 5 ? 20.078 7.895 6.512 1 86.44 5 GLN B CA 1
ATOM 1760 C C . GLN B 1 5 ? 18.891 8.766 6.938 1 86.44 5 GLN B C 1
ATOM 1762 O O . GLN B 1 5 ? 18.672 8.977 8.133 1 86.44 5 GLN B O 1
ATOM 1767 N N . LYS B 1 6 ? 18.266 9.422 5.98 1 94.5 6 LYS B N 1
ATOM 1768 C CA . LYS B 1 6 ? 17.062 10.211 6.258 1 94.5 6 LYS B CA 1
ATOM 1769 C C . LYS B 1 6 ? 15.969 9.344 6.879 1 94.5 6 LYS B C 1
ATOM 1771 O O . LYS B 1 6 ? 15.859 8.156 6.566 1 94.5 6 LYS B O 1
ATOM 1776 N N . ARG B 1 7 ? 15.195 9.984 7.758 1 96.94 7 ARG B N 1
ATOM 1777 C CA . ARG B 1 7 ? 14.203 9.219 8.5 1 96.94 7 ARG B CA 1
ATOM 1778 C C . ARG B 1 7 ? 12.797 9.75 8.234 1 96.94 7 ARG B C 1
ATOM 1780 O O . ARG B 1 7 ? 12.578 10.969 8.234 1 96.94 7 ARG B O 1
ATOM 1787 N N . ALA B 1 8 ? 11.914 8.836 7.988 1 98.44 8 ALA B N 1
ATOM 1788 C CA . ALA B 1 8 ? 10.484 9.109 7.828 1 98.44 8 ALA B CA 1
ATOM 1789 C C . ALA B 1 8 ? 9.68 8.477 8.953 1 98.44 8 ALA B C 1
ATOM 1791 O O . ALA B 1 8 ? 9.984 7.367 9.406 1 98.44 8 ALA B O 1
ATOM 1792 N N . LEU B 1 9 ? 8.719 9.188 9.398 1 98.75 9 LEU B N 1
ATOM 1793 C CA . LEU B 1 9 ? 7.773 8.68 10.391 1 98.75 9 LEU B CA 1
ATOM 1794 C C . LEU B 1 9 ? 6.379 8.547 9.789 1 98.75 9 LEU B C 1
ATOM 1796 O O . LEU B 1 9 ? 5.922 9.43 9.062 1 98.75 9 LEU B O 1
ATOM 1800 N N . VAL B 1 10 ? 5.746 7.457 10.055 1 98.94 10 VAL B N 1
ATOM 1801 C CA . VAL B 1 10 ? 4.371 7.188 9.648 1 98.94 10 VAL B CA 1
ATOM 1802 C C . VAL B 1 10 ? 3.5 6.98 10.891 1 98.94 10 VAL B C 1
ATOM 1804 O O . VAL B 1 10 ? 3.826 6.164 11.758 1 98.94 10 VAL B O 1
ATOM 1807 N N . VAL B 1 11 ? 2.418 7.711 10.969 1 98.81 11 VAL B N 1
ATOM 1808 C CA . VAL B 1 11 ? 1.499 7.438 12.062 1 98.81 11 VAL B CA 1
ATOM 1809 C C . VAL B 1 11 ? 0.384 6.508 11.586 1 98.81 11 VAL B C 1
ATOM 1811 O O . VAL B 1 11 ? -0.102 6.641 10.461 1 98.81 11 VAL B O 1
ATOM 1814 N N . ILE B 1 12 ? 0.068 5.539 12.43 1 98.69 12 ILE B N 1
ATOM 1815 C CA . ILE B 1 12 ? -1.088 4.691 12.164 1 98.69 12 ILE B CA 1
ATOM 1816 C C . ILE B 1 12 ? -2.027 4.699 13.367 1 98.69 12 ILE B C 1
ATOM 1818 O O . ILE B 1 12 ? -1.61 5.012 14.484 1 98.69 12 ILE B O 1
ATOM 1822 N N . PHE B 1 13 ? -3.268 4.473 13.125 1 97.81 13 PHE B N 1
ATOM 1823 C CA . PHE B 1 13 ? -4.367 4.488 14.086 1 97.81 13 PHE B CA 1
ATOM 1824 C C . PHE B 1 13 ? -5.438 3.477 13.695 1 97.81 13 PHE B C 1
ATOM 1826 O O . PHE B 1 13 ? -5.434 2.955 12.586 1 97.81 13 PHE B O 1
ATOM 1833 N N . PRO B 1 14 ? -6.285 3.066 14.617 1 97.06 14 PRO B N 1
ATOM 1834 C CA . PRO B 1 14 ? -7.305 2.07 14.281 1 97.06 14 PRO B CA 1
ATOM 1835 C C . PRO B 1 14 ? -8.133 2.467 13.062 1 97.06 14 PRO B C 1
ATOM 1837 O O . PRO B 1 14 ? -8.742 3.539 13.047 1 97.06 14 PRO B O 1
ATOM 1840 N N . GLY B 1 15 ? -8.102 1.617 12.039 1 97.62 15 GLY B N 1
ATOM 1841 C CA . GLY B 1 15 ? -8.883 1.854 10.828 1 97.62 15 GLY B CA 1
ATOM 1842 C C . GLY B 1 15 ? -8.125 2.652 9.781 1 97.62 15 GLY B C 1
ATOM 1843 O O . GLY B 1 15 ? -8.703 3.068 8.773 1 97.62 15 GLY B O 1
ATOM 1844 N N . PHE B 1 16 ? -6.809 2.861 9.977 1 98.44 16 PHE B N 1
ATOM 1845 C CA . PHE B 1 16 ? -6.062 3.607 8.969 1 98.44 16 PHE B CA 1
ATOM 1846 C C . PHE B 1 16 ? -6.133 2.906 7.617 1 98.44 16 PHE B C 1
ATOM 1848 O O . PHE B 1 16 ? -6.434 1.713 7.543 1 98.44 16 PHE B O 1
ATOM 1855 N N . ASN B 1 17 ? -5.957 3.672 6.566 1 98.69 17 ASN B N 1
ATOM 1856 C CA . ASN B 1 17 ? -5.953 3.146 5.203 1 98.69 17 ASN B CA 1
ATOM 1857 C C . ASN B 1 17 ? -4.57 2.643 4.801 1 98.69 17 ASN B C 1
ATOM 1859 O O . ASN B 1 17 ? -3.6 3.404 4.812 1 98.69 17 ASN B O 1
ATOM 1863 N N . ILE B 1 18 ? -4.43 1.428 4.359 1 98.69 18 ILE B N 1
ATOM 1864 C CA . ILE B 1 18 ? -3.127 0.798 4.168 1 98.69 18 ILE B CA 1
ATOM 1865 C C . ILE B 1 18 ? -2.451 1.377 2.928 1 98.69 18 ILE B C 1
ATOM 1867 O O . ILE B 1 18 ? -1.225 1.491 2.879 1 98.69 18 ILE B O 1
ATOM 1871 N N . LEU B 1 19 ? -3.229 1.707 1.919 1 98.69 19 LEU B N 1
ATOM 1872 C CA . LEU B 1 19 ? -2.635 2.262 0.708 1 98.69 19 LEU B CA 1
ATOM 1873 C C . LEU B 1 19 ? -2.166 3.695 0.94 1 98.69 19 LEU B C 1
ATOM 1875 O O . LEU B 1 19 ? -1.146 4.117 0.391 1 98.69 19 LEU B O 1
ATOM 1879 N N . ASP B 1 20 ? -2.895 4.473 1.794 1 98.81 20 ASP B N 1
ATOM 1880 C CA . ASP B 1 20 ? -2.445 5.797 2.207 1 98.81 20 ASP B CA 1
ATOM 1881 C C . ASP B 1 20 ? -1.047 5.738 2.818 1 98.81 20 ASP B C 1
ATOM 1883 O O . ASP B 1 20 ? -0.292 6.711 2.75 1 98.81 20 ASP B O 1
ATOM 1887 N N . VAL B 1 21 ? -0.728 4.605 3.436 1 98.88 21 VAL B N 1
ATOM 1888 C CA . VAL B 1 21 ? 0.569 4.41 4.074 1 98.88 21 VAL B CA 1
ATOM 1889 C C . VAL B 1 21 ? 1.571 3.865 3.059 1 98.88 21 VAL B C 1
ATOM 1891 O O . VAL B 1 21 ? 2.637 4.453 2.854 1 98.88 21 VAL B O 1
ATOM 1894 N N . SER B 1 22 ? 1.213 2.822 2.359 1 98.88 22 SER B N 1
ATOM 1895 C CA . SER B 1 22 ? 2.17 2.047 1.578 1 98.88 22 SER B CA 1
ATOM 1896 C C . SER B 1 22 ? 2.609 2.805 0.33 1 98.88 22 SER B C 1
ATOM 1898 O O . SER B 1 22 ? 3.732 2.633 -0.145 1 98.88 22 SER B O 1
ATOM 1900 N N . GLY B 1 23 ? 1.69 3.619 -0.214 1 98.31 23 GLY B N 1
ATOM 1901 C CA . GLY B 1 23 ? 2.07 4.426 -1.362 1 98.31 23 GLY B CA 1
ATOM 1902 C C . GLY B 1 23 ? 3.275 5.309 -1.099 1 98.31 23 GLY B C 1
ATOM 1903 O O . GLY B 1 23 ? 4.336 5.113 -1.694 1 98.31 23 GLY B O 1
ATOM 1904 N N . PRO B 1 24 ? 3.137 6.238 -0.159 1 98.81 24 PRO B N 1
ATOM 1905 C CA . PRO B 1 24 ? 4.266 7.109 0.169 1 98.81 24 PRO B CA 1
ATOM 1906 C C . PRO B 1 24 ? 5.484 6.332 0.674 1 98.81 24 PRO B C 1
ATOM 1908 O O . PRO B 1 24 ? 6.617 6.656 0.316 1 98.81 24 PRO B O 1
ATOM 1911 N N . VAL B 1 25 ? 5.297 5.312 1.484 1 98.88 25 VAL B N 1
ATOM 1912 C CA . VAL B 1 25 ? 6.387 4.566 2.105 1 98.88 25 VAL B CA 1
ATOM 1913 C C . VAL B 1 25 ? 7.219 3.877 1.027 1 98.88 25 VAL B C 1
ATOM 1915 O O . VAL B 1 25 ? 8.445 3.783 1.145 1 98.88 25 VAL B O 1
ATOM 1918 N N . SER B 1 26 ? 6.543 3.355 0.009 1 98.62 26 SER B N 1
ATOM 1919 C CA . SER B 1 26 ? 7.273 2.723 -1.086 1 98.62 26 SER B CA 1
ATOM 1920 C C . SER B 1 26 ? 8.234 3.703 -1.751 1 98.62 26 SER B C 1
ATOM 1922 O O . SER B 1 26 ? 9.375 3.354 -2.053 1 98.62 26 SER B O 1
ATOM 1924 N N . VAL B 1 27 ? 7.77 4.926 -1.972 1 98.44 27 VAL B N 1
ATOM 1925 C CA . VAL B 1 27 ? 8.609 5.961 -2.57 1 98.44 27 VAL B CA 1
ATOM 1926 C C . VAL B 1 27 ? 9.766 6.293 -1.634 1 98.44 27 VAL B C 1
ATOM 1928 O O . VAL B 1 27 ? 10.93 6.32 -2.055 1 98.44 27 VAL B O 1
ATOM 1931 N N . LEU B 1 28 ? 9.477 6.504 -0.36 1 98.75 28 LEU B N 1
ATOM 1932 C CA . LEU B 1 28 ? 10.484 6.914 0.614 1 98.75 28 LEU B CA 1
ATOM 1933 C C . LEU B 1 28 ? 11.539 5.828 0.795 1 98.75 28 LEU B C 1
ATOM 1935 O O . LEU B 1 28 ? 12.734 6.117 0.82 1 98.75 28 LEU B O 1
ATOM 1939 N N . TYR B 1 29 ? 11.094 4.594 0.922 1 98.25 29 TYR B N 1
ATOM 1940 C CA . TYR B 1 29 ? 12.008 3.469 1.062 1 98.25 29 TYR B CA 1
ATOM 1941 C C . TYR B 1 29 ? 12.969 3.402 -0.118 1 98.25 29 TYR B C 1
ATOM 1943 O O . TYR B 1 29 ? 14.18 3.26 0.069 1 98.25 29 TYR B O 1
ATOM 1951 N N . ASN B 1 30 ? 12.43 3.553 -1.304 1 97.81 30 ASN B N 1
ATOM 1952 C CA . ASN B 1 30 ? 13.258 3.469 -2.5 1 97.81 30 ASN B CA 1
ATOM 1953 C C . ASN B 1 30 ? 14.062 4.75 -2.721 1 97.81 30 ASN B C 1
ATOM 1955 O O . ASN B 1 30 ? 14.828 4.852 -3.68 1 97.81 30 ASN B O 1
ATOM 1959 N N . SER B 1 31 ? 13.906 5.727 -1.897 1 97.81 31 SER B N 1
ATOM 1960 C CA . SER B 1 31 ? 14.703 6.945 -1.896 1 97.81 31 SER B CA 1
ATOM 1961 C C . SER B 1 31 ? 15.648 6.984 -0.701 1 97.81 31 SER B C 1
ATOM 1963 O O . SER B 1 31 ? 16.078 8.062 -0.268 1 97.81 31 SER B O 1
ATOM 1965 N N . ASP B 1 32 ? 15.828 5.812 -0.036 1 96.06 32 ASP B N 1
ATOM 1966 C CA . ASP B 1 32 ? 16.844 5.562 0.982 1 96.06 32 ASP B CA 1
ATOM 1967 C C . ASP B 1 32 ? 16.422 6.156 2.328 1 96.06 32 ASP B C 1
ATOM 1969 O O . ASP B 1 32 ? 17.281 6.562 3.123 1 96.06 32 ASP B O 1
ATOM 1973 N N . PHE B 1 33 ? 15.156 6.348 2.543 1 97.75 33 PHE B N 1
ATOM 1974 C CA . PHE B 1 33 ? 14.656 6.703 3.867 1 97.75 33 PHE B CA 1
ATOM 1975 C C . PHE B 1 33 ? 14.516 5.465 4.742 1 97.75 33 PHE B C 1
ATOM 1977 O O . PHE B 1 33 ? 14.086 4.41 4.266 1 97.75 33 PHE B O 1
ATOM 1984 N N . SER B 1 34 ? 14.852 5.605 5.996 1 97.81 34 SER B N 1
ATOM 1985 C CA . SER B 1 34 ? 14.367 4.664 7 1 97.81 34 SER B CA 1
ATOM 1986 C C . SER B 1 34 ? 12.977 5.043 7.492 1 97.81 34 SER B C 1
ATOM 1988 O O . SER B 1 34 ? 12.719 6.215 7.785 1 97.81 34 SER B O 1
ATOM 1990 N N . VAL B 1 35 ? 12.133 4.055 7.566 1 98.5 35 VAL B N 1
ATOM 1991 C CA . VAL B 1 35 ? 10.742 4.324 7.922 1 98.5 35 VAL B CA 1
ATOM 1992 C C . VAL B 1 35 ? 10.438 3.723 9.289 1 98.5 35 VAL B C 1
ATOM 1994 O O . VAL B 1 35 ? 10.773 2.568 9.562 1 98.5 35 VAL B O 1
ATOM 1997 N N . SER B 1 36 ? 9.805 4.512 10.133 1 98.75 36 SER B N 1
ATOM 1998 C CA . SER B 1 36 ? 9.289 4.035 11.414 1 98.75 36 SER B CA 1
ATOM 1999 C C . SER B 1 36 ? 7.785 4.273 11.531 1 98.75 36 SER B C 1
ATOM 2001 O O . SER B 1 36 ? 7.281 5.312 11.094 1 98.75 36 SER B O 1
ATOM 2003 N N . TYR B 1 37 ? 7.148 3.322 12.102 1 98.88 37 TYR B N 1
ATOM 2004 C CA . TYR B 1 37 ? 5.711 3.408 12.32 1 98.88 37 TYR B CA 1
ATOM 2005 C C . TYR B 1 37 ? 5.402 3.76 13.773 1 98.88 37 TYR B C 1
ATOM 2007 O O . TYR B 1 37 ? 5.867 3.082 14.695 1 98.88 37 TYR B O 1
ATOM 2015 N N . ALA B 1 38 ? 4.645 4.82 13.961 1 98.88 38 ALA B N 1
ATOM 2016 C CA . ALA B 1 38 ? 4.254 5.266 15.297 1 98.88 38 ALA B CA 1
ATOM 2017 C C . ALA B 1 38 ? 2.75 5.102 15.508 1 98.88 38 ALA B C 1
ATOM 2019 O O . ALA B 1 38 ? 1.957 5.363 14.602 1 98.88 38 ALA B O 1
ATOM 2020 N N . ALA B 1 39 ? 2.367 4.664 16.625 1 98.56 39 ALA B N 1
ATOM 2021 C CA . ALA B 1 39 ? 0.965 4.488 17 1 98.56 39 ALA B CA 1
ATOM 2022 C C . ALA B 1 39 ? 0.785 4.535 18.516 1 98.56 39 ALA B C 1
ATOM 2024 O O . ALA B 1 39 ? 1.755 4.406 19.266 1 98.56 39 ALA B O 1
ATOM 2025 N N . LYS B 1 40 ? -0.445 4.863 18.859 1 96.94 40 LYS B N 1
ATOM 2026 C CA . LYS B 1 40 ? -0.786 4.805 20.281 1 96.94 40 LYS B CA 1
ATOM 2027 C C . LYS B 1 40 ? -0.715 3.373 20.797 1 96.94 40 LYS B C 1
ATOM 2029 O O . LYS B 1 40 ? -0.054 3.107 21.812 1 96.94 40 LYS B O 1
ATOM 2034 N N . ASP B 1 41 ? -1.357 2.453 20.109 1 97.38 41 ASP B N 1
ATOM 2035 C CA . ASP B 1 41 ? -1.419 1.053 20.516 1 97.38 41 ASP B CA 1
ATOM 2036 C C . ASP B 1 41 ? -0.301 0.243 19.859 1 97.38 41 ASP B C 1
ATOM 2038 O O . ASP B 1 41 ? 0.155 0.577 18.766 1 97.38 41 ASP B O 1
ATOM 2042 N N . GLU B 1 42 ? 0.158 -0.771 20.5 1 98.5 42 GLU B N 1
ATOM 2043 C CA . GLU B 1 42 ? 1.239 -1.602 19.984 1 98.5 42 GLU B CA 1
ATOM 2044 C C . GLU B 1 42 ? 0.852 -2.242 18.656 1 98.5 42 GLU B C 1
ATOM 2046 O O . GLU B 1 42 ? 1.66 -2.293 17.719 1 98.5 42 GLU B O 1
ATOM 2051 N N . LEU B 1 43 ? -0.356 -2.83 18.625 1 98.81 43 LEU B N 1
ATOM 2052 C CA . LEU B 1 43 ? -0.935 -3.379 17.406 1 98.81 43 LEU B CA 1
ATOM 2053 C C . LEU B 1 43 ? -2.123 -2.541 16.938 1 98.81 43 LEU B C 1
ATOM 2055 O O . LEU B 1 43 ? -3.002 -2.209 17.734 1 98.81 43 LEU B O 1
ATOM 2059 N N . THR B 1 44 ? -2.102 -2.135 15.688 1 98.5 44 THR B N 1
ATOM 2060 C CA . THR B 1 44 ? -3.162 -1.324 15.102 1 98.5 44 THR B CA 1
ATOM 2061 C C . THR B 1 44 ? -3.658 -1.942 13.797 1 98.5 44 THR B C 1
ATOM 2063 O O . THR B 1 44 ? -2.857 -2.316 12.945 1 98.5 44 THR B O 1
ATOM 2066 N N . THR B 1 45 ? -4.957 -2.066 13.664 1 98.75 45 THR B N 1
ATOM 2067 C CA . THR B 1 45 ? -5.527 -2.74 12.5 1 98.75 45 THR B CA 1
ATOM 2068 C C . THR B 1 45 ? -6.094 -1.726 11.516 1 98.75 45 THR B C 1
ATOM 2070 O O . THR B 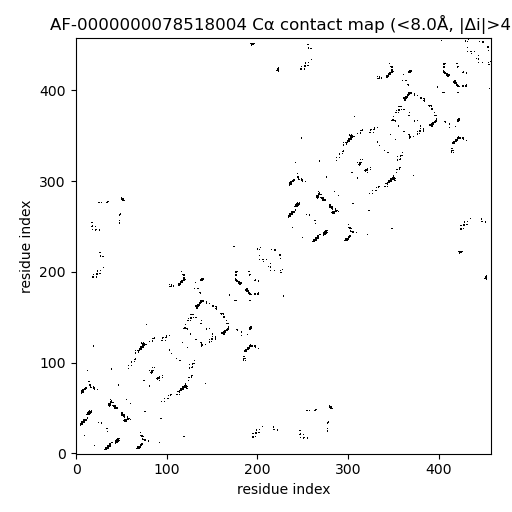1 45 ? -6.84 -0.823 11.898 1 98.75 45 THR B O 1
ATOM 2073 N N . SER B 1 46 ? -5.75 -1.87 10.266 1 98.69 46 SER B N 1
ATOM 2074 C CA . SER B 1 46 ? -6.238 -1.015 9.188 1 98.69 46 SER B CA 1
ATOM 2075 C C . SER B 1 46 ? -7.668 -1.373 8.805 1 98.69 46 SER B C 1
ATOM 2077 O O . SER B 1 46 ? -8.203 -2.393 9.25 1 98.69 46 SER B O 1
ATOM 2079 N N . GLN B 1 47 ? -8.328 -0.529 8.039 1 97.75 47 GLN B N 1
ATOM 2080 C CA . GLN B 1 47 ? -9.68 -0.815 7.559 1 97.75 47 GLN B CA 1
ATOM 2081 C C . GLN B 1 47 ? -9.688 -2.025 6.629 1 97.75 47 GLN B C 1
ATOM 2083 O O . GLN B 1 47 ? -10.711 -2.695 6.48 1 97.75 47 GLN B O 1
ATOM 2088 N N . GLU B 1 48 ? -8.523 -2.4 6.035 1 98.31 48 GLU B N 1
ATOM 2089 C CA . GLU B 1 48 ? -8.406 -3.564 5.164 1 98.31 48 GLU B CA 1
ATOM 2090 C C . GLU B 1 48 ? -7.953 -4.793 5.945 1 98.31 48 GLU B C 1
ATOM 2092 O O . GLU B 1 48 ? -7.461 -5.762 5.359 1 98.31 48 GLU B O 1
ATOM 2097 N N . ASN B 1 49 ? -7.879 -4.734 7.242 1 98.44 49 ASN B N 1
ATOM 2098 C CA . ASN B 1 49 ? -7.66 -5.836 8.172 1 98.44 49 ASN B CA 1
ATOM 2099 C C . ASN B 1 49 ? -6.18 -6.184 8.289 1 98.44 49 ASN B C 1
ATOM 2101 O O . ASN B 1 49 ? -5.828 -7.32 8.617 1 98.44 49 ASN B O 1
ATOM 2105 N N . ALA B 1 50 ? -5.301 -5.312 7.934 1 98.81 50 ALA B N 1
ATOM 2106 C CA . ALA B 1 50 ? -3.883 -5.496 8.234 1 98.81 50 ALA B CA 1
ATOM 2107 C C . ALA B 1 50 ? -3.547 -5.004 9.641 1 98.81 50 ALA B C 1
ATOM 2109 O O . ALA B 1 50 ? -3.736 -3.826 9.953 1 98.81 50 ALA B O 1
ATOM 2110 N N . THR B 1 51 ? -3.115 -5.879 10.453 1 98.94 51 THR B N 1
ATOM 2111 C CA . THR B 1 51 ? -2.697 -5.504 11.805 1 98.94 51 THR B CA 1
ATOM 2112 C C . THR B 1 51 ? -1.192 -5.246 11.844 1 98.94 51 THR B C 1
ATOM 2114 O O . THR B 1 51 ? -0.395 -6.164 11.633 1 98.94 51 THR B O 1
ATOM 2117 N N . VAL B 1 52 ? -0.827 -4.023 12.195 1 98.94 52 VAL B N 1
ATOM 2118 C CA . VAL B 1 52 ? 0.564 -3.588 12.125 1 98.94 52 VAL B CA 1
ATOM 2119 C C . VAL B 1 52 ? 1.086 -3.307 13.539 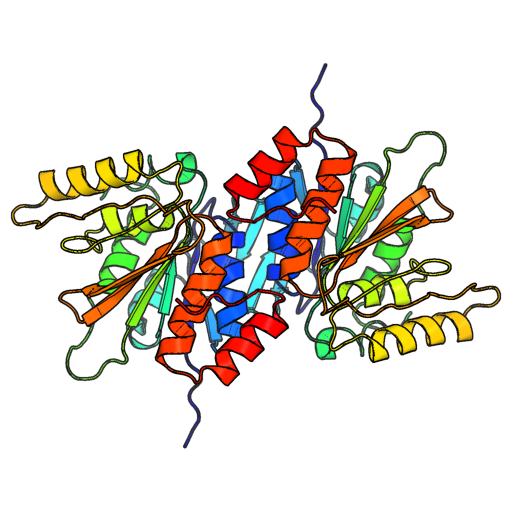1 98.94 52 VAL B C 1
ATOM 2121 O O . VAL B 1 52 ? 0.401 -2.672 14.344 1 98.94 52 VAL B O 1
ATOM 2124 N N . LYS B 1 53 ? 2.248 -3.752 13.797 1 98.94 53 LYS B N 1
ATOM 2125 C CA . LYS B 1 53 ? 2.941 -3.438 15.039 1 98.94 53 LYS B CA 1
ATOM 2126 C C . LYS B 1 53 ? 3.748 -2.148 14.906 1 98.94 53 LYS B C 1
ATOM 2128 O O . LYS B 1 53 ? 4.551 -2.004 13.984 1 98.94 53 LYS B O 1
ATOM 2133 N N . ARG B 1 54 ? 3.57 -1.267 15.828 1 98.81 54 ARG B N 1
ATOM 2134 C CA . ARG B 1 54 ? 4.34 -0.028 15.773 1 98.81 54 ARG B CA 1
ATOM 2135 C C . ARG B 1 54 ? 5.812 -0.285 16.094 1 98.81 54 ARG B C 1
ATOM 2137 O O . ARG B 1 54 ? 6.145 -1.243 16.781 1 98.81 54 ARG B O 1
ATOM 2144 N N . ASP B 1 55 ? 6.676 0.565 15.586 1 98.75 55 ASP B N 1
ATOM 2145 C CA . ASP B 1 55 ? 8.086 0.572 15.969 1 98.75 55 ASP B CA 1
ATOM 2146 C C . ASP B 1 55 ? 8.32 1.411 17.219 1 98.75 55 ASP B C 1
ATOM 2148 O O . ASP B 1 55 ? 9.25 1.157 17.984 1 98.75 55 ASP B O 1
ATOM 2152 N N . ILE B 1 56 ? 7.5 2.43 17.328 1 98.62 56 ILE B N 1
ATOM 2153 C CA . ILE B 1 56 ? 7.695 3.432 18.375 1 98.62 56 ILE B CA 1
ATOM 2154 C C . ILE B 1 56 ? 6.344 3.992 18.812 1 98.62 56 ILE B C 1
ATOM 2156 O O . ILE B 1 56 ? 5.434 4.137 18 1 98.62 56 ILE B O 1
ATOM 2160 N N . SER B 1 57 ? 6.164 4.262 20.047 1 98.31 57 SER B N 1
ATOM 2161 C CA . SER B 1 57 ? 4.934 4.891 20.516 1 98.31 57 SER B CA 1
ATOM 2162 C C . SER B 1 57 ? 4.887 6.367 20.125 1 98.31 57 SER B C 1
ATOM 2164 O O . SER B 1 57 ? 5.922 6.984 19.875 1 98.31 57 SER B O 1
ATOM 2166 N N . LEU B 1 58 ? 3.682 6.887 20.094 1 97.62 58 LEU B N 1
ATOM 2167 C CA . LEU B 1 58 ? 3.555 8.32 19.859 1 97.62 58 LEU B CA 1
ATOM 2168 C C . LEU B 1 58 ? 4.32 9.117 20.906 1 97.62 58 LEU B C 1
ATOM 2170 O O . LEU B 1 58 ? 5 10.094 20.578 1 97.62 58 LEU B O 1
ATOM 2174 N N . ALA B 1 59 ? 4.227 8.711 22.141 1 96.06 59 ALA B N 1
ATOM 2175 C CA . ALA B 1 59 ? 4.906 9.398 23.25 1 96.06 59 ALA B CA 1
ATOM 2176 C C . ALA B 1 59 ? 6.418 9.398 23.047 1 96.06 59 ALA B C 1
ATOM 2178 O O . ALA B 1 59 ? 7.074 10.422 23.219 1 96.06 59 ALA B O 1
ATOM 2179 N N . GLU B 1 60 ? 6.977 8.289 22.719 1 97.5 60 GLU B N 1
ATOM 2180 C CA . GLU B 1 60 ? 8.414 8.188 22.5 1 97.5 60 GLU B CA 1
ATOM 2181 C C . GLU B 1 60 ? 8.836 8.984 21.266 1 97.5 60 GLU B C 1
ATOM 2183 O O . GLU B 1 60 ? 9.891 9.633 21.266 1 97.5 60 GLU B O 1
ATOM 2188 N N . ALA B 1 61 ? 8.039 8.875 20.172 1 97.44 61 ALA B N 1
ATOM 2189 C CA . ALA B 1 61 ? 8.344 9.617 18.953 1 97.44 61 ALA B CA 1
ATOM 2190 C C . ALA B 1 61 ? 8.367 11.117 19.219 1 97.44 61 ALA B C 1
ATOM 2192 O O . ALA B 1 61 ? 9.164 11.852 18.625 1 97.44 61 ALA B O 1
ATOM 2193 N N . LYS B 1 62 ? 7.5 11.57 20.078 1 94.94 62 LYS B N 1
ATOM 2194 C CA . LYS B 1 62 ? 7.383 12.984 20.391 1 94.94 62 LYS B CA 1
ATOM 2195 C C . LYS B 1 62 ? 8.695 13.531 20.953 1 94.94 62 LYS B C 1
ATOM 2197 O O . LYS B 1 62 ? 9.023 14.703 20.766 1 94.94 62 LYS B O 1
ATOM 2202 N N . LEU B 1 63 ? 9.492 12.688 21.547 1 94.06 63 LEU B N 1
ATOM 2203 C CA . LEU B 1 63 ? 10.742 13.094 22.172 1 94.06 63 LEU B CA 1
ATOM 2204 C C . LEU B 1 63 ? 11.852 13.25 21.125 1 94.06 63 LEU B C 1
ATOM 2206 O O . LEU B 1 63 ? 12.906 13.812 21.422 1 94.06 63 LEU B O 1
ATOM 2210 N N . ASN B 1 64 ? 11.586 12.797 19.859 1 91.44 64 ASN B N 1
ATOM 2211 C CA . ASN B 1 64 ? 12.641 12.781 18.844 1 91.44 64 ASN B CA 1
ATOM 2212 C C . ASN B 1 64 ? 12.141 13.305 17.5 1 91.44 64 ASN B C 1
ATOM 2214 O O . ASN B 1 64 ? 12.547 12.82 16.453 1 91.44 64 ASN B O 1
ATOM 2218 N N . LEU B 1 65 ? 11.266 14.25 17.484 1 92.75 65 LEU B N 1
ATOM 2219 C CA . LEU B 1 65 ? 10.594 14.734 16.297 1 92.75 65 LEU B CA 1
ATOM 2220 C C . LEU B 1 65 ? 11.602 15.312 15.305 1 92.75 65 LEU B C 1
ATOM 2222 O O . LEU B 1 65 ? 11.477 15.109 14.094 1 92.75 65 LEU B O 1
ATOM 2226 N N . PRO B 1 66 ? 12.68 16.031 15.812 1 88.88 66 PRO B N 1
ATOM 2227 C CA . PRO B 1 66 ? 13.625 16.641 14.875 1 88.88 66 PRO B CA 1
ATOM 2228 C C . PRO B 1 66 ? 14.398 15.602 14.062 1 88.88 66 PRO B C 1
ATOM 2230 O O . PRO B 1 66 ? 15.055 15.945 13.078 1 88.88 66 PRO B O 1
ATOM 2233 N N . ASP B 1 67 ? 14.312 14.352 14.484 1 90.94 67 ASP B N 1
ATOM 2234 C CA . ASP B 1 67 ? 15.039 13.289 13.805 1 90.94 67 ASP B CA 1
ATOM 2235 C C . ASP B 1 67 ? 14.375 12.922 12.484 1 90.94 67 ASP B C 1
ATOM 2237 O O . ASP B 1 67 ? 14.977 12.25 11.641 1 90.94 67 ASP B O 1
ATOM 2241 N N . TYR B 1 68 ? 13.148 13.328 12.336 1 95.19 68 TYR B N 1
ATOM 2242 C CA . TYR B 1 68 ? 12.383 12.891 11.172 1 95.19 68 TYR B CA 1
ATOM 2243 C C . TYR B 1 68 ? 12.227 14.023 10.164 1 95.19 68 TYR B C 1
ATOM 2245 O O . TYR B 1 68 ? 11.844 15.141 10.531 1 95.19 68 TYR B O 1
ATOM 2253 N N . GLU B 1 69 ? 12.469 13.695 8.914 1 94.94 69 GLU B N 1
ATOM 2254 C CA . GLU B 1 69 ? 12.367 14.688 7.844 1 94.94 69 GLU B CA 1
ATOM 2255 C C . GLU B 1 69 ? 10.938 14.812 7.34 1 94.94 69 GLU B C 1
ATOM 2257 O O . GLU B 1 69 ? 10.547 15.859 6.82 1 94.94 69 GLU B O 1
ATOM 2262 N N . ILE B 1 70 ? 10.18 13.719 7.488 1 97.94 70 ILE B N 1
ATOM 2263 C CA . ILE B 1 70 ? 8.812 13.742 6.98 1 97.94 70 ILE B CA 1
ATOM 2264 C C . ILE B 1 70 ? 7.91 12.891 7.879 1 97.94 70 ILE B C 1
ATOM 2266 O O . ILE B 1 70 ? 8.328 11.844 8.383 1 97.94 70 ILE B O 1
ATOM 2270 N N . LEU B 1 71 ? 6.707 13.43 8.102 1 98.75 71 LEU B N 1
ATOM 2271 C CA . LEU B 1 71 ? 5.613 12.711 8.742 1 98.75 71 LEU B CA 1
ATOM 2272 C C . LEU B 1 71 ? 4.52 12.375 7.734 1 98.75 71 LEU B C 1
ATOM 2274 O O . LEU B 1 71 ? 3.957 13.273 7.102 1 98.75 71 LEU B O 1
ATOM 2278 N N . VAL B 1 72 ? 4.254 11.109 7.543 1 98.94 72 VAL B N 1
ATOM 2279 C CA . VAL B 1 72 ? 3.154 10.664 6.695 1 98.94 72 VAL B CA 1
ATOM 2280 C C . VAL B 1 72 ? 1.912 10.414 7.551 1 98.94 72 VAL B C 1
ATOM 2282 O O . VAL B 1 72 ? 1.957 9.641 8.508 1 98.94 72 VAL B O 1
ATOM 2285 N N . VAL B 1 73 ? 0.818 11.078 7.199 1 98.94 73 VAL B N 1
ATOM 2286 C CA . VAL B 1 73 ? -0.447 10.984 7.922 1 98.94 73 VAL B CA 1
ATOM 2287 C C . VAL B 1 73 ? -1.523 10.406 7.008 1 98.94 73 VAL B C 1
ATOM 2289 O O . VAL B 1 73 ? -2.119 11.117 6.203 1 98.94 73 VAL B O 1
ATOM 2292 N N . PRO B 1 74 ? -1.836 9.133 7.195 1 98.88 74 PRO B N 1
ATOM 2293 C CA . PRO B 1 74 ? -2.84 8.484 6.344 1 98.88 74 PRO B CA 1
ATOM 2294 C C . PRO B 1 74 ? -4.27 8.852 6.738 1 98.88 74 PRO B C 1
ATOM 2296 O O . PRO B 1 74 ? -4.492 9.422 7.812 1 98.88 74 PRO B O 1
ATOM 2299 N N . GLY B 1 75 ? -5.172 8.555 5.809 1 98.25 75 GLY B N 1
ATOM 2300 C CA . GLY B 1 75 ? -6.594 8.664 6.094 1 98.25 75 GLY B CA 1
ATOM 2301 C C . GLY B 1 75 ? -7.234 7.332 6.434 1 98.25 75 GLY B C 1
ATOM 2302 O O . GLY B 1 75 ? -6.59 6.457 7.016 1 98.25 75 GLY B O 1
AT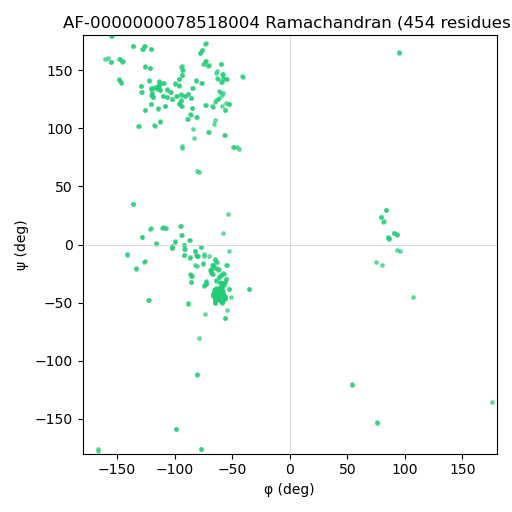OM 2303 N N . SER B 1 76 ? -8.492 7.297 6.266 1 97.19 76 SER B N 1
ATOM 2304 C CA . SER B 1 76 ? -9.391 6.18 6.512 1 97.19 76 SER B CA 1
ATOM 2305 C C . SER B 1 76 ? -10.758 6.422 5.875 1 97.19 76 SER B C 1
ATOM 2307 O O . SER B 1 76 ? -10.938 7.383 5.129 1 97.19 76 SER B O 1
ATOM 2309 N N . ARG B 1 77 ? -11.664 5.504 6.109 1 94.06 77 ARG B N 1
ATOM 2310 C CA . ARG B 1 77 ? -13.062 5.844 5.855 1 94.06 77 ARG B CA 1
ATOM 2311 C C . ARG B 1 77 ? -13.523 6.984 6.758 1 94.06 77 ARG B C 1
ATOM 2313 O O . ARG B 1 77 ? -13.141 7.051 7.926 1 94.06 77 ARG B O 1
ATOM 2320 N N . PRO B 1 78 ? -14.375 7.863 6.18 1 89.06 78 PRO B N 1
ATOM 2321 C CA . PRO B 1 78 ? -14.789 9.039 6.938 1 89.06 78 PRO B CA 1
ATOM 2322 C C . PRO B 1 78 ? -15.359 8.688 8.312 1 89.06 78 PRO B C 1
ATOM 2324 O O . PRO B 1 78 ? -15.062 9.367 9.297 1 89.06 78 PRO B O 1
ATOM 2327 N N . ASN B 1 79 ? -16.094 7.605 8.367 1 87.56 79 ASN B N 1
ATOM 2328 C CA . ASN B 1 79 ? -16.734 7.227 9.625 1 87.56 79 ASN B CA 1
ATOM 2329 C C . ASN B 1 79 ? -15.703 6.836 10.68 1 87.56 79 ASN B C 1
ATOM 2331 O O . ASN B 1 79 ? -16.016 6.832 11.875 1 87.56 79 ASN B O 1
ATOM 2335 N N . ASN B 1 80 ? -14.492 6.535 10.25 1 88 80 ASN B N 1
ATOM 2336 C CA . ASN B 1 80 ? -13.445 6.16 11.18 1 88 80 ASN B CA 1
ATOM 2337 C C . ASN B 1 80 ? -12.703 7.383 11.719 1 88 80 ASN B C 1
ATOM 2339 O O . ASN B 1 80 ? -11.914 7.273 12.664 1 88 80 ASN B O 1
ATOM 2343 N N . ILE B 1 81 ? -12.906 8.57 11.148 1 86.31 81 ILE B N 1
ATOM 2344 C CA . ILE B 1 81 ? -12.109 9.727 11.531 1 86.31 81 ILE B CA 1
ATOM 2345 C C . ILE B 1 81 ? -13.023 10.844 12.023 1 86.31 81 ILE B C 1
ATOM 2347 O O . ILE B 1 81 ? -12.875 11.336 13.141 1 86.31 81 ILE B O 1
ATOM 2351 N N . ILE B 1 82 ? -14.078 11.195 11.344 1 79.5 82 ILE B N 1
ATOM 2352 C CA . ILE B 1 82 ? -14.805 12.453 11.5 1 79.5 82 ILE B CA 1
ATOM 2353 C C . ILE B 1 82 ? -15.383 12.539 12.914 1 79.5 82 ILE B C 1
ATOM 2355 O O . ILE B 1 82 ? -15.211 13.547 13.602 1 79.5 82 ILE B O 1
ATOM 2359 N N . PRO B 1 83 ? -15.953 11.406 13.367 1 78.88 83 PRO B N 1
ATOM 2360 C CA . PRO B 1 83 ? -16.516 11.508 14.711 1 78.88 83 PRO B CA 1
ATOM 2361 C C . PRO B 1 83 ? -15.461 11.516 15.812 1 78.88 83 PRO B C 1
ATOM 2363 O O . PRO B 1 83 ? -15.758 11.836 16.969 1 78.88 83 PRO B O 1
ATOM 2366 N N . HIS B 1 84 ? -14.227 11.258 15.422 1 81.12 84 HIS B N 1
ATOM 2367 C CA . HIS B 1 84 ? -13.242 10.938 16.453 1 81.12 84 HIS B CA 1
ATOM 2368 C C . HIS B 1 84 ? -12.141 11.984 16.5 1 81.12 84 HIS B C 1
ATOM 2370 O O . HIS B 1 84 ? -11.188 11.852 17.281 1 81.12 84 HIS B O 1
ATOM 2376 N N . VAL B 1 85 ? -12.211 12.977 15.664 1 74.44 85 VAL B N 1
ATOM 2377 C CA . VAL B 1 85 ? -11.109 13.93 15.586 1 74.44 85 VAL B CA 1
ATOM 2378 C C . VAL B 1 85 ? -11.453 15.18 16.391 1 74.44 85 VAL B C 1
ATOM 2380 O O . VAL B 1 85 ? -10.648 16.109 16.469 1 74.44 85 VAL B O 1
ATOM 2383 N N . GLN B 1 86 ? -12.625 15.18 17.031 1 68.56 86 GLN B N 1
ATOM 2384 C CA . GLN B 1 86 ? -12.906 16.344 17.859 1 68.56 86 GLN B CA 1
ATOM 2385 C C . GLN B 1 86 ? -11.867 16.5 18.969 1 68.56 86 GLN B C 1
ATOM 2387 O O . GLN B 1 86 ? -11.516 15.516 19.625 1 68.56 86 GLN B O 1
ATOM 2392 N N . PRO B 1 87 ? -11.359 17.734 19.062 1 61.19 87 PRO B N 1
ATOM 2393 C CA . PRO B 1 87 ? -10.328 17.953 20.078 1 61.19 87 PRO B CA 1
ATOM 2394 C C . PRO B 1 87 ? -10.812 17.609 21.484 1 61.19 87 PRO B C 1
ATOM 2396 O O . PRO B 1 87 ? -12 17.766 21.797 1 61.19 87 PRO B O 1
ATOM 2399 N N . GLU B 1 88 ? -9.891 17.016 22.312 1 62.16 88 GLU B N 1
ATOM 2400 C CA . GLU B 1 88 ? -10.008 16.797 23.75 1 62.16 88 GLU B CA 1
ATOM 2401 C C . GLU B 1 88 ? -10.867 15.57 24.062 1 62.16 88 GLU B C 1
ATOM 2403 O O . GLU B 1 88 ? -10.859 15.062 25.188 1 62.16 88 GLU B O 1
ATOM 2408 N N . GLN B 1 89 ? -11.625 15.164 23.047 1 62.94 89 GLN B N 1
ATOM 2409 C CA . GLN B 1 89 ? -12.57 14.133 23.469 1 62.94 89 GLN B CA 1
ATOM 2410 C C . GLN B 1 89 ? -12.453 12.891 22.594 1 62.94 89 GLN B C 1
ATOM 2412 O O . GLN B 1 89 ? -12.797 11.789 23.016 1 62.94 89 GLN B O 1
ATOM 2417 N N . GLY B 1 90 ? -11.82 13.062 21.578 1 70.88 90 GLY B N 1
ATOM 2418 C CA . GLY B 1 90 ? -11.953 11.953 20.641 1 70.88 90 GLY B CA 1
ATOM 2419 C C . GLY B 1 90 ? -10.836 10.93 20.766 1 70.88 90 GLY B C 1
ATOM 2420 O O . GLY B 1 90 ? -9.758 11.242 21.266 1 70.88 90 GLY B O 1
ATOM 2421 N N . GLN B 1 91 ? -11.125 9.758 20.422 1 78.69 91 GLN B N 1
ATOM 2422 C CA . GLN B 1 91 ? -10.195 8.641 20.484 1 78.69 91 GLN B CA 1
ATOM 2423 C C . GLN B 1 91 ? -8.914 8.953 19.719 1 78.69 91 GLN B C 1
ATOM 2425 O O . GLN B 1 91 ? -7.867 8.352 19.969 1 78.69 91 GLN B O 1
ATOM 2430 N N . LEU B 1 92 ? -9.039 9.969 18.875 1 90.19 92 LEU B N 1
ATOM 2431 C CA . LEU B 1 92 ? -7.895 10.281 18.031 1 90.19 92 LEU B CA 1
ATOM 2432 C C . LEU B 1 92 ? -7.25 11.602 18.438 1 90.19 92 LEU B C 1
ATOM 2434 O O . LEU B 1 92 ? -6.41 12.141 17.719 1 90.19 92 LEU B O 1
ATOM 2438 N N . SER B 1 93 ? -7.598 12.125 19.672 1 90.25 93 SER B N 1
ATOM 2439 C CA . SER B 1 93 ? -7.105 13.414 20.156 1 90.25 93 SER B CA 1
ATOM 2440 C C . SER B 1 93 ? -5.59 13.383 20.344 1 90.25 93 SER B C 1
ATOM 2442 O O . SER B 1 93 ? -4.906 14.375 20.062 1 90.25 93 SER B O 1
ATOM 2444 N N . GLU B 1 94 ? -5.09 12.234 20.828 1 92.44 94 GLU B N 1
ATOM 2445 C CA . GLU B 1 94 ? -3.648 12.117 21.031 1 92.44 94 GLU B CA 1
ATOM 2446 C C . GLU B 1 94 ? -2.887 12.227 19.719 1 92.44 94 GLU B C 1
ATOM 2448 O O . GLU B 1 94 ? -1.818 12.836 19.656 1 92.44 94 GLU B O 1
ATOM 2453 N N . LEU B 1 95 ? -3.447 11.633 18.734 1 95.56 95 LEU B N 1
ATOM 2454 C CA . LEU B 1 95 ? -2.824 11.695 17.422 1 95.56 95 LEU B CA 1
ATOM 2455 C C . LEU B 1 95 ? -2.836 13.117 16.875 1 95.56 95 LEU B C 1
ATOM 2457 O O . LEU B 1 95 ? -1.83 13.594 16.344 1 95.56 95 LEU B O 1
ATOM 2461 N N . VAL B 1 96 ? -3.961 13.82 17.016 1 95.44 96 VAL B N 1
ATOM 2462 C CA . VAL B 1 96 ? -4.082 15.203 16.578 1 95.44 96 VAL B CA 1
ATOM 2463 C C . VAL B 1 96 ? -3.029 16.062 17.266 1 95.44 96 VAL B C 1
ATOM 2465 O O . VAL B 1 96 ? -2.336 16.859 16.625 1 95.44 96 VAL B O 1
ATOM 2468 N N . LYS B 1 97 ? -2.869 15.898 18.547 1 94.06 97 LYS B N 1
ATOM 2469 C CA . LYS B 1 97 ? -1.884 16.641 19.328 1 94.06 97 LYS B CA 1
ATOM 2470 C C . LYS B 1 97 ? -0.465 16.328 18.859 1 94.06 97 LYS B C 1
ATOM 2472 O O . LYS B 1 97 ? 0.371 17.234 18.75 1 94.06 97 LYS B O 1
ATOM 2477 N N . PHE B 1 98 ? -0.211 15.117 18.625 1 96.5 98 PHE B N 1
ATOM 2478 C CA . PHE B 1 98 ? 1.098 14.688 18.141 1 96.5 98 PHE B CA 1
ATOM 2479 C C . PHE B 1 98 ? 1.439 15.367 16.828 1 96.5 98 PHE B C 1
ATOM 2481 O O . PHE B 1 98 ? 2.541 15.898 16.656 1 96.5 98 PHE B O 1
ATOM 2488 N N . ILE B 1 99 ? 0.498 15.336 15.906 1 97.06 99 ILE B N 1
ATOM 2489 C CA . ILE B 1 99 ? 0.691 15.93 14.586 1 97.06 99 ILE B CA 1
ATOM 2490 C C . ILE B 1 99 ? 0.913 17.438 14.727 1 97.06 99 ILE B C 1
ATOM 2492 O O . ILE B 1 99 ? 1.776 18 14.055 1 97.06 99 ILE B O 1
ATOM 2496 N N . SER B 1 100 ? 0.171 18.062 15.625 1 95.75 100 SER B N 1
ATOM 2497 C CA . SER B 1 100 ? 0.352 19.484 15.883 1 95.75 100 SER B CA 1
ATOM 2498 C C . SER B 1 100 ? 1.75 19.781 16.422 1 95.75 100 SER B C 1
ATOM 2500 O O . SER B 1 100 ? 2.371 20.781 16.031 1 95.75 100 SER B O 1
ATOM 2502 N N . CYS B 1 101 ? 2.234 18.922 17.25 1 95.62 101 CYS B N 1
ATOM 2503 C CA . CYS B 1 101 ? 3.58 19.094 17.781 1 95.62 101 CYS B CA 1
ATOM 2504 C C . CYS B 1 101 ? 4.625 18.969 16.688 1 95.62 101 CYS B C 1
ATOM 2506 O O . CYS B 1 101 ? 5.559 19.766 16.625 1 95.62 101 CYS B O 1
ATOM 2508 N N . PHE B 1 102 ? 4.449 17.969 15.859 1 96.69 102 PHE B N 1
ATOM 2509 C CA . PHE B 1 102 ? 5.371 17.812 14.734 1 96.69 102 PHE B CA 1
ATOM 2510 C C . PHE B 1 102 ? 5.391 19.047 13.859 1 96.69 102 PHE B C 1
ATOM 2512 O O . PHE B 1 102 ? 6.438 19.438 13.336 1 96.69 102 PHE B O 1
ATOM 2519 N N . ALA B 1 103 ? 4.277 19.703 13.727 1 96.19 103 ALA B N 1
ATOM 2520 C CA . ALA B 1 103 ? 4.086 20.844 12.82 1 96.19 103 ALA B CA 1
ATOM 2521 C C . ALA B 1 103 ? 4.648 22.125 13.422 1 96.19 103 ALA B C 1
ATOM 2523 O O . ALA B 1 103 ? 4.75 23.141 12.734 1 96.19 103 ALA B O 1
ATOM 2524 N N . SER B 1 104 ? 5.031 22.109 14.727 1 92.19 104 SER B N 1
ATOM 2525 C CA . SER B 1 104 ? 5.355 23.391 15.359 1 92.19 104 SER B CA 1
ATOM 2526 C C . SER B 1 104 ? 6.656 23.297 16.156 1 92.19 104 SER B C 1
ATOM 2528 O O . SER B 1 104 ? 7.242 24.312 16.516 1 92.19 104 SER B O 1
ATOM 2530 N N . ASP B 1 105 ? 7 22.047 16.469 1 78.44 105 ASP B N 1
ATOM 2531 C CA . ASP B 1 105 ? 8.172 21.891 17.328 1 78.44 105 ASP B CA 1
ATOM 2532 C C . ASP B 1 105 ? 9.461 22.016 16.516 1 78.44 105 ASP B C 1
ATOM 2534 O O . ASP B 1 105 ? 10.164 21.031 16.297 1 78.44 105 ASP B O 1
ATOM 2538 N N . ILE B 1 106 ? 9.711 23.125 15.938 1 71.5 106 ILE B N 1
ATOM 2539 C CA . ILE B 1 106 ? 10.953 23.328 15.203 1 71.5 106 ILE B CA 1
ATOM 2540 C C . ILE B 1 106 ? 11.797 24.391 15.898 1 71.5 106 ILE B C 1
ATOM 2542 O O . ILE B 1 106 ? 11.266 25.406 16.375 1 71.5 106 ILE B O 1
ATOM 2546 N N . ASP B 1 107 ? 12.961 23.906 16.359 1 61.38 107 ASP B N 1
ATOM 2547 C CA . ASP B 1 107 ? 13.906 24.953 16.719 1 61.38 107 ASP B CA 1
ATOM 2548 C C . ASP B 1 107 ? 14.414 25.672 15.469 1 61.38 107 ASP B C 1
ATOM 2550 O O . ASP B 1 107 ? 14.984 25.047 14.57 1 61.38 107 ASP B O 1
ATOM 2554 N N . GLN B 1 108 ? 13.82 26.875 15.07 1 55.94 108 GLN B N 1
ATOM 2555 C CA . GLN B 1 108 ? 14.031 27.688 13.875 1 55.94 108 GLN B CA 1
ATOM 2556 C C . GLN B 1 108 ? 15.492 27.656 13.438 1 55.94 108 GLN B C 1
ATOM 2558 O O . GLN B 1 108 ? 15.789 27.75 12.242 1 55.94 108 GLN B O 1
ATOM 2563 N N . ASP B 1 109 ? 16.484 27.656 14.258 1 54.22 109 ASP B N 1
ATOM 2564 C CA . ASP B 1 109 ? 17.875 27.906 13.852 1 54.22 109 ASP B CA 1
ATOM 2565 C C . ASP B 1 109 ? 18.516 26.641 13.297 1 54.22 109 ASP B C 1
ATOM 2567 O O . ASP B 1 109 ? 19.562 26.703 12.648 1 54.22 109 ASP B O 1
ATOM 2571 N N . SER B 1 110 ? 18.047 25.453 13.492 1 51.91 110 SER B N 1
ATOM 2572 C CA . SER B 1 110 ? 18.953 24.359 13.172 1 51.91 110 SER B CA 1
ATOM 2573 C C . SER B 1 110 ? 18.219 23.188 12.531 1 51.91 110 SER B C 1
ATOM 2575 O O . SER B 1 110 ? 18.844 22.25 12.031 1 51.91 110 SER B O 1
ATOM 2577 N N . ALA B 1 111 ? 16.938 23.172 12.484 1 55.56 111 ALA B N 1
ATOM 2578 C CA . ALA B 1 111 ? 16.359 21.859 12.242 1 55.56 111 ALA B CA 1
ATOM 2579 C C . ALA B 1 111 ? 16.094 21.641 10.758 1 55.56 111 ALA B C 1
ATOM 2581 O O . ALA B 1 111 ? 15.844 22.609 10.016 1 55.56 111 ALA B O 1
ATOM 2582 N N . PRO B 1 112 ? 16.625 20.438 10.297 1 59.94 112 PRO B N 1
ATOM 2583 C CA . PRO B 1 112 ? 16.219 20.078 8.938 1 59.94 112 PRO B CA 1
ATOM 2584 C C . PRO B 1 112 ? 14.758 20.375 8.648 1 59.94 112 PRO B C 1
ATOM 2586 O O . PRO B 1 112 ? 13.938 20.406 9.57 1 59.94 112 PRO B O 1
ATOM 2589 N N . GLN B 1 113 ? 14.539 20.766 7.465 1 81.88 113 GLN B N 1
ATOM 2590 C CA . GLN B 1 113 ? 13.195 21.047 6.969 1 81.88 113 GLN B CA 1
ATOM 2591 C C . GLN B 1 113 ? 12.273 19.844 7.137 1 81.88 113 GLN B C 1
ATOM 2593 O O . GLN B 1 113 ? 12.641 18.719 6.781 1 81.88 113 GLN B O 1
ATOM 2598 N N . ARG B 1 114 ? 11.266 20.047 7.973 1 93.69 114 ARG B N 1
ATOM 2599 C CA . ARG B 1 114 ? 10.289 18.984 8.195 1 93.69 114 ARG B CA 1
ATOM 2600 C C . ARG B 1 114 ? 9.094 19.125 7.266 1 93.69 114 ARG B C 1
ATOM 2602 O O . ARG B 1 114 ? 8.734 20.234 6.875 1 93.69 114 ARG B O 1
ATOM 2609 N N . THR B 1 115 ? 8.57 18.031 6.871 1 97.38 115 THR B N 1
ATOM 2610 C CA . THR B 1 115 ? 7.406 17.984 5.996 1 97.38 115 THR B CA 1
ATOM 2611 C C . THR B 1 115 ? 6.332 17.062 6.574 1 97.38 115 THR B C 1
ATOM 2613 O O . THR B 1 115 ? 6.641 16.016 7.141 1 97.38 115 THR B O 1
ATOM 2616 N N . ILE B 1 116 ? 5.105 17.531 6.504 1 98.69 116 ILE B N 1
ATOM 2617 C CA . ILE B 1 116 ? 3.971 16.656 6.75 1 98.69 116 ILE B CA 1
ATOM 2618 C C . ILE B 1 116 ? 3.26 16.344 5.434 1 98.69 116 ILE B C 1
ATOM 2620 O O . ILE B 1 116 ? 2.953 17.25 4.66 1 98.69 116 ILE B O 1
ATOM 2624 N N . LEU B 1 117 ? 3.078 15.117 5.16 1 98.88 117 LEU B N 1
ATOM 2625 C CA . LEU B 1 117 ? 2.316 14.617 4.02 1 98.88 117 LEU B CA 1
ATOM 2626 C C . LEU B 1 117 ? 1.043 13.914 4.484 1 98.88 117 LEU B C 1
ATOM 2628 O O . LEU B 1 117 ? 1.101 12.805 5.023 1 98.88 117 LEU B O 1
ATOM 2632 N N . ALA B 1 118 ? -0.051 14.578 4.297 1 98.81 118 ALA B N 1
ATOM 2633 C CA . ALA B 1 118 ? -1.345 13.992 4.633 1 98.81 118 ALA B CA 1
ATOM 2634 C C . ALA B 1 118 ? -2.023 13.414 3.395 1 98.81 118 ALA B C 1
ATOM 2636 O O . ALA B 1 118 ? -2.188 14.117 2.389 1 98.81 118 ALA B O 1
ATOM 2637 N N . VAL B 1 119 ? -2.422 12.188 3.479 1 98.44 119 VAL B N 1
ATOM 2638 C CA . VAL B 1 119 ? -2.959 11.469 2.326 1 98.44 119 VAL B CA 1
ATOM 2639 C C . VAL B 1 119 ? -4.461 11.25 2.506 1 98.44 119 VAL B C 1
ATOM 2641 O O . VAL B 1 119 ? -4.914 10.883 3.592 1 98.44 119 VAL B O 1
ATOM 2644 N N . CYS B 1 120 ? -5.258 11.422 1.373 1 96.94 120 CYS B N 1
ATOM 2645 C CA . CYS B 1 120 ? -6.699 11.219 1.438 1 96.94 120 CYS B CA 1
ATOM 2646 C C . CYS B 1 120 ? -7.32 12.07 2.545 1 96.94 120 CYS B C 1
ATOM 2648 O O . CYS B 1 120 ? -7.121 13.281 2.586 1 96.94 120 CYS B O 1
ATOM 2650 N N . ILE B 1 121 ? -7.977 11.477 3.508 1 96.94 121 ILE B N 1
ATOM 2651 C CA . ILE B 1 121 ? -8.648 12.305 4.504 1 96.94 121 ILE B CA 1
ATOM 2652 C C . ILE B 1 121 ? -7.742 12.492 5.719 1 96.94 121 ILE B C 1
ATOM 2654 O O . ILE B 1 121 ? -8.195 12.922 6.777 1 96.94 121 ILE B O 1
ATOM 2658 N N . GLY B 1 122 ? -6.426 12.188 5.547 1 98.12 122 GLY B N 1
ATOM 2659 C CA . GLY B 1 122 ? -5.461 12.531 6.578 1 98.12 122 GLY B CA 1
ATOM 2660 C C . GLY B 1 122 ? -5.438 14.008 6.91 1 98.12 122 GLY B C 1
ATOM 2661 O O . GLY B 1 122 ? -5.027 14.398 8.008 1 98.12 122 GLY B O 1
ATOM 2662 N N . SER B 1 123 ? -5.832 14.836 6.008 1 97.38 123 SER B N 1
ATOM 2663 C CA . SER B 1 123 ? -5.879 16.281 6.188 1 97.38 123 SER B CA 1
ATOM 2664 C C . SER B 1 123 ? -6.832 16.672 7.309 1 97.38 123 SER B C 1
ATOM 2666 O O . SER B 1 123 ? -6.715 17.766 7.883 1 97.38 123 SER B O 1
ATOM 2668 N N . PHE B 1 124 ? -7.773 15.805 7.656 1 96.94 124 PHE B N 1
ATOM 2669 C CA . PHE B 1 124 ? -8.711 16.094 8.734 1 96.94 124 PHE B CA 1
ATOM 2670 C C . PHE B 1 124 ? -7.98 16.219 10.07 1 96.94 124 PHE B C 1
ATOM 2672 O O . PHE B 1 124 ? -8.344 17.047 10.898 1 96.94 124 PHE B O 1
ATOM 2679 N N . PHE B 1 125 ? -6.961 15.391 10.281 1 96.81 125 PHE B N 1
ATOM 2680 C CA . PHE B 1 125 ? -6.172 15.5 11.5 1 96.81 125 PHE B CA 1
ATOM 2681 C C . PHE B 1 125 ? -5.469 16.844 11.578 1 96.81 125 PHE B C 1
ATOM 2683 O O . PHE B 1 125 ? -5.441 17.484 12.633 1 96.81 125 PHE B O 1
ATOM 2690 N N . LEU B 1 126 ? -4.902 17.266 10.43 1 97.31 126 LEU B N 1
ATOM 2691 C CA . LEU B 1 126 ? -4.223 18.562 10.367 1 97.31 126 LEU B CA 1
ATOM 2692 C C . LEU B 1 126 ? -5.195 19.703 10.641 1 97.31 126 LEU B C 1
ATOM 2694 O O . LEU B 1 126 ? -4.883 20.625 11.398 1 97.31 126 LEU B O 1
ATOM 2698 N N . ALA B 1 127 ? -6.344 19.609 10.023 1 96.56 127 ALA B N 1
ATOM 2699 C CA . ALA B 1 127 ? -7.363 20.641 10.188 1 96.56 127 ALA B CA 1
ATOM 2700 C C . ALA B 1 127 ? -7.805 20.75 11.648 1 96.56 127 ALA B C 1
ATOM 2702 O O . ALA B 1 127 ? -7.887 21.844 12.195 1 96.56 127 ALA B O 1
ATOM 2703 N N . SER B 1 128 ? -8.062 19.609 12.25 1 94.38 128 SER B N 1
ATOM 2704 C CA . SER B 1 128 ? -8.547 19.578 13.625 1 94.38 128 SER B CA 1
ATOM 2705 C C . SER B 1 128 ? -7.52 20.141 14.594 1 94.38 128 SER B C 1
ATOM 2707 O O . SER B 1 128 ? -7.875 20.734 15.609 1 94.38 128 SER B O 1
ATOM 2709 N N . GLY B 1 129 ? -6.238 19.969 14.25 1 94 129 GLY B N 1
ATOM 2710 C CA . GLY B 1 129 ? -5.152 20.422 15.109 1 94 129 GLY B CA 1
ATOM 2711 C C . GLY B 1 129 ? -4.695 21.828 14.789 1 94 129 GLY B C 1
ATOM 2712 O O . GLY B 1 129 ? -3.756 22.344 15.406 1 94 129 GLY B O 1
ATOM 2713 N N . GLY B 1 130 ? -5.273 22.406 13.758 1 95.12 130 GLY B N 1
ATOM 2714 C CA . GLY B 1 130 ? -4.949 23.781 13.406 1 95.12 130 GLY B CA 1
ATOM 2715 C C . GLY B 1 130 ? -3.73 23.906 12.516 1 95.12 130 GLY B C 1
ATOM 2716 O O . GLY B 1 130 ? -3.281 25 12.211 1 95.12 130 GLY B O 1
ATOM 2717 N N . VAL B 1 131 ? -3.213 22.797 12.094 1 97 131 VAL B N 1
ATOM 2718 C CA . VAL B 1 131 ? -1.985 22.766 11.305 1 97 131 VAL B CA 1
ATOM 2719 C C . VAL B 1 131 ? -2.225 23.422 9.945 1 97 131 VAL B C 1
ATOM 2721 O O . VAL B 1 131 ? -1.312 24 9.367 1 97 131 VAL B O 1
ATOM 2724 N N . LEU B 1 132 ? -3.479 23.438 9.445 1 98 132 LEU B N 1
ATOM 2725 C CA . LEU B 1 132 ? -3.797 23.938 8.117 1 98 132 LEU B CA 1
ATOM 2726 C C . LEU B 1 132 ? -4.156 25.422 8.164 1 98 132 LEU B C 1
ATOM 2728 O O . LEU B 1 132 ? -4.43 26.031 7.129 1 98 132 LEU B O 1
ATOM 2732 N N . ASP B 1 133 ? -4.152 26.062 9.352 1 97.69 133 ASP B N 1
ATOM 2733 C CA . ASP B 1 133 ? -4.586 27.453 9.469 1 97.69 133 ASP B CA 1
ATOM 2734 C C . ASP B 1 133 ? -3.699 28.375 8.648 1 97.69 133 ASP B C 1
ATOM 2736 O O . ASP B 1 133 ? -2.473 28.359 8.789 1 97.69 133 ASP B O 1
ATOM 2740 N N . GLY B 1 134 ? -4.305 29.125 7.805 1 97.88 134 GLY B N 1
ATOM 2741 C CA . GLY B 1 134 ? -3.602 30.078 6.957 1 97.88 134 GLY B CA 1
ATOM 2742 C C . GLY B 1 134 ? -3.09 29.469 5.668 1 97.88 134 GLY B C 1
ATOM 2743 O O . GLY B 1 134 ? -2.436 30.141 4.871 1 97.88 134 GLY B O 1
ATOM 2744 N N . LEU B 1 135 ? -3.422 28.203 5.406 1 97.88 135 LEU B N 1
ATOM 2745 C CA . LEU B 1 135 ? -2.883 27.5 4.25 1 97.88 135 LEU B CA 1
ATOM 2746 C C . LEU B 1 135 ? -4.004 27.031 3.326 1 97.88 135 LEU B C 1
ATOM 2748 O O . LEU B 1 135 ? -5.184 27.172 3.654 1 97.88 135 LEU B O 1
ATOM 2752 N N . THR B 1 136 ? -3.621 26.594 2.125 1 96.62 136 THR B N 1
ATOM 2753 C CA . THR B 1 136 ? -4.512 25.875 1.22 1 96.62 136 THR B CA 1
ATOM 2754 C C . THR B 1 136 ? -4.32 24.375 1.351 1 96.62 136 THR B C 1
ATOM 2756 O O . THR B 1 136 ? -3.197 23.891 1.537 1 96.62 136 THR B O 1
ATOM 2759 N N . ALA B 1 137 ? -5.418 23.625 1.267 1 96.31 137 ALA B N 1
ATOM 2760 C CA . ALA B 1 137 ? -5.336 22.172 1.426 1 96.31 137 ALA B CA 1
ATOM 2761 C C . ALA B 1 137 ? -6.344 21.469 0.523 1 96.31 137 ALA B C 1
ATOM 2763 O O . ALA B 1 137 ? -7.285 22.094 0.025 1 96.31 137 ALA B O 1
ATOM 2764 N N . THR B 1 138 ? -6.105 20.266 0.229 1 95.69 138 THR B N 1
ATOM 2765 C CA . THR B 1 138 ? -7.055 19.391 -0.451 1 95.69 138 THR B CA 1
ATOM 2766 C C . THR B 1 138 ? -7.258 18.094 0.331 1 95.69 138 THR B C 1
ATOM 2768 O O . THR B 1 138 ? -6.68 17.922 1.404 1 95.69 138 THR B O 1
ATOM 2771 N N . THR B 1 139 ? -8.195 17.312 -0.058 1 95.62 139 THR B N 1
ATOM 2772 C CA . THR B 1 139 ? -8.547 16.016 0.508 1 95.62 139 THR B CA 1
ATOM 2773 C C . THR B 1 139 ? -9.242 15.133 -0.532 1 95.62 139 THR B C 1
ATOM 2775 O O . THR B 1 139 ? -9.352 15.523 -1.699 1 95.62 139 THR B O 1
ATOM 2778 N N . HIS B 1 140 ? -9.586 13.953 -0.131 1 95 140 HIS B N 1
ATOM 2779 C CA . HIS B 1 140 ? -10.344 13.102 -1.039 1 95 140 HIS B CA 1
ATOM 2780 C C . HIS B 1 140 ? -11.609 13.805 -1.527 1 95 140 HIS B C 1
ATOM 2782 O O . HIS B 1 140 ? -12.297 14.461 -0.747 1 95 140 HIS B O 1
ATOM 2788 N N . ARG B 1 141 ? -11.93 13.586 -2.762 1 91.62 141 ARG B N 1
ATOM 2789 C CA . ARG B 1 141 ? -13.023 14.305 -3.412 1 91.62 141 ARG B CA 1
ATOM 2790 C C . ARG B 1 141 ? -14.328 14.133 -2.643 1 91.62 141 ARG B C 1
ATOM 2792 O O . ARG B 1 141 ? -15.164 15.039 -2.621 1 91.62 141 ARG B O 1
ATOM 2799 N N . LEU B 1 142 ? -14.5 13.016 -2.02 1 91.38 142 LEU B N 1
ATOM 2800 C CA . LEU B 1 142 ? -15.758 12.711 -1.343 1 91.38 142 LEU B CA 1
ATOM 2801 C C . LEU B 1 142 ? -15.797 13.359 0.04 1 91.38 142 LEU B C 1
ATOM 2803 O O . LEU B 1 142 ? -16.828 13.344 0.706 1 91.38 142 LEU B O 1
ATOM 2807 N N . ALA B 1 143 ? -14.688 13.969 0.44 1 94.12 143 ALA B N 1
ATOM 2808 C CA . ALA B 1 143 ? -14.617 14.477 1.81 1 94.12 143 ALA B CA 1
ATOM 2809 C C . ALA B 1 143 ? -14.367 15.977 1.827 1 94.12 143 ALA B C 1
ATOM 2811 O O . ALA B 1 143 ? -14.039 16.547 2.871 1 94.12 143 ALA B O 1
ATOM 2812 N N . VAL B 1 144 ? -14.531 16.656 0.717 1 93.88 144 VAL B N 1
ATOM 2813 C CA . VAL B 1 144 ? -14.195 18.062 0.598 1 93.88 144 VAL B CA 1
ATOM 2814 C C . VAL B 1 144 ? -15.102 18.891 1.507 1 93.88 144 VAL B C 1
ATOM 2816 O O . VAL B 1 144 ? -14.625 19.734 2.273 1 93.88 144 VAL B O 1
ATOM 2819 N N . SER B 1 145 ? -16.406 18.656 1.451 1 94.44 145 SER B N 1
ATOM 2820 C CA . SER B 1 145 ? -17.344 19.406 2.293 1 94.44 145 SER B CA 1
ATOM 2821 C C . SER B 1 145 ? -17.062 19.156 3.771 1 94.44 145 SER B C 1
ATOM 2823 O O . SER B 1 145 ? -17.172 20.078 4.586 1 94.44 145 SER B O 1
ATOM 2825 N N . GLY B 1 146 ? -16.719 17.938 4.078 1 94.81 146 GLY B N 1
ATOM 2826 C CA . GLY B 1 146 ? -16.375 17.609 5.453 1 94.81 146 GLY B CA 1
ATOM 2827 C C . GLY B 1 146 ? -15.141 18.359 5.945 1 94.81 146 GLY B C 1
ATOM 2828 O O . GLY B 1 146 ? -15.117 18.844 7.074 1 94.81 146 GLY B O 1
ATOM 2829 N N . LEU B 1 147 ? -14.125 18.406 5.094 1 95.62 147 LEU B N 1
ATOM 2830 C CA . LEU B 1 147 ? -12.914 19.109 5.492 1 95.62 147 LEU B CA 1
ATOM 2831 C C . LEU B 1 147 ? -13.195 20.594 5.695 1 95.62 147 LEU B C 1
ATOM 2833 O O . LEU B 1 147 ? -12.688 21.219 6.637 1 95.62 147 LEU B O 1
ATOM 2837 N N . ARG B 1 148 ? -14.031 21.188 4.828 1 96.25 148 ARG B N 1
ATOM 2838 C CA . ARG B 1 148 ? -14.43 22.578 4.992 1 96.25 148 ARG B CA 1
ATOM 2839 C C . ARG B 1 148 ? -15.109 22.797 6.34 1 96.25 148 ARG B C 1
ATOM 2841 O O . ARG B 1 148 ? -14.844 23.797 7.02 1 96.25 148 ARG B O 1
ATOM 2848 N N . ALA B 1 149 ? -15.898 21.859 6.707 1 95.19 149 ALA B N 1
ATOM 2849 C CA . ALA B 1 149 ? -16.609 21.969 7.977 1 95.19 149 ALA B CA 1
ATOM 2850 C C . ALA B 1 149 ? -15.641 21.906 9.156 1 95.19 149 ALA B C 1
ATOM 2852 O O . ALA B 1 149 ? -15.773 22.672 10.109 1 95.19 149 ALA B O 1
ATOM 2853 N N . VAL B 1 150 ? -14.68 21.016 9.102 1 94.69 150 VAL B N 1
ATOM 2854 C CA . VAL B 1 150 ? -13.719 20.859 10.188 1 94.69 150 VAL B CA 1
ATOM 2855 C C . VAL B 1 150 ? -12.859 22.125 10.297 1 94.69 150 VAL B C 1
ATOM 2857 O O . VAL B 1 150 ? -12.57 22.594 11.391 1 94.69 150 VAL B O 1
ATOM 2860 N N . THR B 1 151 ? -12.422 22.656 9.172 1 96.19 151 THR B N 1
ATOM 2861 C CA . THR B 1 151 ? -11.602 23.875 9.18 1 96.19 151 THR B CA 1
ATOM 2862 C C . THR B 1 151 ? -12.391 25.062 9.711 1 96.19 151 THR B C 1
ATOM 2864 O O . THR B 1 151 ? -11.859 25.891 10.445 1 96.19 151 THR B O 1
ATOM 2867 N N . GLN B 1 152 ? -13.656 25.125 9.359 1 96.19 152 GLN B N 1
ATOM 2868 C CA . GLN B 1 152 ? -14.5 26.188 9.883 1 96.19 152 GLN B CA 1
ATOM 2869 C C . GLN B 1 152 ? -14.688 26.062 11.391 1 96.19 152 GLN B C 1
ATOM 2871 O O . GLN B 1 152 ? -14.664 27.062 12.117 1 96.19 152 GLN B O 1
ATOM 2876 N N . ARG B 1 153 ? -14.898 24.891 11.836 1 94.12 153 ARG B N 1
ATOM 2877 C CA . ARG B 1 153 ? -15.031 24.641 13.266 1 94.12 153 ARG B CA 1
ATOM 2878 C C . ARG B 1 153 ? -13.789 25.125 14.016 1 94.12 153 ARG B C 1
ATOM 2880 O O . ARG B 1 153 ? -13.898 25.703 15.094 1 94.12 153 ARG B O 1
ATOM 2887 N N . TYR B 1 154 ? -12.633 24.797 13.461 1 94.12 154 TYR B N 1
ATOM 2888 C CA . TYR B 1 154 ? -11.398 25.266 14.078 1 94.12 154 TYR B CA 1
ATOM 2889 C C . TYR B 1 154 ? -11.391 26.781 14.188 1 94.12 154 TYR B C 1
ATOM 2891 O O . TYR B 1 154 ? -11.039 27.328 15.234 1 94.12 154 TYR B O 1
ATOM 2899 N N . VAL B 1 155 ? -11.789 27.516 13.148 1 96.31 155 VAL B N 1
ATOM 2900 C CA . VAL B 1 155 ? -11.82 28.969 13.141 1 96.31 155 VAL B CA 1
ATOM 2901 C C . VAL B 1 155 ? -12.789 29.469 14.211 1 96.31 155 VAL B C 1
ATOM 2903 O O . VAL B 1 155 ? -12.484 30.406 14.953 1 96.31 155 VAL B O 1
ATOM 2906 N N . ASP B 1 156 ? -13.938 28.812 14.227 1 96.06 156 ASP B N 1
ATOM 2907 C CA . ASP B 1 156 ? -14.977 29.219 15.172 1 96.06 156 ASP B CA 1
ATOM 2908 C C . ASP B 1 156 ? -14.5 29.078 16.609 1 96.06 156 ASP B C 1
ATOM 2910 O O . ASP B 1 156 ? -14.922 29.828 17.484 1 96.06 156 ASP B O 1
ATOM 2914 N N . GLN B 1 157 ? -13.594 28.172 16.844 1 93.69 157 GLN B N 1
ATOM 2915 C CA . GLN B 1 157 ? -13.188 27.844 18.203 1 93.69 157 GLN B CA 1
ATOM 2916 C C . GLN B 1 157 ? -11.844 28.484 18.547 1 93.69 157 GLN B C 1
ATOM 2918 O O . GLN B 1 157 ? -11.336 28.312 19.656 1 93.69 157 GLN B O 1
ATOM 2923 N N . THR B 1 158 ? -11.211 29.156 17.656 1 95.25 158 THR B N 1
ATOM 2924 C CA . THR B 1 158 ? -9.867 29.672 17.859 1 95.25 158 THR B CA 1
ATOM 2925 C C . THR B 1 158 ? -9.781 31.141 17.453 1 95.25 158 THR B C 1
ATOM 2927 O O . THR B 1 158 ? -9.609 31.453 16.281 1 95.25 158 THR B O 1
ATOM 2930 N N . PRO B 1 159 ? -9.781 32.062 18.391 1 95.81 159 PRO B N 1
ATOM 2931 C CA . PRO B 1 159 ? -9.656 33.469 18.062 1 95.81 159 PRO B CA 1
ATOM 2932 C C . PRO B 1 159 ? -8.367 33.812 17.312 1 95.81 159 PRO B C 1
ATOM 2934 O O . PRO B 1 159 ? -7.289 33.344 17.703 1 95.81 159 PRO B O 1
ATOM 2937 N N . GLY B 1 160 ? -8.523 34.438 16.297 1 95.94 160 GLY B N 1
ATOM 2938 C CA . GLY B 1 160 ? -7.355 34.906 15.539 1 95.94 160 GLY B CA 1
ATOM 2939 C C . GLY B 1 160 ? -6.969 33.969 14.422 1 95.94 160 GLY B C 1
ATOM 2940 O O . GLY B 1 160 ? -6.035 34.219 13.664 1 95.94 160 GLY B O 1
ATOM 2941 N N . ALA B 1 161 ? -7.672 32.844 14.383 1 96.81 161 ALA B N 1
ATOM 2942 C CA . ALA B 1 161 ? -7.398 31.922 13.297 1 96.81 161 ALA B CA 1
ATOM 2943 C C . ALA B 1 161 ? -7.629 32.562 11.938 1 96.81 161 ALA B C 1
ATOM 2945 O O . ALA B 1 161 ? -8.57 33.344 11.766 1 96.81 161 ALA B O 1
ATOM 2946 N N . LYS B 1 162 ? -6.77 32.281 10.977 1 97.19 162 LYS B N 1
ATOM 2947 C CA . LYS B 1 162 ? -6.82 32.875 9.648 1 97.19 162 LYS B CA 1
ATOM 2948 C C . LYS B 1 162 ? -7.762 32.094 8.727 1 97.19 162 LYS B C 1
ATOM 2950 O O . LYS B 1 162 ? -8.273 32.656 7.75 1 97.19 162 LYS B O 1
ATOM 2955 N N . GLY B 1 163 ? -7.922 30.812 9.039 1 97.44 163 GLY B N 1
ATOM 2956 C CA . GLY B 1 163 ? -8.727 29.938 8.195 1 97.44 163 GLY B CA 1
ATOM 2957 C C . GLY B 1 163 ? -7.906 29.156 7.18 1 97.44 163 GLY B C 1
ATOM 2958 O O . GLY B 1 163 ? -6.719 29.438 6.992 1 97.44 163 GLY B O 1
ATOM 2959 N N . THR B 1 164 ? -8.539 28.141 6.621 1 97.88 164 THR B N 1
ATOM 2960 C CA . THR B 1 164 ? -7.949 27.281 5.609 1 97.88 164 THR B CA 1
ATOM 2961 C C . THR B 1 164 ? -8.75 27.344 4.312 1 97.88 164 THR B C 1
ATOM 2963 O O . THR B 1 164 ? -9.984 27.312 4.336 1 97.88 164 THR B O 1
ATOM 2966 N N . ARG B 1 165 ? -8.062 27.547 3.148 1 97.12 165 ARG B N 1
ATOM 2967 C CA . ARG B 1 165 ? -8.734 27.422 1.861 1 97.12 165 ARG B CA 1
ATOM 2968 C C . ARG B 1 165 ? -8.719 25.969 1.383 1 97.12 165 ARG B C 1
ATOM 2970 O O . ARG B 1 165 ? -7.668 25.438 1.018 1 97.12 165 ARG B O 1
ATOM 2977 N N . VAL B 1 166 ? -9.898 25.359 1.353 1 95.88 166 VAL B N 1
ATOM 2978 C CA . VAL B 1 166 ? -10.016 23.969 0.929 1 95.88 166 VAL B CA 1
ATOM 2979 C C . VAL B 1 166 ? -10.398 23.906 -0.548 1 95.88 166 VAL B C 1
ATOM 2981 O O . VAL B 1 166 ? -11.438 24.422 -0.949 1 95.88 166 VAL B O 1
ATOM 2984 N N . VAL B 1 167 ? -9.57 23.25 -1.396 1 92.75 167 VAL B N 1
ATOM 2985 C CA . VAL B 1 167 ? -9.82 23.172 -2.83 1 92.75 167 VAL B CA 1
ATOM 2986 C C . VAL B 1 167 ? -10 21.703 -3.232 1 92.75 167 VAL B C 1
ATOM 2988 O O . VAL B 1 167 ? -9.297 20.828 -2.727 1 92.75 167 VAL B O 1
ATOM 2991 N N . PRO B 1 168 ? -11.047 21.469 -4.047 1 90 168 PRO B N 1
ATOM 2992 C CA . PRO B 1 168 ? -11.219 20.094 -4.504 1 90 168 PRO B CA 1
ATOM 2993 C C . PRO B 1 168 ? -10.047 19.609 -5.352 1 90 168 PRO B C 1
ATOM 2995 O O . PRO B 1 168 ? -9.359 20.406 -5.984 1 90 168 PRO B O 1
ATOM 2998 N N . GLU B 1 169 ? -9.945 18.312 -5.148 1 78.56 169 GLU B N 1
ATOM 2999 C CA . GLU B 1 169 ? -8.961 17.734 -6.055 1 78.56 169 GLU B CA 1
ATOM 3000 C C . GLU B 1 169 ? -9.328 17.984 -7.512 1 78.56 169 GLU B C 1
ATOM 3002 O O . GLU B 1 169 ? -10.508 18.109 -7.844 1 78.56 169 GLU B O 1
ATOM 3007 N N . ASN B 1 170 ? -8.617 18.641 -8.391 1 60.94 170 ASN B N 1
ATOM 3008 C CA . ASN B 1 170 ? -8.938 18.969 -9.773 1 60.94 170 ASN B CA 1
ATOM 3009 C C . ASN B 1 170 ? -9.047 17.719 -10.641 1 60.94 170 ASN B C 1
ATOM 3011 O O . ASN B 1 170 ? -8.117 16.922 -10.711 1 60.94 170 ASN B O 1
ATOM 3015 N N . SER B 1 171 ? -10.398 17.406 -11 1 47.66 171 SER B N 1
ATOM 3016 C CA . SER B 1 171 ? -10.68 16.297 -11.898 1 47.66 171 SER B CA 1
ATOM 3017 C C . SER B 1 171 ? -9.914 16.422 -13.211 1 47.66 171 SER B C 1
ATOM 3019 O O . SER B 1 171 ? -9.672 15.43 -13.898 1 47.66 171 SER B O 1
ATOM 3021 N N . SER B 1 172 ? -10.258 17.672 -13.773 1 42.28 172 SER B N 1
ATOM 3022 C CA . SER B 1 172 ? -9.883 17.891 -15.172 1 42.28 172 SER B CA 1
ATOM 3023 C C . SER B 1 172 ? -8.383 17.734 -15.375 1 42.28 172 SER B C 1
ATOM 3025 O O . SER B 1 172 ? -7.895 17.797 -16.5 1 42.28 172 SER B O 1
ATOM 3027 N N . GLY B 1 173 ? -7.621 17.281 -14.516 1 45.06 173 GLY B N 1
ATOM 3028 C CA . GLY B 1 173 ? -6.219 17.016 -14.781 1 45.06 173 GLY B CA 1
ATOM 3029 C C . GLY B 1 173 ? -5.457 16.562 -13.547 1 45.06 173 GLY B C 1
ATOM 3030 O O . GLY B 1 173 ? -6.055 16.312 -12.5 1 45.06 173 GLY B O 1
ATOM 3031 N N . LEU B 1 174 ? -4.164 17.203 -13.391 1 44.22 174 LEU B N 1
ATOM 3032 C CA . LEU B 1 174 ? -2.889 16.766 -12.844 1 44.22 174 LEU B CA 1
ATOM 3033 C C . LEU B 1 174 ? -2.943 16.688 -11.32 1 44.22 174 LEU B C 1
ATOM 3035 O O . LEU B 1 174 ? -2.139 15.984 -10.703 1 44.22 174 LEU B O 1
ATOM 3039 N N . VAL B 1 175 ? -3.258 17.938 -10.453 1 54.22 175 VAL B N 1
ATOM 3040 C CA . VAL B 1 175 ? -2.418 17.938 -9.258 1 54.22 175 VAL B CA 1
ATOM 3041 C C . VAL B 1 175 ? -3.055 17.047 -8.195 1 54.22 175 VAL B C 1
ATOM 3043 O O . VAL B 1 175 ? -4.148 17.328 -7.703 1 54.22 175 VAL B O 1
ATOM 3046 N N . SER B 1 176 ? -2.77 15.711 -8.047 1 79.62 176 SER B N 1
ATOM 3047 C CA . SER B 1 176 ? -3.016 14.57 -7.176 1 79.62 176 SER B CA 1
ATOM 3048 C C . SER B 1 176 ? -2.664 14.891 -5.727 1 79.62 176 SER B C 1
ATOM 3050 O O . SER B 1 176 ? -3.096 14.195 -4.805 1 79.62 176 SER B O 1
ATOM 3052 N N . TYR B 1 177 ? -2.09 16.141 -5.699 1 92.75 177 TYR B N 1
ATOM 3053 C CA . TYR B 1 177 ? -1.632 16.594 -4.395 1 92.75 177 TYR B CA 1
ATOM 3054 C C . TYR B 1 177 ? -1.47 18.109 -4.379 1 92.75 177 TYR B C 1
ATOM 3056 O O . TYR B 1 177 ? -1.476 18.75 -5.434 1 92.75 177 TYR B O 1
ATOM 3064 N N . LEU B 1 178 ? -1.446 18.812 -3.252 1 94.69 178 LEU B N 1
ATOM 3065 C CA . LEU B 1 178 ? -1.224 20.234 -3.049 1 94.69 178 LEU B CA 1
ATOM 3066 C C . LEU B 1 178 ? -0.084 20.484 -2.064 1 94.69 178 LEU B C 1
ATOM 3068 O O . LEU B 1 178 ? -0.148 20.031 -0.916 1 94.69 178 LEU B O 1
ATOM 3072 N N . ASP B 1 179 ? 0.983 21.094 -2.537 1 95.75 179 ASP B N 1
ATOM 3073 C CA . ASP B 1 179 ? 2.053 21.594 -1.679 1 95.75 179 ASP B CA 1
ATOM 3074 C C . ASP B 1 179 ? 1.775 23.016 -1.23 1 95.75 179 ASP B C 1
ATOM 3076 O O . ASP B 1 179 ? 1.89 23.953 -2.023 1 95.75 179 ASP B O 1
ATOM 3080 N N . ALA B 1 180 ? 1.443 23.219 0.032 1 96.88 180 ALA B N 1
ATOM 3081 C CA . ALA B 1 180 ? 1.023 24.516 0.554 1 96.88 180 ALA B CA 1
ATOM 3082 C C . ALA B 1 180 ? 2.227 25.344 0.988 1 96.88 180 ALA B C 1
ATOM 3084 O O . ALA B 1 180 ? 2.068 26.438 1.524 1 96.88 180 ALA B O 1
ATOM 3085 N N . GLY B 1 181 ? 3.416 24.812 0.761 1 94.94 181 GLY B N 1
ATOM 3086 C CA . GLY B 1 181 ? 4.602 25.484 1.272 1 94.94 181 GLY B CA 1
ATOM 3087 C C . GLY B 1 181 ? 4.797 25.297 2.766 1 94.94 181 GLY B C 1
ATOM 3088 O O . GLY B 1 181 ? 4.449 24.25 3.314 1 94.94 181 GLY B O 1
ATOM 3089 N N . ARG B 1 182 ? 5.48 26.266 3.412 1 93.69 182 ARG B N 1
ATOM 3090 C CA . ARG B 1 182 ? 5.832 26.156 4.824 1 93.69 182 ARG B CA 1
ATOM 3091 C C . ARG B 1 182 ? 4.863 26.938 5.695 1 93.69 182 ARG B C 1
ATOM 3093 O O . ARG B 1 182 ? 4.457 28.047 5.332 1 93.69 182 ARG B O 1
ATOM 3100 N N . ASN B 1 183 ? 4.5 26.328 6.816 1 92.56 183 ASN B N 1
ATOM 3101 C CA . ASN B 1 183 ? 3.68 27.062 7.77 1 92.56 183 ASN B CA 1
ATOM 3102 C C . ASN B 1 183 ? 4.512 28.062 8.57 1 92.56 183 ASN B C 1
ATOM 3104 O O . ASN B 1 183 ? 5.691 28.266 8.273 1 92.56 183 ASN B O 1
ATOM 3108 N N . GLN B 1 184 ? 3.918 28.75 9.547 1 87.88 184 GLN B N 1
ATOM 3109 C CA . GLN B 1 184 ? 4.559 29.828 10.297 1 87.88 184 GLN B CA 1
ATOM 3110 C C . GLN B 1 184 ? 5.754 29.312 11.094 1 87.88 184 GLN B C 1
ATOM 3112 O O . GLN B 1 184 ? 6.605 30.094 11.523 1 87.88 184 GLN B O 1
ATOM 3117 N N . PHE B 1 185 ? 5.871 27.984 11.266 1 90.5 185 PHE B N 1
ATOM 3118 C CA . PHE B 1 185 ? 6.965 27.406 12.031 1 90.5 185 PHE B CA 1
ATOM 3119 C C . PHE B 1 185 ? 8.031 26.828 11.109 1 90.5 185 PHE B C 1
ATOM 3121 O O . PHE B 1 185 ? 9.023 26.266 11.578 1 90.5 185 PHE B O 1
ATOM 3128 N N . GLY B 1 186 ? 7.77 26.922 9.797 1 91.19 186 GLY B N 1
ATOM 3129 C CA . GLY B 1 186 ? 8.758 26.484 8.828 1 91.19 186 GLY B CA 1
ATOM 3130 C C . GLY B 1 186 ? 8.562 25.031 8.398 1 91.19 186 GLY B C 1
ATOM 3131 O O . GLY B 1 186 ? 9.422 24.469 7.723 1 91.19 186 GLY B O 1
ATOM 3132 N N . VAL B 1 187 ? 7.473 24.406 8.766 1 95.62 187 VAL B N 1
ATOM 3133 C CA . VAL B 1 187 ? 7.176 23.031 8.391 1 95.62 187 VAL B CA 1
ATOM 3134 C C . VAL B 1 187 ? 6.375 23.016 7.086 1 95.62 187 VAL B C 1
ATOM 3136 O O . VAL B 1 187 ? 5.375 23.719 6.957 1 95.62 187 VAL B O 1
ATOM 3139 N N . ARG B 1 188 ? 6.816 22.25 6.109 1 96.62 188 ARG B N 1
ATOM 3140 C CA . ARG B 1 188 ? 6.105 22.141 4.84 1 96.62 188 ARG B CA 1
ATOM 3141 C C . ARG B 1 188 ? 4.891 21.234 4.973 1 96.62 188 ARG B C 1
ATOM 3143 O O . ARG B 1 188 ? 4.965 20.172 5.609 1 96.62 188 ARG B O 1
ATOM 3150 N N . ILE B 1 189 ? 3.781 21.672 4.332 1 98.19 189 ILE B N 1
ATOM 3151 C CA . ILE B 1 189 ? 2.541 20.906 4.422 1 98.19 189 ILE B CA 1
ATOM 3152 C C . ILE B 1 189 ? 2.092 20.484 3.027 1 98.19 189 ILE B C 1
ATOM 3154 O O . ILE B 1 189 ? 1.871 21.328 2.156 1 98.19 189 ILE B O 1
ATOM 3158 N N . ILE B 1 190 ? 1.975 19.188 2.812 1 97.69 190 ILE B N 1
ATOM 3159 C CA . ILE B 1 190 ? 1.469 18.609 1.568 1 97.69 190 ILE B CA 1
ATOM 3160 C C . ILE B 1 190 ? 0.221 17.781 1.851 1 97.69 190 ILE B C 1
ATOM 3162 O O . ILE B 1 190 ? 0.214 16.953 2.762 1 97.69 190 ILE B O 1
ATOM 3166 N N . THR B 1 191 ? -0.833 18.031 1.143 1 97.5 191 THR B N 1
ATOM 3167 C CA . THR B 1 191 ? -2.061 17.25 1.237 1 97.5 191 THR B CA 1
ATOM 3168 C C . THR B 1 191 ? -2.42 16.641 -0.115 1 97.5 191 THR B C 1
ATOM 3170 O O . THR B 1 191 ? -2.027 17.156 -1.16 1 97.5 191 THR B O 1
ATOM 3173 N N . THR B 1 192 ? -3.104 15.516 -0.077 1 96.44 192 THR B N 1
ATOM 3174 C CA . THR B 1 192 ? -3.465 14.859 -1.327 1 96.44 192 THR B CA 1
ATOM 3175 C C . THR B 1 192 ? -4.961 14.562 -1.37 1 96.44 192 THR B C 1
ATOM 3177 O O . THR B 1 192 ? -5.66 14.734 -0.371 1 96.44 192 THR B O 1
ATOM 3180 N N . GLY B 1 193 ? -5.387 14.188 -2.609 1 93.56 193 GLY B N 1
ATOM 3181 C CA . GLY B 1 193 ? -6.711 13.625 -2.787 1 93.56 193 GLY B CA 1
ATOM 3182 C C . GLY B 1 193 ? -6.785 12.148 -2.42 1 93.56 193 GLY B C 1
ATOM 3183 O O . GLY B 1 193 ? -6.441 11.766 -1.299 1 93.56 193 GLY B O 1
ATOM 3184 N N . ALA B 1 194 ? -7 11.32 -3.402 1 93.88 194 ALA B N 1
ATOM 3185 C CA . ALA B 1 194 ? -7.246 9.898 -3.203 1 93.88 194 ALA B CA 1
ATOM 3186 C C . ALA B 1 194 ? -5.969 9.172 -2.797 1 93.88 194 ALA B C 1
ATOM 3188 O O . ALA B 1 194 ? -4.887 9.766 -2.793 1 93.88 194 ALA B O 1
ATOM 3189 N N . MET B 1 195 ? -6.094 7.914 -2.453 1 96 195 MET B N 1
ATOM 3190 C CA . MET B 1 195 ? -5.055 7.078 -1.859 1 96 195 MET B CA 1
ATOM 3191 C C . MET B 1 195 ? -3.812 7.047 -2.744 1 96 195 MET B C 1
ATOM 3193 O O . MET B 1 195 ? -2.699 7.281 -2.27 1 96 195 MET B O 1
ATOM 3197 N N . VAL B 1 196 ? -3.984 6.844 -4.039 1 94.5 196 VAL B N 1
ATOM 3198 C CA . VAL B 1 196 ? -2.871 6.652 -4.965 1 94.5 196 VAL B CA 1
ATOM 3199 C C . VAL B 1 196 ? -2.08 7.949 -5.102 1 94.5 196 VAL B C 1
ATOM 3201 O O . VAL B 1 196 ? -0.875 7.926 -5.359 1 94.5 196 VAL B O 1
ATOM 3204 N N . ASN B 1 197 ? -2.703 9.062 -4.828 1 94 197 ASN B N 1
ATOM 3205 C CA . ASN B 1 197 ? -2.049 10.359 -4.953 1 94 197 ASN B CA 1
ATOM 3206 C C . ASN B 1 197 ? -0.943 10.531 -3.914 1 94 197 ASN B C 1
ATOM 3208 O O . ASN B 1 197 ? -0.08 11.398 -4.059 1 94 197 ASN B O 1
ATOM 3212 N N . GLY B 1 198 ? -0.961 9.711 -2.875 1 96.31 198 GLY B N 1
ATOM 3213 C CA . GLY B 1 198 ? 0.152 9.695 -1.939 1 96.31 198 GLY B CA 1
ATOM 3214 C C . GLY B 1 198 ? 1.479 9.367 -2.596 1 96.31 198 GLY B C 1
ATOM 3215 O O . GLY B 1 198 ? 2.531 9.828 -2.152 1 96.31 198 GLY B O 1
ATOM 3216 N N . ILE B 1 199 ? 1.43 8.531 -3.621 1 95.94 199 ILE B N 1
ATOM 3217 C CA . ILE B 1 199 ? 2.639 8.195 -4.363 1 95.94 199 ILE B CA 1
ATOM 3218 C C . ILE B 1 199 ? 3.176 9.438 -5.062 1 95.94 199 ILE B C 1
ATOM 3220 O O . ILE B 1 199 ? 4.355 9.773 -4.926 1 95.94 199 ILE B O 1
ATOM 3224 N N . ASP B 1 200 ? 2.297 10.172 -5.727 1 93.75 200 ASP B N 1
ATOM 3225 C CA . ASP B 1 200 ? 2.68 11.391 -6.43 1 93.75 200 ASP B CA 1
ATOM 3226 C C . ASP B 1 200 ? 3.246 12.422 -5.461 1 93.75 200 ASP B C 1
ATOM 3228 O O . ASP B 1 200 ? 4.262 13.062 -5.75 1 93.75 200 ASP B O 1
ATOM 3232 N N . ALA B 1 201 ? 2.59 12.578 -4.379 1 95.69 201 ALA B N 1
ATOM 3233 C CA . ALA B 1 201 ? 3.012 13.562 -3.391 1 95.69 201 ALA B CA 1
ATOM 3234 C C . ALA B 1 201 ? 4.379 13.211 -2.807 1 95.69 201 ALA B C 1
ATOM 3236 O O . ALA B 1 201 ? 5.219 14.086 -2.598 1 95.69 201 ALA B O 1
ATOM 3237 N N . ALA B 1 202 ? 4.57 11.93 -2.521 1 97.38 202 ALA B N 1
ATOM 3238 C CA . ALA B 1 202 ? 5.863 11.492 -2.002 1 97.38 202 ALA B CA 1
ATOM 3239 C C . ALA B 1 202 ? 6.969 11.703 -3.031 1 97.38 202 ALA B C 1
ATOM 3241 O O . ALA B 1 202 ? 8.086 12.102 -2.684 1 97.38 202 ALA B O 1
ATOM 3242 N N . LEU B 1 203 ? 6.676 11.414 -4.312 1 96.44 203 LEU B N 1
ATOM 3243 C CA . LEU B 1 203 ? 7.645 11.68 -5.371 1 96.44 203 LEU B CA 1
ATOM 3244 C C . LEU B 1 203 ? 7.973 13.164 -5.453 1 96.44 203 LEU B C 1
ATOM 3246 O O . LEU B 1 203 ? 9.133 13.539 -5.645 1 96.44 203 LEU B O 1
ATOM 3250 N N . HIS B 1 204 ? 6.957 14.008 -5.305 1 95.12 204 HIS B N 1
ATOM 3251 C CA . HIS B 1 204 ? 7.18 15.453 -5.254 1 95.12 204 HIS B CA 1
ATOM 3252 C C . HIS B 1 204 ? 8.102 15.828 -4.094 1 95.12 204 HIS B C 1
ATOM 3254 O O . HIS B 1 204 ? 9.078 16.547 -4.285 1 95.12 204 HIS B O 1
ATOM 3260 N N . PHE B 1 205 ? 7.852 15.289 -2.988 1 96.75 205 PHE B N 1
ATOM 3261 C CA . PHE B 1 205 ? 8.68 15.555 -1.819 1 96.75 205 PHE B CA 1
ATOM 3262 C C . PHE B 1 205 ? 10.133 15.172 -2.086 1 96.75 205 PHE B C 1
ATOM 3264 O O . PHE B 1 205 ? 11.047 15.945 -1.805 1 96.75 205 PHE B O 1
ATOM 3271 N N . VAL B 1 206 ? 10.336 13.945 -2.592 1 96.88 206 VAL B N 1
ATOM 3272 C CA . VAL B 1 206 ? 11.695 13.477 -2.867 1 96.88 206 VAL B CA 1
ATOM 3273 C C . VAL B 1 206 ? 12.359 14.391 -3.895 1 96.88 206 VAL B C 1
ATOM 3275 O O . VAL B 1 206 ? 13.562 14.641 -3.82 1 96.88 206 VAL B O 1
ATOM 3278 N N . SER B 1 207 ? 11.547 14.938 -4.801 1 95.69 207 SER B N 1
ATOM 3279 C CA . SER B 1 207 ? 12.094 15.766 -5.871 1 95.69 207 SER B CA 1
ATOM 3280 C C . SER B 1 207 ? 12.633 17.094 -5.328 1 95.69 207 SER B C 1
ATOM 3282 O O . SER B 1 207 ? 13.438 17.75 -5.98 1 95.69 207 SER B O 1
ATOM 3284 N N . LEU B 1 208 ? 12.156 17.5 -4.141 1 93.88 208 LEU B N 1
ATOM 3285 C CA . LEU B 1 208 ? 12.594 18.75 -3.533 1 93.88 208 LEU B CA 1
ATOM 3286 C C . LEU B 1 208 ? 14.055 18.656 -3.105 1 93.88 208 LEU B C 1
ATOM 3288 O O . LEU B 1 208 ? 14.734 19.672 -2.971 1 93.88 208 LEU B O 1
ATOM 3292 N N . GLY B 1 209 ? 14.555 17.391 -2.916 1 93.31 209 GLY B N 1
ATOM 3293 C CA . GLY B 1 209 ? 15.914 17.25 -2.408 1 93.31 209 GLY B CA 1
ATOM 3294 C C . GLY B 1 209 ? 16.766 16.328 -3.254 1 93.31 209 GLY B C 1
ATOM 3295 O O . GLY B 1 209 ? 17.844 15.914 -2.83 1 93.31 209 GLY B O 1
ATOM 3296 N N . SER B 1 210 ? 16.234 15.906 -4.367 1 94.94 210 SER B N 1
ATOM 3297 C CA . SER B 1 210 ? 16.969 14.969 -5.227 1 94.94 210 SER B CA 1
ATOM 3298 C C . SER B 1 210 ? 16.859 15.383 -6.691 1 94.94 210 SER B C 1
ATOM 3300 O O . SER B 1 210 ? 16.094 16.281 -7.043 1 94.94 210 SER B O 1
ATOM 3302 N N . SER B 1 211 ? 17.609 14.758 -7.52 1 95.5 211 SER B N 1
ATOM 3303 C CA . SER B 1 211 ? 17.594 15.039 -8.953 1 95.5 211 SER B CA 1
ATOM 3304 C C . SER B 1 211 ? 16.328 14.477 -9.609 1 95.5 211 SER B C 1
ATOM 3306 O O . SER B 1 211 ? 15.758 13.5 -9.117 1 95.5 211 SER B O 1
ATOM 3308 N N . ARG B 1 212 ? 16.016 15.086 -10.672 1 93.62 212 ARG B N 1
ATOM 3309 C CA . ARG B 1 212 ? 14.875 14.625 -11.453 1 93.62 212 ARG B CA 1
ATOM 3310 C C . ARG B 1 212 ? 15.102 13.195 -11.953 1 93.62 212 ARG B C 1
ATOM 3312 O O . ARG B 1 212 ? 14.172 12.391 -11.984 1 93.62 212 ARG B O 1
ATOM 3319 N N . SER B 1 213 ? 16.281 12.93 -12.383 1 94.75 213 SER B N 1
ATOM 3320 C CA . SER B 1 213 ? 16.609 11.594 -12.875 1 94.75 213 SER B CA 1
ATOM 3321 C C . SER B 1 213 ? 16.422 10.539 -11.789 1 94.75 213 SER B C 1
ATOM 3323 O O . SER B 1 213 ? 15.914 9.445 -12.055 1 94.75 213 SER B O 1
ATOM 3325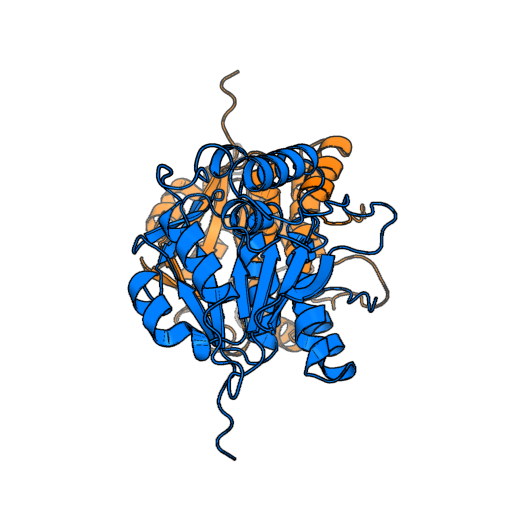 N N . PHE B 1 214 ? 16.859 10.875 -10.586 1 96.25 214 PHE B N 1
ATOM 3326 C CA . PHE B 1 214 ? 16.703 9.953 -9.469 1 96.25 214 PHE B CA 1
ATOM 3327 C C . PHE B 1 214 ? 15.227 9.703 -9.188 1 96.25 214 PHE B C 1
ATOM 3329 O O . PHE B 1 214 ? 14.805 8.555 -9.008 1 96.25 214 PHE B O 1
ATOM 3336 N N . VAL B 1 215 ? 14.422 10.766 -9.203 1 96.56 215 VAL B N 1
ATOM 3337 C CA . VAL B 1 215 ? 13 10.648 -8.914 1 96.56 215 VAL B CA 1
ATOM 3338 C C . VAL B 1 215 ? 12.32 9.82 -10 1 96.56 215 VAL B C 1
ATOM 3340 O O . VAL B 1 215 ? 11.469 8.977 -9.703 1 96.56 215 VAL B O 1
ATOM 3343 N N . ALA B 1 216 ? 12.664 10.008 -11.211 1 94.56 216 ALA B N 1
ATOM 3344 C CA . ALA B 1 216 ? 12.117 9.227 -12.32 1 94.56 216 ALA B CA 1
ATOM 3345 C C . ALA B 1 216 ? 12.445 7.75 -12.172 1 94.56 216 ALA B C 1
ATOM 3347 O O . ALA B 1 216 ? 11.617 6.887 -12.469 1 94.56 216 ALA B O 1
ATOM 3348 N N . GLU B 1 217 ? 13.602 7.484 -11.727 1 95.06 217 GLU B N 1
ATOM 3349 C CA . GLU B 1 217 ? 14.023 6.102 -11.508 1 95.06 217 GLU B CA 1
ATOM 3350 C C . GLU B 1 217 ? 13.195 5.445 -10.406 1 95.06 217 GLU B C 1
ATOM 3352 O O . GLU B 1 217 ? 12.797 4.285 -10.523 1 95.06 217 GLU B O 1
ATOM 3357 N N . VAL B 1 218 ? 12.977 6.176 -9.352 1 96.94 218 VAL B N 1
ATOM 3358 C CA . VAL B 1 218 ? 12.164 5.66 -8.25 1 96.94 218 VAL B CA 1
ATOM 3359 C C . VAL B 1 218 ? 10.742 5.379 -8.75 1 96.94 218 VAL B C 1
ATOM 3361 O O . VAL B 1 218 ? 10.188 4.312 -8.484 1 96.94 218 VAL B O 1
ATOM 3364 N N . ALA B 1 219 ? 10.188 6.344 -9.477 1 95.38 219 ALA B N 1
ATOM 3365 C CA . ALA B 1 219 ? 8.852 6.172 -10.031 1 95.38 219 ALA B CA 1
ATOM 3366 C C . ALA B 1 219 ? 8.781 4.945 -10.938 1 95.38 219 ALA B C 1
ATOM 3368 O O . ALA B 1 219 ? 7.859 4.137 -10.836 1 95.38 219 ALA B O 1
ATOM 3369 N N . ALA B 1 220 ? 9.758 4.766 -11.773 1 92.25 220 ALA B N 1
ATOM 3370 C CA . ALA B 1 220 ? 9.812 3.641 -12.703 1 92.25 220 ALA B CA 1
ATOM 3371 C C . ALA B 1 220 ? 9.93 2.316 -11.961 1 92.25 220 ALA B C 1
ATOM 3373 O O . ALA B 1 220 ? 9.289 1.328 -12.328 1 92.25 220 ALA B O 1
ATOM 3374 N N . LEU B 1 221 ? 10.711 2.33 -10.945 1 94.06 221 LEU B N 1
ATOM 3375 C CA . LEU B 1 221 ? 10.914 1.129 -10.141 1 94.06 221 LEU B CA 1
ATOM 3376 C C . LEU B 1 221 ? 9.594 0.644 -9.547 1 94.06 221 LEU B C 1
ATOM 3378 O O . LEU B 1 221 ? 9.328 -0.559 -9.523 1 94.06 221 LEU B O 1
ATOM 3382 N N . ILE B 1 222 ? 8.758 1.573 -9.156 1 95 222 ILE B N 1
ATOM 3383 C CA . ILE B 1 222 ? 7.531 1.215 -8.453 1 95 222 ILE B CA 1
ATOM 3384 C C . ILE B 1 222 ? 6.395 1.038 -9.461 1 95 222 ILE B C 1
ATOM 3386 O O . ILE B 1 222 ? 5.316 0.552 -9.109 1 95 222 ILE B O 1
ATOM 3390 N N . GLY B 1 223 ? 6.609 1.396 -10.742 1 91.69 223 GLY B N 1
ATOM 3391 C CA . GLY B 1 223 ? 5.625 1.235 -11.797 1 91.69 223 GLY B CA 1
ATOM 3392 C C . GLY B 1 223 ? 4.625 2.377 -11.859 1 91.69 223 GLY B C 1
ATOM 3393 O O . GLY B 1 223 ? 3.453 2.166 -12.18 1 91.69 223 GLY B O 1
ATOM 3394 N N . HIS B 1 224 ? 5.102 3.574 -11.453 1 90.19 224 HIS B N 1
ATOM 3395 C CA . HIS B 1 224 ? 4.262 4.766 -11.43 1 90.19 224 HIS B CA 1
ATOM 3396 C C . HIS B 1 224 ? 4.758 5.809 -12.422 1 90.19 224 HIS B C 1
ATOM 3398 O O . HIS B 1 224 ? 5.965 6.016 -12.57 1 90.19 224 HIS B O 1
ATOM 3404 N N . GLN B 1 225 ? 3.783 6.344 -13.156 1 80.06 225 GLN B N 1
ATOM 3405 C CA . GLN B 1 225 ? 4.16 7.43 -14.047 1 80.06 225 GLN B CA 1
ATOM 3406 C C . GLN B 1 225 ? 4.25 8.758 -13.297 1 80.06 225 GLN B C 1
ATOM 3408 O O . GLN B 1 225 ? 3.246 9.258 -12.789 1 80.06 225 GLN B O 1
ATOM 3413 N N . TRP B 1 226 ? 5.52 9.18 -13.18 1 76.06 226 TRP B N 1
ATOM 3414 C CA . TRP B 1 226 ? 5.727 10.445 -12.492 1 76.06 226 TRP B CA 1
ATOM 3415 C C . TRP B 1 226 ? 5.277 11.617 -13.352 1 76.06 226 TRP B C 1
ATOM 3417 O O . TRP B 1 226 ? 5.703 11.75 -14.508 1 76.06 226 TRP B O 1
ATOM 3427 N N . LYS B 1 227 ? 4.312 12.328 -12.766 1 65.94 227 LYS B N 1
ATOM 3428 C CA . LYS B 1 227 ? 3.805 13.516 -13.445 1 65.94 227 LYS B CA 1
ATOM 3429 C C . LYS B 1 227 ? 4.531 14.773 -12.977 1 65.94 227 LYS B C 1
ATOM 3431 O O . LYS B 1 227 ? 4.543 15.078 -11.781 1 65.94 227 LYS B O 1
ATOM 3436 N N . ASP B 1 228 ? 5.586 15.086 -13.445 1 56.72 228 ASP B N 1
ATOM 3437 C CA . ASP B 1 228 ? 6.332 16.266 -13.031 1 56.72 228 ASP B CA 1
ATOM 3438 C C . ASP B 1 228 ? 5.484 17.531 -13.18 1 56.72 228 ASP B C 1
ATOM 3440 O O . ASP B 1 228 ? 5.031 17.859 -14.281 1 56.72 228 ASP B O 1
ATOM 3444 N N . VAL B 1 229 ? 4.832 17.891 -12.07 1 47.56 229 VAL B N 1
ATOM 3445 C CA . VAL B 1 229 ? 4.078 19.141 -12.188 1 47.56 229 VAL B CA 1
ATOM 3446 C C . VAL B 1 229 ? 4.965 20.312 -11.805 1 47.56 229 VAL B C 1
ATOM 3448 O O . VAL B 1 229 ? 5.855 20.188 -10.961 1 47.56 229 VAL B O 1
#

Organism: Penicillium expansum (NCBI:txid27334)

Foldseek 3Di:
DPPDFAEEEEEDAAAFAVLLPCLLVLLCVLLRYHYFYEYQDQWHAHVVGDIDGGPYYLVRCLVPLLRHQEYRFTDGPCVVDLVALAAPDHPCNSVLVSVLCSQAVDPLPDGHAHEYEYEACSVLSCLNSLSQFPWEFEHAQVCQVVSQVSQVVCPVVDPPTRTYHYDYDPPVPDDQKDWRAHDPRRHTYIYGYHSNSSNQVSLVVSVVPDPPVSSCVSCVVVPHDHDDD/DPPPFAEEEEEDAAAFAVLLPCLLVLLCVLLRYHYFYEYQDQWHAHVVGDIDGGPYYLVRCLVPLLRHQEYRFTDGPCVVDLVALAAPDHPCNSVLVSVLSSQAVDPLPDGHAHEYEYEACSCLSCLNSLSQFPWEFEHAQVCQVVSQVSQVVCPVVDPPTRTYHYDYDDPVDDDQKDWRAHDPRRHTYIYGYHSNSSNQRSLVVSVVPDPPVSSCVSCVVVPHDHDDD

Secondary structure (DSSP, 8-state):
---PPEEEEEE--TT--HHHHHHHHHHHHTTTEEEEEEESSSEEE-TTS-EEE-SEEHHHHHTTGGG-SEEEE----HHHHGGG-STTTSTTHHHHHHHHHHHH---TTT----EEEE-GGGHHHHHHTTTTTTSEE---GGGHHHHHHHHHHHHHHSTT----EE-----SS--SEEEEEE-TTS-EEEEESSTTHHHHHHHHHHHTTS-HHHHHHHHHHHT------/---PPEEEEEE--TT--HHHHHHHHHHHHTTTEEEEEEESSSEEE-TTS-EEE-SEEHHHHHTTGGG-SEEEE----HHHHGGG-STTTSTTHHHHHHHHHHHH---TTT----EEEE-GGGHHHHHHTTTTTTSEE---GGGHHHHHHHHHHHHHHSTT----EE----SSSS-SEEEEEE-TTS-EEEEESSTTHHHHHHHHHHHTTS-HHHHHHHHHHHT------